Protein AF-A0A7S3Q933-F1 (afdb_monomer)

Sequence (374 aa):
KIYNMSKMNVSETGSDLKCLTSWVEMDESSDFSIDNIPFGVCSFPGTTNARPRCCTRLGDTVIDLSTLSEAGLFDVIDHLDSPTYTFSRDTLNNFMTHPKQVWADVRMRIIELLVSPTSCNALTPDARLRTNLPLQKTAFHDVSSENENIQVQMNLPASIQDYTDFYSSREHATNVGTMFRDPANALNPNWTRLPVGYHGRSSSIFVSGHEVTRPCGQLQINPTDASEGSNYGPSRLLDFELEVAFFVGGKPNPHGERLTMERSSERIFGFVLMNDWSARDIQKFEYVPLGPFGSKNFATTISPWIITTMALEKYKCATSYEIQEPIPLEYLQDKDYSSYDIELEIAIMGENMKEPVKVSKSNLRNLYWNAKQQ

Mean predicted aligned error: 5.87 Å

Secondary structure (DSSP, 8-state):
---------------S-----BSS---TT-S--TTT--EEEEE-TTSS--S-EEEEEETTEEEEHHHHHHTTTTTTSTT---HHHHHTSSSTHHHHTS-HHHHHHHHHHHHHHHB-TT-SSS----HHHHT-HHHHHHHEEES--SSGGGS-EEE-SS--S--EEE---HHHHHHHHHHHS-GGG-S-TTTTTS--EEE--GGGEEETTPPPPPPEEEEEEETTEEEEEEEEEE-S-EE--EEEEEEE-SSPPPTTPPPPHHHHTTSEEEEEEEEE-EEHHHHHHH-TTT---TTTTT-EEE-S-BEEHHHHGGGEEE-TTSS-SSPPPGGG--TT-EEE--EEEEEE--TT-SS-EEEEEEEGGG-SS-TTT-

Organism: NCBI:txid122233

Solvent-accessible surface area (backbone atoms only — not comparable to full-atom values): 21356 Å² total; per-residue (Å²): 131,93,76,91,81,76,86,84,82,80,81,90,77,89,78,97,72,62,63,79,38,53,71,64,85,54,62,90,78,40,90,28,38,80,69,43,54,29,43,26,14,33,23,34,35,82,50,99,63,47,62,44,18,24,25,33,40,43,38,60,36,34,36,37,42,25,56,42,23,72,69,53,74,52,77,84,48,73,91,56,78,57,50,44,65,38,21,52,27,63,28,43,55,66,55,36,37,42,53,54,65,48,57,50,50,52,51,50,51,52,38,28,42,40,39,27,89,83,35,67,62,95,71,73,56,40,57,75,55,75,74,30,64,74,56,44,69,73,23,52,40,55,57,76,45,98,50,74,74,47,24,52,40,79,35,52,35,49,84,62,80,77,38,73,47,68,65,33,36,58,67,59,44,33,54,53,18,38,75,78,41,57,66,95,59,18,63,58,87,58,59,65,60,45,72,46,63,48,78,54,52,39,92,29,59,38,37,68,87,66,85,82,76,86,56,67,41,54,31,49,68,39,96,87,40,71,88,76,37,66,44,80,44,68,58,87,41,71,46,79,36,95,45,73,46,71,45,78,22,27,68,80,71,58,93,92,57,79,86,49,51,87,54,31,70,55,27,48,46,20,38,25,50,29,36,53,32,31,26,53,48,30,26,72,62,58,24,75,92,82,41,74,47,84,26,41,51,75,35,28,37,31,49,41,52,33,43,30,46,80,45,43,53,90,37,56,36,63,24,73,67,78,64,64,80,58,73,51,57,76,80,55,56,57,91,76,49,50,34,37,72,42,81,40,75,42,65,54,64,58,95,88,52,93,64,64,44,78,78,46,78,53,46,56,19,58,37,72,49,37,84,56,59,99

Nearest PDB structures (foldseek):
  1qqj-assembly1_B  TM=9.687E-01  e=7.290E-37  Mus musculus
  5ti1-assembly3_F  TM=9.503E-01  e=8.396E-35  Paraburkholderia xenovorans LB400
  5ti1-assembly4_G  TM=9.398E-01  e=1.575E-34  Paraburkholderia xenovorans LB400
  5ti1-assembly1_A  TM=9.563E-01  e=2.954E-34  Paraburkholderia xenovorans LB400
  4qku-assembly2_C  TM=9.535E-01  e=1.009E-31  Burkholderia cenocepacia J2315

pLDDT: mean 91.32, std 14.91, range [22.48, 98.88]

Radius of gyration: 22.44 Å; Cα contacts (8 Å, |Δi|>4): 687; chains: 1; bounding box: 57×50×71 Å

Foldseek 3Di:
DDDDDDDDDDDDDDDDPDDFDFPDDADPRDPADLLWFWKFWKAFFPDPGRAIWIWTDHHQKIFQQLLCLVVVLCVPQPPPPRSNVCGRDNANQSVQQTWLVSLVVVSLSVSLATTDPPGPDPRHRDCSNVVDPVSCVVGIDGCDDPDPRRHMDTFARHQDPWDKDWPFFPVSQLVCLVVVHPSVCSHDPCVLAAGDIDTAASVQEGEPPDDFDFDWDWFAPDPVDCPNDTDIDTQPDKDKDWDKDFQFGHRDDPPPDDDFLVCLLRGTFFMWTKIQIFRVRRQVNPQPPPHGDSRRRRHMYIYRTGGGVSSQVVQKDAAPVNARPPHYDPRQDDPRNIDGFAKTWDWDDDPPRPDTHIDDIDGRSSGNRYSSRD

InterPro domains:
  IPR005959 Fumarylacetoacetase [PTHR43069] (19-374)
  IPR005959 Fumarylacetoacetase [TIGR01266] (22-374)
  IPR011234 Fumarylacetoacetase-like, C-terminal [PF01557] (164-371)
  IPR015377 Fumarylacetoacetase, N-terminal [PF09298] (36-144)
  IPR036462 Fumarylacetoacetase, N-terminal domain superfamily [G3DSA:2.30.30.230] (3-146)
  IPR036462 Fumarylacetoacetase, N-terminal domain superfamily [SSF63433] (22-120)
  IPR036663 Fumarylacetoacetase-like, C-terminal domain superfamily [G3DSA:3.90.850.10] (155-374)
  IPR036663 Fumarylacetoacetase-like, C-terminal domain superfamily [SSF56529] (160-373)

Structure (mmCIF, N/CA/C/O backbone):
data_AF-A0A7S3Q933-F1
#
_entry.id   AF-A0A7S3Q933-F1
#
loop_
_atom_site.group_PDB
_atom_site.id
_atom_site.type_symbol
_atom_site.label_atom_id
_atom_site.label_alt_id
_atom_site.label_comp_id
_atom_site.label_asym_id
_atom_site.label_entity_id
_atom_site.label_seq_id
_atom_site.pdbx_PDB_ins_code
_atom_site.Cartn_x
_atom_site.Cartn_y
_atom_site.Cartn_z
_atom_site.occupancy
_atom_site.B_iso_or_equiv
_atom_site.auth_seq_id
_atom_site.auth_comp_id
_atom_site.auth_asym_id
_atom_site.auth_atom_id
_atom_site.pdbx_PDB_model_num
ATOM 1 N N . LYS A 1 1 ? -12.748 -15.131 -6.520 1.00 22.48 1 LYS A N 1
ATOM 2 C CA . LYS A 1 1 ? -13.087 -15.713 -5.196 1.00 22.48 1 LYS A CA 1
ATOM 3 C C . LYS A 1 1 ? -11.855 -15.601 -4.315 1.00 22.48 1 LYS A C 1
ATOM 5 O O . LYS A 1 1 ? -10.797 -16.026 -4.755 1.00 22.48 1 LYS A O 1
ATOM 10 N N . ILE A 1 2 ? -11.962 -14.954 -3.156 1.00 22.75 2 ILE A N 1
ATOM 11 C CA . ILE A 1 2 ? -10.840 -14.787 -2.225 1.00 22.75 2 ILE A CA 1
ATOM 12 C C . ILE A 1 2 ? -10.573 -16.162 -1.606 1.00 22.75 2 ILE A C 1
ATOM 14 O O . ILE A 1 2 ? -11.382 -16.650 -0.825 1.00 22.75 2 ILE A O 1
ATOM 18 N N . TYR A 1 3 ? -9.496 -16.819 -2.027 1.00 25.14 3 TYR A N 1
ATOM 19 C CA . TYR A 1 3 ? -9.018 -18.038 -1.387 1.00 25.14 3 TYR A CA 1
ATOM 20 C C . TYR A 1 3 ? -8.035 -17.624 -0.291 1.00 25.14 3 TYR A C 1
ATOM 22 O O . TYR A 1 3 ? -6.952 -17.125 -0.591 1.00 25.14 3 TYR A O 1
ATOM 30 N N . ASN A 1 4 ? -8.435 -17.796 0.972 1.00 27.09 4 ASN A N 1
ATOM 31 C CA . ASN A 1 4 ? -7.534 -17.698 2.117 1.00 27.09 4 ASN A CA 1
ATOM 32 C C . ASN A 1 4 ? -6.503 -18.829 2.016 1.00 27.09 4 ASN A C 1
ATOM 34 O O . ASN A 1 4 ? -6.834 -20.000 2.196 1.00 27.09 4 ASN A O 1
ATOM 38 N N . MET A 1 5 ? -5.255 -18.476 1.727 1.00 26.50 5 MET A N 1
ATOM 39 C CA . MET A 1 5 ? -4.102 -19.343 1.942 1.00 26.50 5 MET A CA 1
ATOM 40 C C . MET A 1 5 ? -3.079 -18.567 2.761 1.00 26.50 5 MET A C 1
ATOM 42 O O . MET A 1 5 ? -2.273 -17.831 2.199 1.00 26.50 5 MET A O 1
ATOM 46 N N . SER A 1 6 ? -3.090 -18.753 4.077 1.00 27.58 6 SER A N 1
ATOM 47 C CA . SER A 1 6 ? -1.984 -18.359 4.944 1.00 27.58 6 SER A CA 1
ATOM 48 C C . SER A 1 6 ? -1.419 -19.606 5.631 1.00 27.58 6 SER A C 1
ATOM 50 O O . SER A 1 6 ? -2.095 -20.355 6.334 1.00 27.58 6 SER A O 1
ATOM 52 N N . LYS A 1 7 ? -0.138 -19.868 5.372 1.00 26.97 7 LYS A N 1
ATOM 53 C CA . LYS A 1 7 ? 0.759 -20.572 6.292 1.00 26.97 7 LYS A CA 1
ATOM 54 C C . LYS A 1 7 ? 1.997 -19.697 6.412 1.00 26.97 7 LYS A C 1
ATOM 56 O O . LYS A 1 7 ? 2.939 -19.858 5.641 1.00 26.97 7 LYS A O 1
ATOM 61 N N . MET A 1 8 ? 1.966 -18.755 7.349 1.00 28.83 8 MET A N 1
ATOM 62 C CA . MET A 1 8 ? 3.163 -18.063 7.816 1.00 28.83 8 MET A CA 1
ATOM 63 C C . MET A 1 8 ? 3.845 -18.935 8.871 1.00 28.83 8 MET A C 1
ATOM 65 O O . MET A 1 8 ? 3.272 -19.206 9.921 1.00 28.83 8 MET A O 1
ATOM 69 N N . ASN A 1 9 ? 5.076 -19.365 8.600 1.00 26.75 9 ASN A N 1
ATOM 70 C CA . ASN A 1 9 ? 5.991 -19.837 9.637 1.00 26.75 9 ASN A CA 1
ATOM 71 C C . ASN A 1 9 ? 6.955 -18.689 9.936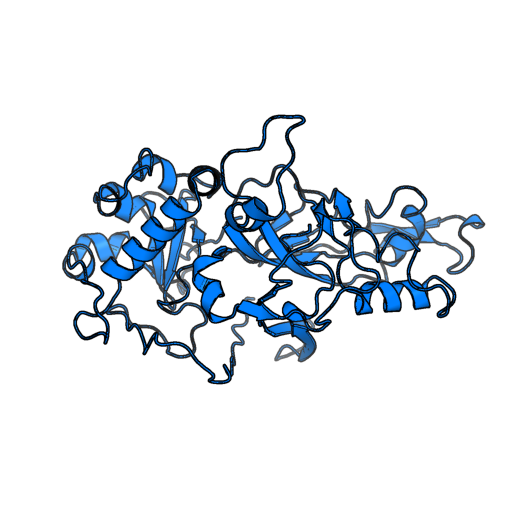 1.00 26.75 9 ASN A C 1
ATOM 73 O O . ASN A 1 9 ? 7.878 -18.441 9.165 1.00 26.75 9 ASN A O 1
ATOM 77 N N . VAL A 1 10 ? 6.726 -17.982 11.041 1.00 32.66 10 VAL A N 1
ATOM 78 C CA . VAL A 1 10 ? 7.630 -16.936 11.532 1.00 32.66 10 VAL A CA 1
ATOM 79 C C . VAL A 1 10 ? 8.796 -17.613 12.256 1.00 32.66 10 VAL A C 1
ATOM 81 O O . VAL A 1 10 ? 8.582 -18.370 13.201 1.00 32.66 10 VAL A O 1
ATOM 84 N N . SER A 1 11 ? 10.031 -17.370 11.811 1.00 28.98 11 SER A N 1
ATOM 85 C CA . SER A 1 11 ? 11.232 -17.810 12.524 1.00 28.98 11 SER A CA 1
ATOM 86 C C . SER A 1 11 ? 11.472 -16.928 13.752 1.00 28.98 11 SER A C 1
ATOM 88 O O . SER A 1 11 ? 11.636 -15.715 13.628 1.00 28.98 11 SER A O 1
ATOM 90 N N . GLU A 1 12 ? 11.500 -17.545 14.932 1.00 38.34 12 GLU A N 1
ATOM 91 C CA . GLU A 1 12 ? 11.762 -16.904 16.221 1.00 38.34 12 GLU A CA 1
ATOM 92 C C . GLU A 1 12 ? 13.215 -16.420 16.342 1.00 38.34 12 GLU A C 1
ATOM 94 O O . GLU A 1 12 ? 14.104 -17.231 16.584 1.00 38.34 12 GLU A O 1
ATOM 99 N N . THR A 1 13 ? 13.453 -15.104 16.293 1.00 36.03 13 THR A N 1
ATOM 100 C CA . THR A 1 13 ? 14.591 -14.472 16.992 1.00 36.03 13 THR A CA 1
ATOM 101 C C . THR A 1 13 ? 14.303 -13.006 17.362 1.00 36.03 13 THR A C 1
ATOM 103 O O . THR A 1 13 ? 14.507 -12.109 16.555 1.00 36.03 13 THR A O 1
ATOM 106 N N . GLY A 1 14 ? 13.891 -12.783 18.619 1.00 31.50 14 GLY A N 1
ATOM 107 C CA . GLY A 1 14 ? 14.343 -11.675 19.483 1.00 31.50 14 GLY A CA 1
ATOM 108 C C . GLY A 1 14 ? 13.787 -10.249 19.310 1.00 31.50 14 GLY A C 1
ATOM 109 O O . GLY A 1 14 ? 14.412 -9.419 18.666 1.00 31.50 14 GLY A O 1
ATOM 110 N N . SER A 1 15 ? 12.733 -9.900 20.058 1.00 36.84 15 SER A N 1
ATOM 111 C CA . SER A 1 15 ? 12.772 -8.910 21.164 1.00 36.84 15 SER A CA 1
ATOM 112 C C . SER A 1 15 ? 11.416 -8.885 21.899 1.00 36.84 15 SER A C 1
ATOM 114 O O . SER A 1 15 ? 10.388 -9.243 21.331 1.00 36.84 15 SER A O 1
ATOM 116 N N . ASP A 1 16 ? 11.438 -8.575 23.196 1.00 37.06 16 ASP A N 1
ATOM 117 C CA . ASP A 1 16 ? 10.426 -8.863 24.229 1.00 37.06 16 ASP A CA 1
ATOM 118 C C . ASP A 1 16 ? 9.011 -8.248 24.052 1.00 37.06 16 ASP A C 1
ATOM 120 O O . ASP A 1 16 ? 8.558 -7.440 24.861 1.00 37.06 16 ASP A O 1
ATOM 124 N N . LEU A 1 17 ? 8.243 -8.715 23.066 1.00 46.19 17 LEU A N 1
ATOM 125 C CA . LEU A 1 17 ? 6.773 -8.680 23.078 1.00 46.19 17 LEU A CA 1
ATOM 126 C C . LEU A 1 17 ? 6.249 -10.119 23.159 1.00 46.19 17 LEU A C 1
ATOM 128 O O . LEU A 1 17 ? 5.845 -10.727 22.170 1.00 46.19 17 LEU A O 1
ATOM 132 N N . LYS A 1 18 ? 6.273 -10.696 24.365 1.00 55.78 18 LYS A N 1
ATOM 133 C CA . LYS A 1 18 ? 5.520 -11.922 24.653 1.00 55.78 18 LYS A CA 1
ATOM 134 C C . LYS A 1 18 ? 4.018 -11.634 24.506 1.00 55.78 18 LYS A C 1
ATOM 136 O O . LYS A 1 18 ? 3.460 -10.864 25.279 1.00 55.78 18 LYS A O 1
ATOM 141 N N . CYS A 1 19 ? 3.438 -12.257 23.478 1.00 67.06 19 CYS A N 1
ATOM 142 C CA . CYS A 1 19 ? 2.031 -12.538 23.172 1.00 67.06 19 CYS A CA 1
ATOM 143 C C . CYS A 1 19 ? 0.987 -11.597 23.802 1.00 67.06 19 CYS A C 1
ATOM 145 O O . CYS A 1 19 ? 0.360 -11.924 24.816 1.00 67.06 19 CYS A O 1
ATOM 147 N N . LEU A 1 20 ? 0.751 -10.442 23.168 1.00 82.81 20 LEU A N 1
ATOM 148 C CA . LEU A 1 20 ? -0.513 -9.748 23.385 1.00 82.81 20 LEU A CA 1
ATOM 149 C C . LEU A 1 20 ? -1.649 -10.679 22.950 1.00 82.81 20 LEU A C 1
ATOM 151 O O . LEU A 1 20 ? -1.640 -11.221 21.848 1.00 82.81 20 LEU A O 1
ATOM 155 N N . THR A 1 21 ? -2.627 -10.868 23.826 1.00 90.19 21 THR A N 1
ATOM 156 C CA . THR A 1 21 ? -3.839 -11.641 23.530 1.00 90.19 21 THR A CA 1
ATOM 157 C C . THR A 1 21 ? -5.023 -10.695 23.499 1.00 90.19 21 THR A C 1
ATOM 159 O O . THR A 1 21 ? -5.053 -9.721 24.253 1.00 90.19 21 THR A O 1
ATOM 162 N N . SER A 1 22 ? -5.998 -10.953 22.630 1.00 93.44 22 SER A N 1
ATOM 163 C CA . SER A 1 22 ? -7.244 -10.187 22.604 1.00 93.44 22 SER A CA 1
ATOM 164 C C . SER A 1 22 ? -8.336 -10.883 23.412 1.00 93.44 22 SER A C 1
ATOM 166 O O . SER A 1 22 ? -8.313 -12.099 23.580 1.00 93.44 22 SER A O 1
ATOM 168 N N . TRP A 1 23 ? -9.295 -10.110 23.925 1.00 94.81 23 TRP A N 1
ATOM 169 C CA . TRP A 1 23 ? -10.559 -10.663 24.421 1.00 94.81 23 TRP A CA 1
ATOM 170 C C . TRP A 1 23 ? -11.569 -10.940 23.297 1.00 94.81 23 TRP A C 1
ATOM 172 O O . TRP A 1 23 ? -12.588 -11.575 23.558 1.00 94.81 23 TRP A O 1
ATOM 182 N N . VAL A 1 24 ? -11.313 -10.451 22.080 1.00 94.00 24 VAL A N 1
ATOM 183 C CA . VAL A 1 24 ? -12.049 -10.837 20.873 1.00 94.00 24 VAL A CA 1
ATOM 184 C C . VAL A 1 24 ? -11.436 -12.134 20.355 1.00 94.00 24 VAL A C 1
ATOM 186 O O . VAL A 1 24 ? -10.220 -12.222 20.180 1.00 94.00 24 VAL A O 1
ATOM 189 N N . GLU A 1 25 ? -12.272 -13.147 20.144 1.00 90.75 25 GLU A N 1
ATOM 190 C CA . GLU A 1 25 ? -11.827 -14.442 19.636 1.00 90.75 25 GLU A CA 1
ATOM 191 C C . GLU A 1 25 ? -11.312 -14.312 18.198 1.00 90.75 25 GLU A C 1
ATOM 193 O O . GLU A 1 25 ? -11.913 -13.644 17.356 1.00 90.75 25 GLU A O 1
ATOM 198 N N . MET A 1 26 ? -10.181 -14.954 17.915 1.00 91.00 26 MET A N 1
ATOM 199 C CA . MET A 1 26 ? -9.584 -15.009 16.585 1.00 91.00 26 MET A CA 1
ATOM 200 C C . MET A 1 26 ? -8.810 -16.315 16.419 1.00 91.00 26 MET A C 1
ATOM 202 O O . MET A 1 26 ? -8.313 -16.872 17.397 1.00 91.00 26 MET A O 1
ATOM 206 N N . ASP A 1 27 ? -8.686 -16.781 15.180 1.00 89.00 27 ASP A N 1
ATOM 207 C CA . ASP A 1 27 ? -7.791 -17.885 14.839 1.00 89.00 27 ASP A CA 1
ATOM 208 C C . ASP A 1 27 ? -6.328 -17.461 15.073 1.00 89.00 27 ASP A C 1
ATOM 210 O O . ASP A 1 27 ? -5.907 -16.394 14.617 1.00 89.00 27 ASP A O 1
ATOM 214 N N . GLU A 1 28 ? -5.547 -18.290 15.770 1.00 85.19 28 GLU A N 1
ATOM 215 C CA . GLU A 1 28 ? -4.120 -18.046 16.032 1.00 85.19 28 GLU A CA 1
ATOM 216 C C . GLU A 1 28 ? -3.287 -17.960 14.742 1.00 85.19 28 GLU A C 1
ATOM 218 O O . GLU A 1 28 ? -2.234 -17.324 14.728 1.00 85.19 28 GLU A O 1
ATOM 223 N N . SER A 1 29 ? -3.761 -18.571 13.653 1.00 87.38 29 SER A N 1
ATOM 224 C CA . SER A 1 29 ? -3.132 -18.538 12.329 1.00 87.38 29 SER A CA 1
ATOM 225 C C . SER A 1 29 ? -3.535 -17.330 11.474 1.00 87.38 29 SER A C 1
ATOM 227 O O . SER A 1 29 ? -3.070 -17.196 10.340 1.00 87.38 29 SER A O 1
ATOM 229 N N . SER A 1 30 ? -4.392 -16.447 11.996 1.00 91.00 30 SER A N 1
ATOM 230 C CA . SER A 1 30 ? -4.832 -15.249 11.286 1.00 91.00 30 SER A CA 1
ATOM 231 C C . SER A 1 30 ? -3.686 -14.263 11.055 1.00 91.00 30 SER A C 1
ATOM 233 O O . SER A 1 30 ? -2.962 -13.891 11.979 1.00 91.00 30 SER A O 1
ATOM 235 N N . ASP A 1 31 ? -3.614 -13.724 9.837 1.00 89.88 31 ASP A N 1
ATOM 236 C CA . ASP A 1 31 ? -2.713 -12.616 9.495 1.00 89.88 31 ASP A CA 1
ATOM 237 C C . ASP A 1 31 ? -3.066 -11.318 10.262 1.00 89.88 31 ASP A C 1
ATOM 239 O O . ASP A 1 31 ? -2.270 -10.377 10.345 1.00 89.88 31 ASP A O 1
ATOM 243 N N . PHE A 1 32 ? -4.270 -11.241 10.840 1.00 95.50 32 PHE A N 1
ATOM 244 C CA . PHE A 1 32 ? -4.808 -10.067 11.530 1.00 95.50 32 PHE A CA 1
ATOM 245 C C . PHE A 1 32 ? -4.779 -10.242 13.047 1.00 95.50 32 PHE A C 1
ATOM 247 O O . PHE A 1 32 ? -5.813 -10.178 13.707 1.00 95.50 32 PHE A O 1
ATOM 254 N N . SER A 1 33 ? -3.593 -10.463 13.607 1.00 94.19 33 SER A N 1
ATOM 255 C CA . SER A 1 33 ? -3.407 -10.523 15.058 1.00 94.19 33 SER A CA 1
ATOM 256 C C . SER A 1 33 ? -3.514 -9.140 15.718 1.00 94.19 33 SER A C 1
ATOM 258 O O . SER A 1 33 ? -3.505 -8.099 15.055 1.00 94.19 33 SER A O 1
ATOM 260 N N . ILE A 1 34 ? -3.548 -9.114 17.054 1.00 93.88 34 ILE A N 1
ATOM 261 C CA . ILE A 1 34 ? -3.539 -7.864 17.832 1.00 93.88 34 ILE A CA 1
ATOM 262 C C . ILE A 1 34 ? -2.232 -7.063 17.680 1.00 93.88 34 ILE A C 1
ATOM 264 O O . ILE A 1 34 ? -2.199 -5.869 17.969 1.00 93.88 34 ILE A O 1
ATOM 268 N N . ASP A 1 35 ? -1.169 -7.687 17.166 1.00 92.00 35 ASP A N 1
ATOM 269 C CA . ASP A 1 35 ? 0.068 -6.993 16.805 1.00 92.00 35 ASP A CA 1
ATOM 270 C C . ASP A 1 35 ? -0.017 -6.306 15.434 1.00 92.00 35 ASP A C 1
ATOM 272 O O . ASP A 1 35 ? 0.819 -5.456 15.126 1.00 92.00 35 ASP A O 1
ATOM 276 N N . ASN A 1 36 ? -0.996 -6.654 14.598 1.00 95.31 36 ASN A N 1
ATOM 277 C CA . ASN A 1 36 ? -1.160 -6.061 13.276 1.00 95.31 36 ASN A CA 1
ATOM 278 C C . ASN A 1 36 ? -1.927 -4.729 13.372 1.00 95.31 36 ASN A C 1
ATOM 280 O O . ASN A 1 36 ? -1.312 -3.660 13.347 1.00 95.31 36 ASN A O 1
ATOM 284 N N . ILE A 1 37 ? -3.252 -4.796 13.562 1.00 97.25 37 ILE A N 1
ATOM 285 C CA . ILE A 1 37 ? -4.173 -3.642 13.560 1.00 97.25 37 ILE A CA 1
ATOM 286 C C . ILE A 1 37 ? -3.980 -2.774 12.294 1.00 97.25 37 ILE A C 1
ATOM 288 O O . ILE A 1 37 ? -3.483 -1.644 12.368 1.00 97.25 37 ILE A O 1
ATOM 292 N N . PRO A 1 38 ? -4.332 -3.297 11.101 1.00 98.50 38 PRO A N 1
ATOM 293 C CA . PRO A 1 38 ? -4.251 -2.535 9.860 1.00 98.50 38 PRO A CA 1
ATOM 294 C C . PRO A 1 38 ? -5.340 -1.469 9.778 1.00 98.50 38 PRO A C 1
ATOM 296 O O . PRO A 1 38 ? -6.346 -1.534 10.483 1.00 98.50 38 PRO A O 1
ATOM 299 N N . PHE A 1 39 ? -5.204 -0.542 8.835 1.00 98.88 39 PHE A N 1
ATOM 300 C CA . PHE A 1 39 ? -6.250 0.434 8.528 1.00 98.88 39 PHE A CA 1
ATOM 301 C C . PHE A 1 39 ? -6.800 0.225 7.122 1.00 98.88 39 PHE A C 1
ATOM 303 O O . PHE A 1 39 ? -6.053 -0.046 6.183 1.00 98.88 39 PHE A O 1
ATOM 310 N N . GLY A 1 40 ? -8.113 0.359 6.975 1.00 98.62 40 GLY A N 1
ATOM 311 C CA . GLY A 1 40 ? -8.809 0.238 5.699 1.00 98.62 40 GLY A CA 1
ATOM 312 C C . GLY A 1 40 ? -10.050 1.121 5.651 1.00 98.62 40 GLY A C 1
ATOM 313 O O . GLY A 1 40 ? -10.343 1.868 6.589 1.00 98.62 40 GLY A O 1
ATOM 314 N N . VAL A 1 41 ? -10.787 1.015 4.549 1.00 98.56 41 VAL A N 1
ATOM 315 C CA . VAL A 1 41 ? -12.099 1.646 4.380 1.00 98.56 41 VAL A CA 1
ATOM 316 C C . VAL A 1 41 ? -13.110 0.580 3.998 1.00 98.56 41 VAL A C 1
ATOM 318 O O . VAL A 1 41 ? -12.917 -0.171 3.040 1.00 98.56 41 VAL A O 1
ATOM 321 N N . CYS A 1 42 ? -14.210 0.547 4.735 1.00 96.75 42 CYS A N 1
ATOM 322 C CA . CYS A 1 42 ? -15.233 -0.474 4.622 1.00 96.75 42 CYS A CA 1
ATOM 323 C C . CYS A 1 42 ? -16.598 0.182 4.425 1.00 96.75 42 CYS A C 1
ATOM 325 O O . CYS A 1 42 ? -16.932 1.155 5.102 1.00 96.75 42 CYS A O 1
ATOM 327 N N . SER A 1 43 ? -17.402 -0.374 3.527 1.00 95.06 43 SER A N 1
ATOM 328 C CA . SER A 1 43 ? -18.844 -0.151 3.507 1.00 95.06 43 SER A CA 1
ATOM 329 C C . SER A 1 43 ? -19.518 -1.277 4.277 1.00 95.06 43 SER A C 1
ATOM 331 O O . SER A 1 43 ? -19.099 -2.433 4.195 1.00 95.06 43 SER A O 1
ATOM 333 N N . PHE A 1 44 ? -20.588 -0.941 4.996 1.00 91.62 44 PHE A N 1
ATOM 334 C CA . PHE A 1 44 ? -21.305 -1.874 5.868 1.00 91.62 44 PHE A CA 1
ATOM 335 C C . PHE A 1 44 ? -22.774 -2.003 5.434 1.00 91.62 44 PHE A C 1
ATOM 337 O O . PHE A 1 44 ? -23.663 -1.419 6.072 1.00 91.62 44 PHE A O 1
ATOM 344 N N . PRO A 1 45 ? -23.052 -2.704 4.317 1.00 85.19 45 PRO A N 1
ATOM 345 C CA . PRO A 1 45 ? -24.412 -3.019 3.894 1.00 85.19 45 PRO A CA 1
ATOM 346 C C . PRO A 1 45 ? -25.227 -3.673 5.022 1.00 85.19 45 PRO A C 1
ATOM 348 O O . PRO A 1 45 ? -24.687 -4.355 5.887 1.00 85.19 45 PRO A O 1
ATOM 351 N N . GLY A 1 46 ? -26.537 -3.431 5.055 1.00 77.44 46 GLY A N 1
ATOM 352 C CA . GLY A 1 46 ? -27.417 -3.956 6.110 1.00 77.44 46 GLY A CA 1
ATOM 353 C C . GLY A 1 46 ? -27.408 -3.178 7.430 1.00 77.44 46 GLY A C 1
ATOM 354 O O . GLY A 1 46 ? -28.264 -3.426 8.278 1.00 77.44 46 GLY A O 1
ATOM 355 N N . THR A 1 47 ? -26.509 -2.206 7.604 1.00 81.00 47 THR A N 1
ATOM 356 C CA . THR A 1 47 ? -26.556 -1.259 8.730 1.00 81.00 47 THR A CA 1
ATOM 357 C C . THR A 1 47 ? -27.393 -0.021 8.384 1.00 81.00 47 THR A C 1
ATOM 359 O O . THR A 1 47 ? -27.700 0.242 7.220 1.00 81.00 47 THR A O 1
ATOM 362 N N . THR A 1 48 ? -27.747 0.785 9.390 1.00 76.75 48 THR A N 1
ATOM 363 C CA . THR A 1 48 ? -28.447 2.069 9.186 1.00 76.75 48 THR A CA 1
ATOM 364 C C . THR A 1 48 ? -27.623 3.078 8.378 1.00 76.75 48 THR A C 1
ATOM 366 O O . THR A 1 48 ? -28.191 4.000 7.793 1.00 76.75 48 THR A O 1
ATOM 369 N N . ASN A 1 49 ? -26.300 2.895 8.306 1.00 79.12 49 ASN A N 1
ATOM 370 C CA . ASN A 1 49 ? -25.382 3.713 7.528 1.00 79.12 49 ASN A CA 1
ATOM 371 C C . ASN A 1 49 ? -24.465 2.827 6.669 1.00 79.12 49 ASN A C 1
ATOM 373 O O . ASN A 1 49 ? -23.391 2.420 7.099 1.00 79.12 49 ASN A O 1
ATOM 377 N N . ALA A 1 50 ? -24.851 2.571 5.420 1.00 86.12 50 ALA A N 1
ATOM 378 C CA . ALA A 1 50 ? -24.056 1.754 4.499 1.00 86.12 50 ALA A CA 1
ATOM 379 C C . ALA A 1 50 ? -22.846 2.486 3.875 1.00 86.12 50 ALA A C 1
ATOM 381 O O . ALA A 1 50 ? -22.148 1.909 3.040 1.00 86.12 50 ALA A O 1
ATOM 382 N N . ARG A 1 51 ? -22.596 3.757 4.228 1.00 91.44 51 ARG A N 1
ATOM 383 C CA . ARG A 1 51 ? -21.529 4.554 3.602 1.00 91.44 51 ARG A CA 1
ATOM 384 C C . ARG A 1 51 ? -20.132 4.030 3.965 1.00 91.44 51 ARG A C 1
ATOM 386 O O . ARG A 1 51 ? -19.948 3.568 5.098 1.00 91.44 51 ARG A O 1
ATOM 393 N N . PRO A 1 52 ? -19.165 4.140 3.033 1.00 96.75 52 PRO A N 1
ATOM 394 C CA . PRO A 1 52 ? -17.773 3.803 3.296 1.00 96.75 52 PRO A CA 1
ATOM 395 C C . PRO A 1 52 ? -17.212 4.670 4.421 1.00 96.75 52 PRO A C 1
ATOM 397 O O . PRO A 1 52 ? -17.450 5.880 4.448 1.00 96.75 52 PRO A O 1
ATOM 400 N N . ARG A 1 53 ? -16.475 4.045 5.337 1.00 97.81 53 ARG A N 1
ATOM 401 C CA . ARG A 1 53 ? -15.796 4.722 6.446 1.00 97.81 53 ARG A CA 1
ATOM 402 C C . ARG A 1 53 ? -14.574 3.957 6.941 1.00 97.81 53 ARG A C 1
ATOM 404 O O . ARG A 1 53 ? -14.392 2.787 6.597 1.00 97.81 53 ARG A O 1
ATOM 411 N N . CYS A 1 54 ? -13.737 4.623 7.729 1.00 98.56 54 CYS A N 1
ATOM 412 C CA . CYS A 1 54 ? -12.492 4.061 8.237 1.00 98.56 54 CYS A CA 1
ATOM 413 C C . CYS A 1 54 ? -12.756 2.868 9.169 1.00 98.56 54 CYS A C 1
ATOM 415 O O . CYS A 1 54 ? -13.581 2.931 10.083 1.00 98.56 54 CYS A O 1
ATOM 417 N N . CYS A 1 55 ? -12.017 1.787 8.955 1.00 98.56 55 CYS A N 1
ATOM 418 C CA . CYS A 1 55 ? -12.125 0.543 9.706 1.00 98.56 55 CYS A CA 1
ATOM 419 C C . CYS A 1 55 ? -10.732 -0.009 10.051 1.00 98.56 55 CYS A C 1
ATOM 421 O O . CYS A 1 55 ? -9.727 0.352 9.430 1.00 98.56 55 CYS A O 1
ATOM 423 N N . THR A 1 56 ? -10.678 -0.901 11.036 1.00 98.62 56 THR A N 1
ATOM 424 C CA . THR A 1 56 ? -9.523 -1.771 11.316 1.00 98.62 56 THR A CA 1
ATOM 425 C C . THR A 1 56 ? -9.965 -3.236 11.348 1.00 98.62 56 THR A C 1
ATOM 427 O O . THR A 1 56 ? -11.153 -3.526 11.181 1.00 98.62 56 THR A O 1
ATOM 430 N N . ARG A 1 57 ? -9.026 -4.169 11.526 1.00 97.12 57 ARG A N 1
ATOM 431 C CA . ARG A 1 57 ? -9.296 -5.610 11.520 1.00 97.12 57 ARG A CA 1
ATOM 432 C C . ARG A 1 57 ? -8.547 -6.342 12.629 1.00 97.12 57 ARG A C 1
ATOM 434 O O . ARG A 1 57 ? -7.368 -6.079 12.860 1.00 97.12 57 ARG A O 1
ATOM 441 N N . LEU A 1 58 ? -9.236 -7.293 13.251 1.00 96.44 58 LEU A N 1
ATOM 442 C CA . LEU A 1 58 ? -8.690 -8.267 14.189 1.00 96.44 58 LEU A CA 1
ATOM 443 C C . LEU A 1 58 ? -9.353 -9.622 13.915 1.00 96.44 58 LEU A C 1
ATOM 445 O O . LEU A 1 58 ? -10.573 -9.738 13.998 1.00 96.44 58 LEU A O 1
ATOM 449 N N . GLY A 1 59 ? -8.571 -10.638 13.557 1.00 95.06 59 GLY A N 1
ATOM 450 C CA . GLY A 1 59 ? -9.114 -11.912 13.096 1.00 95.06 59 GLY A CA 1
ATOM 451 C C . GLY A 1 59 ? -10.059 -11.722 11.904 1.00 95.06 59 GLY A C 1
ATOM 452 O O . GLY A 1 59 ? -9.749 -11.018 10.935 1.00 95.06 59 GLY A O 1
ATOM 453 N N . ASP A 1 60 ? -11.248 -12.302 12.025 1.00 93.31 60 ASP A N 1
ATOM 454 C CA . ASP A 1 60 ? -12.352 -12.126 11.079 1.00 93.31 60 ASP A CA 1
ATOM 455 C C . ASP A 1 60 ? -13.353 -11.046 11.501 1.00 93.31 60 ASP A C 1
ATOM 457 O O . ASP A 1 60 ? -14.412 -10.910 10.893 1.00 93.31 60 ASP A O 1
ATOM 461 N N . THR A 1 61 ? -12.994 -10.223 12.489 1.00 95.31 61 THR A N 1
ATOM 462 C CA . THR A 1 61 ? -13.774 -9.054 12.897 1.00 95.31 61 THR A CA 1
ATOM 463 C C . THR A 1 61 ? -13.218 -7.784 12.254 1.00 95.31 61 THR A C 1
ATOM 465 O O . THR A 1 61 ? -12.079 -7.375 12.497 1.00 95.31 61 THR A O 1
ATOM 468 N N . VAL A 1 62 ? -14.048 -7.114 11.460 1.00 96.94 62 VAL A N 1
ATOM 469 C CA . VAL A 1 62 ? -13.866 -5.717 11.058 1.00 96.94 62 VAL A CA 1
ATOM 470 C C . VAL A 1 62 ? -14.431 -4.813 12.144 1.00 96.94 62 VAL A C 1
ATOM 472 O O . VAL A 1 62 ? -15.546 -5.015 12.622 1.00 96.94 62 VAL A O 1
ATOM 475 N N . ILE A 1 63 ? -13.669 -3.789 12.510 1.00 97.88 63 ILE A N 1
ATOM 476 C CA . ILE A 1 63 ? -14.015 -2.847 13.571 1.00 97.88 63 ILE A CA 1
ATOM 477 C C . ILE A 1 63 ? -14.209 -1.458 12.960 1.00 97.88 63 ILE A C 1
ATOM 479 O O . ILE A 1 63 ? -13.291 -0.898 12.356 1.00 97.88 63 ILE A O 1
ATOM 483 N N . ASP A 1 64 ? -15.405 -0.902 13.123 1.00 97.75 64 ASP A N 1
ATOM 484 C CA . ASP A 1 64 ? -15.810 0.416 12.636 1.00 97.75 64 ASP A CA 1
ATOM 485 C C . ASP A 1 64 ? -15.257 1.540 13.528 1.00 97.75 64 ASP A C 1
ATOM 487 O O . ASP A 1 64 ? -15.758 1.805 14.626 1.00 97.75 64 ASP A O 1
ATOM 491 N N . LEU A 1 65 ? -14.228 2.237 13.036 1.00 98.50 65 LEU A N 1
ATOM 492 C CA . LEU A 1 65 ? -13.563 3.305 13.782 1.00 98.50 65 LEU A CA 1
ATOM 493 C C . LEU A 1 65 ? -14.450 4.546 13.921 1.00 98.50 65 LEU A C 1
ATOM 495 O O . LEU A 1 65 ? -14.295 5.282 14.894 1.00 98.50 65 LEU A O 1
ATOM 499 N N . SER A 1 66 ? -15.400 4.775 13.008 1.00 97.62 66 SER A N 1
ATOM 500 C CA . SER A 1 66 ? -16.362 5.876 13.135 1.00 97.62 66 SER A CA 1
ATOM 501 C C . SER A 1 66 ? -17.260 5.646 14.343 1.00 97.62 66 SER A C 1
ATOM 503 O O . SER A 1 66 ? -17.390 6.526 15.190 1.00 97.62 66 SER A O 1
ATOM 505 N N . THR A 1 67 ? -17.801 4.433 14.478 1.00 97.25 67 THR A N 1
ATOM 506 C CA . THR A 1 67 ? -18.669 4.062 15.604 1.00 97.25 67 THR A CA 1
ATOM 507 C C . THR A 1 67 ? -17.925 4.147 16.945 1.00 97.25 67 THR A C 1
ATOM 509 O O . THR A 1 67 ? -18.462 4.667 17.924 1.00 97.25 67 THR A O 1
ATOM 512 N N . LEU A 1 68 ? -16.658 3.714 17.008 1.00 98.31 68 LEU A N 1
ATOM 513 C CA . LEU A 1 68 ? -15.841 3.872 18.222 1.00 98.31 68 LEU A CA 1
ATOM 514 C C . LEU A 1 68 ? -15.541 5.351 18.542 1.00 98.31 68 LEU A C 1
ATOM 516 O O . LEU A 1 68 ? -15.474 5.729 19.714 1.00 98.31 68 LEU A O 1
ATOM 520 N N . SER A 1 69 ? -15.394 6.188 17.512 1.00 97.88 69 SER A N 1
ATOM 521 C CA . SER A 1 69 ? -15.179 7.635 17.659 1.00 97.88 69 SER A CA 1
ATOM 522 C C . SER A 1 69 ? -16.409 8.356 18.189 1.00 97.88 69 SER A C 1
ATOM 524 O O . SER A 1 69 ? -16.293 9.170 19.096 1.00 97.88 69 SER A O 1
ATOM 526 N N . GLU A 1 70 ? -17.596 8.031 17.677 1.00 97.19 70 GLU A N 1
ATOM 527 C CA . GLU A 1 70 ? -18.876 8.565 18.166 1.00 97.19 70 GLU A CA 1
ATOM 528 C C . GLU A 1 70 ? -19.135 8.205 19.637 1.00 97.19 70 GLU A C 1
ATOM 530 O O . GLU A 1 70 ? -19.768 8.969 20.363 1.00 97.19 70 GLU A O 1
ATOM 535 N N . ALA A 1 71 ? -18.592 7.075 20.099 1.00 97.88 71 ALA A N 1
ATOM 536 C CA . ALA A 1 71 ? -18.621 6.661 21.499 1.00 97.88 71 ALA A CA 1
ATOM 537 C C . ALA A 1 71 ? -17.552 7.342 22.387 1.00 97.88 71 ALA A C 1
ATOM 539 O O . ALA A 1 71 ? -17.433 6.993 23.565 1.00 97.88 71 ALA A O 1
ATOM 540 N N . GLY A 1 72 ? -16.758 8.276 21.850 1.00 97.81 72 GLY A N 1
ATOM 541 C CA . GLY A 1 72 ? -15.727 9.019 22.588 1.00 97.81 72 GLY A CA 1
ATOM 542 C C . GLY A 1 72 ? -14.510 8.178 22.987 1.00 97.81 72 GLY A C 1
ATOM 543 O O . GLY A 1 72 ? -13.781 8.512 23.927 1.00 97.81 72 GLY A O 1
ATOM 544 N N . LEU A 1 73 ? -14.274 7.038 22.322 1.00 98.12 73 LEU A N 1
ATOM 545 C CA . LEU A 1 73 ? -13.167 6.147 22.690 1.00 98.12 73 LEU A CA 1
ATOM 546 C C . LEU A 1 73 ? -11.797 6.667 22.249 1.00 98.12 73 LEU A C 1
ATOM 548 O O . LEU A 1 73 ? -10.794 6.185 22.777 1.00 98.12 73 LEU A O 1
ATOM 552 N N . PHE A 1 74 ? -11.755 7.649 21.348 1.00 98.12 74 PHE A N 1
ATOM 553 C CA . PHE A 1 74 ? -10.530 8.279 20.849 1.00 98.12 74 PHE A CA 1
ATOM 554 C C . PHE A 1 74 ? -10.305 9.706 21.375 1.00 98.12 74 PHE A C 1
ATOM 556 O O . PHE A 1 74 ? -9.281 10.297 21.058 1.00 98.12 74 PHE A O 1
ATOM 563 N N . ASP A 1 75 ? -11.191 10.235 22.227 1.00 95.25 75 ASP A N 1
ATOM 564 C CA . ASP A 1 75 ? -11.094 11.605 22.776 1.00 95.25 75 ASP A CA 1
ATOM 565 C C . ASP A 1 75 ? -9.865 11.821 23.674 1.00 95.25 75 ASP A C 1
ATOM 567 O O . ASP A 1 75 ? -9.526 12.945 24.027 1.00 95.25 75 ASP A O 1
ATOM 571 N N . VAL A 1 76 ? -9.207 10.728 24.065 1.00 94.25 76 VAL A N 1
ATOM 572 C CA . VAL A 1 76 ? -7.982 10.725 24.874 1.00 94.25 76 VAL A CA 1
ATOM 573 C C . VAL A 1 76 ? -6.712 10.936 24.046 1.00 94.25 76 VAL A C 1
ATOM 575 O O . VAL A 1 76 ? -5.639 11.042 24.628 1.00 94.25 76 VAL A O 1
ATOM 578 N N . ILE A 1 77 ? -6.808 10.928 22.712 1.00 96.12 77 ILE A N 1
ATOM 579 C CA . ILE A 1 77 ? -5.648 11.039 21.824 1.00 96.12 77 ILE A CA 1
ATOM 580 C C . ILE A 1 77 ? -5.365 12.510 21.546 1.00 96.12 77 ILE A C 1
ATOM 582 O O . ILE A 1 77 ? -6.138 13.194 20.871 1.00 96.12 77 ILE A O 1
ATOM 586 N N . ASP A 1 78 ? -4.215 12.974 22.023 1.00 93.25 78 ASP A N 1
ATOM 587 C CA . ASP A 1 78 ? -3.736 14.319 21.741 1.00 93.25 78 ASP A CA 1
ATOM 588 C C . ASP A 1 78 ? -3.482 14.511 20.238 1.00 93.25 78 ASP A C 1
ATOM 590 O O . ASP A 1 78 ? -2.995 13.624 19.537 1.00 93.25 78 ASP A O 1
ATOM 594 N N . HIS A 1 79 ? -3.792 15.707 19.736 1.00 92.44 79 HIS A N 1
ATOM 595 C CA . HIS A 1 79 ? -3.542 16.117 18.346 1.00 92.44 79 HIS A CA 1
ATOM 596 C C . HIS A 1 79 ? -4.272 15.316 17.255 1.00 92.44 79 HIS A C 1
ATOM 598 O O . HIS A 1 79 ? -3.981 15.518 16.075 1.00 92.44 79 HIS A O 1
ATOM 604 N N . LEU A 1 80 ? -5.225 14.450 17.609 1.00 94.12 80 LEU A N 1
ATOM 605 C CA . LEU A 1 80 ? -6.178 13.885 16.659 1.00 94.12 80 LEU A CA 1
ATOM 606 C C . LEU A 1 80 ? -7.364 14.844 16.507 1.00 94.12 80 LEU A C 1
ATOM 608 O O . LEU A 1 80 ? -8.307 14.832 17.301 1.00 94.12 80 LEU A O 1
ATOM 612 N N . ASP A 1 81 ? -7.314 15.698 15.486 1.00 83.31 81 ASP A N 1
ATOM 613 C CA . ASP A 1 81 ? -8.343 16.712 15.264 1.00 83.31 81 ASP A CA 1
ATOM 614 C C . ASP A 1 81 ? -9.677 16.048 14.875 1.00 83.31 81 ASP A C 1
ATOM 616 O O . ASP A 1 81 ? -9.814 15.464 13.801 1.00 83.31 81 ASP A O 1
ATOM 620 N N . SER A 1 82 ? -10.688 16.160 15.746 1.00 91.62 82 SER A N 1
ATOM 621 C CA . SER A 1 82 ? -12.036 15.595 15.564 1.00 91.62 82 SER A CA 1
ATOM 622 C C . SER A 1 82 ? -12.024 14.117 15.113 1.00 91.62 82 SER A C 1
ATOM 624 O O . SER A 1 82 ? -12.236 13.826 13.929 1.00 91.62 82 SER A O 1
ATOM 626 N N . PRO A 1 83 ? -11.839 13.154 16.040 1.00 95.62 83 PRO A N 1
ATOM 627 C CA . PRO A 1 83 ? -11.827 11.724 15.714 1.00 95.62 83 PRO A CA 1
ATOM 628 C C . PRO A 1 83 ? -13.068 11.286 14.923 1.00 95.62 83 PRO A C 1
ATOM 630 O O . PRO A 1 83 ? -12.959 10.587 13.918 1.00 95.62 83 PRO A O 1
ATOM 633 N N . THR A 1 84 ? -14.247 11.787 15.304 1.00 96.25 84 THR A N 1
ATOM 634 C CA . THR A 1 84 ? -15.514 11.525 14.606 1.00 96.25 84 THR A CA 1
ATOM 635 C C . THR A 1 84 ? -15.485 11.985 13.150 1.00 96.25 84 THR A C 1
ATOM 637 O O . THR A 1 84 ? -15.930 11.255 12.266 1.00 96.25 84 THR A O 1
ATOM 640 N N . TYR A 1 85 ? -14.943 13.173 12.859 1.00 96.31 85 TYR A N 1
ATOM 641 C CA . TYR A 1 85 ? -14.782 13.619 11.475 1.00 96.31 85 TYR A CA 1
ATOM 642 C C . TYR A 1 85 ? -13.754 12.760 10.737 1.00 96.31 85 TYR A C 1
ATOM 644 O O . TYR A 1 85 ? -14.026 12.329 9.620 1.00 96.31 85 TYR A O 1
ATOM 652 N N . THR A 1 86 ? -12.611 12.481 11.367 1.00 97.00 86 THR A N 1
ATOM 653 C CA . THR A 1 86 ? -11.504 11.717 10.775 1.00 97.00 86 THR A CA 1
ATOM 654 C C . THR A 1 86 ? -11.936 10.314 10.347 1.00 97.00 86 THR A C 1
ATOM 656 O O . THR A 1 86 ? -11.666 9.898 9.219 1.00 97.00 86 THR A O 1
ATOM 659 N N . PHE A 1 87 ? -12.629 9.579 11.218 1.00 98.12 87 PHE A N 1
ATOM 660 C CA . PHE A 1 87 ? -12.954 8.173 10.976 1.00 98.12 87 PHE A CA 1
ATOM 661 C C . PHE A 1 87 ? -14.301 7.942 10.277 1.00 98.12 87 PHE A C 1
ATOM 663 O O . PHE A 1 87 ? -14.528 6.849 9.764 1.00 98.12 87 PHE A O 1
ATOM 670 N N . SER A 1 88 ? -15.151 8.968 10.159 1.00 97.06 88 SER A N 1
ATOM 671 C CA . SER A 1 88 ? -16.362 8.917 9.318 1.00 97.06 88 SER A CA 1
ATOM 672 C C . SER A 1 88 ? -16.088 9.160 7.827 1.00 97.06 88 SER A C 1
ATOM 674 O O . SER A 1 88 ? -17.008 9.069 7.010 1.00 97.06 88 SER A O 1
ATOM 676 N N . ARG A 1 89 ? -14.840 9.480 7.448 1.00 97.62 89 ARG A N 1
ATOM 677 C CA . ARG A 1 89 ? -14.441 9.689 6.050 1.00 97.62 89 ARG A CA 1
ATOM 678 C C . ARG A 1 89 ? -14.440 8.388 5.259 1.00 97.62 89 ARG A C 1
ATOM 680 O O . ARG A 1 89 ? -14.008 7.353 5.741 1.00 97.62 89 ARG A O 1
ATOM 687 N N . ASP A 1 90 ? -14.783 8.507 3.984 1.00 97.81 90 ASP A N 1
ATOM 688 C CA . ASP A 1 90 ? -14.699 7.464 2.957 1.00 97.81 90 ASP A CA 1
ATOM 689 C C . ASP A 1 90 ? -13.264 7.134 2.504 1.00 97.81 90 ASP A C 1
ATOM 691 O O . ASP A 1 90 ? -13.071 6.355 1.576 1.00 97.81 90 ASP A O 1
ATOM 695 N N . THR A 1 91 ? -12.255 7.743 3.128 1.00 98.31 91 THR A N 1
ATOM 696 C CA . THR A 1 91 ? -10.834 7.585 2.808 1.00 98.31 91 THR A CA 1
ATOM 697 C C . THR A 1 91 ? -9.974 7.838 4.045 1.00 98.31 91 THR A C 1
ATOM 699 O O . THR A 1 91 ? -10.286 8.704 4.866 1.00 98.31 91 THR A O 1
ATOM 702 N N . LEU A 1 92 ? -8.830 7.158 4.148 1.00 98.62 92 LEU A N 1
ATOM 703 C CA . LEU A 1 92 ? -7.865 7.366 5.233 1.00 98.62 92 LEU A CA 1
ATOM 704 C C . LEU A 1 92 ? -7.022 8.640 5.062 1.00 98.62 92 LEU A C 1
ATOM 706 O O . LEU A 1 92 ? -6.231 8.950 5.948 1.00 98.62 92 LEU A O 1
ATOM 710 N N . ASN A 1 93 ? -7.164 9.402 3.966 1.00 98.25 93 ASN A N 1
ATOM 711 C CA . ASN A 1 93 ? -6.345 10.593 3.688 1.00 98.25 93 ASN A CA 1
ATOM 712 C C . ASN A 1 93 ? -6.307 11.568 4.871 1.00 98.25 93 ASN A C 1
ATOM 714 O O . ASN A 1 93 ? -5.235 12.045 5.228 1.00 98.25 93 ASN A O 1
ATOM 718 N N . ASN A 1 94 ? -7.450 11.842 5.509 1.00 96.81 94 ASN A N 1
ATOM 719 C CA . ASN A 1 94 ? -7.486 12.764 6.644 1.00 96.81 94 ASN A CA 1
ATOM 720 C C . ASN A 1 94 ? -6.693 12.221 7.846 1.00 96.81 94 ASN A C 1
ATOM 722 O O . ASN A 1 94 ? -5.859 12.936 8.398 1.00 96.81 94 ASN A O 1
ATOM 726 N N . PHE A 1 95 ? -6.845 10.936 8.172 1.00 98.25 95 PHE A N 1
ATOM 727 C CA . PHE A 1 95 ? -6.047 10.294 9.214 1.00 98.25 95 PHE A CA 1
ATOM 728 C C . PHE A 1 95 ? -4.547 10.313 8.875 1.00 98.25 95 PHE A C 1
ATOM 730 O O . PHE A 1 95 ? -3.736 10.778 9.677 1.00 98.25 95 PHE A O 1
ATOM 737 N N . MET A 1 96 ? -4.184 9.930 7.649 1.00 98.19 96 MET A N 1
ATOM 738 C CA . MET A 1 96 ? -2.797 9.880 7.182 1.00 98.19 96 MET A CA 1
ATOM 739 C C . MET A 1 96 ? -2.097 11.244 7.189 1.00 98.19 96 MET A C 1
ATOM 741 O O . MET A 1 96 ? -0.877 11.274 7.258 1.00 98.19 96 MET A O 1
ATOM 745 N N . THR A 1 97 ? -2.810 12.377 7.160 1.00 96.56 97 THR A N 1
ATOM 746 C CA . THR A 1 97 ? -2.167 13.710 7.229 1.00 96.56 97 THR A CA 1
ATOM 747 C C . THR A 1 97 ? -1.593 14.068 8.603 1.00 96.56 97 THR A C 1
ATOM 749 O O . THR A 1 97 ? -0.767 14.983 8.695 1.00 96.56 97 THR A O 1
ATOM 752 N N . HIS A 1 98 ? -1.992 13.355 9.660 1.00 97.06 98 HIS A N 1
ATOM 753 C CA . HIS A 1 98 ? -1.458 13.552 11.006 1.00 97.06 98 HIS A CA 1
ATOM 754 C C . HIS A 1 98 ? 0.008 13.084 11.106 1.00 97.06 98 HIS A C 1
ATOM 756 O O . HIS A 1 98 ? 0.478 12.358 10.233 1.00 97.06 98 HIS A O 1
ATOM 762 N N . PRO A 1 99 ? 0.776 13.502 12.128 1.00 95.75 99 PRO A N 1
ATOM 763 C CA . PRO A 1 99 ? 2.130 12.995 12.356 1.00 95.75 99 PRO A CA 1
ATOM 764 C C . PRO A 1 99 ? 2.154 11.507 12.733 1.00 95.75 99 PRO A C 1
ATOM 766 O O . PRO A 1 99 ? 1.194 10.995 13.306 1.00 95.75 99 PRO A O 1
ATOM 769 N N . LYS A 1 100 ? 3.304 10.848 12.526 1.00 96.44 100 LYS A N 1
ATOM 770 C CA . LYS A 1 100 ? 3.517 9.430 12.871 1.00 96.44 100 LYS A CA 1
ATOM 771 C C . LYS A 1 100 ? 3.148 9.071 14.312 1.00 96.44 100 LYS A C 1
ATOM 773 O O . LYS A 1 100 ? 2.609 7.993 14.543 1.00 96.44 100 LYS A O 1
ATOM 778 N N . GLN A 1 101 ? 3.376 9.989 15.254 1.00 97.06 101 GLN A N 1
ATOM 779 C CA . GLN A 1 101 ? 2.997 9.795 16.653 1.00 97.06 101 GLN A CA 1
ATOM 780 C C . GLN A 1 101 ? 1.484 9.590 16.820 1.00 97.06 101 GLN A C 1
ATOM 782 O O . GLN A 1 101 ? 1.082 8.636 17.469 1.00 97.06 101 GLN A O 1
ATOM 787 N N . VAL A 1 102 ? 0.643 10.381 16.144 1.00 98.00 102 VAL A N 1
ATOM 788 C CA . VAL A 1 102 ? -0.823 10.232 16.218 1.00 98.00 102 VAL A CA 1
ATOM 789 C C . VAL A 1 102 ? -1.268 8.885 15.645 1.00 98.00 102 VAL A C 1
ATOM 791 O O . VAL A 1 102 ? -2.181 8.255 16.174 1.00 98.00 102 VAL A O 1
ATOM 794 N N . TRP A 1 103 ? -0.614 8.390 14.587 1.00 98.06 103 TRP A N 1
ATOM 795 C CA . TRP A 1 103 ? -0.913 7.052 14.066 1.00 98.06 103 TRP A CA 1
ATOM 796 C C . TRP A 1 103 ? -0.573 5.962 15.083 1.00 98.06 103 TRP A C 1
ATOM 798 O O . TRP A 1 103 ? -1.337 5.009 15.242 1.00 98.06 103 TRP A O 1
ATOM 808 N N . ALA A 1 104 ? 0.570 6.103 15.761 1.00 97.56 104 ALA A N 1
ATOM 809 C CA . ALA A 1 104 ? 0.993 5.189 16.813 1.00 97.56 104 ALA A CA 1
ATOM 810 C C . ALA A 1 104 ? 0.015 5.225 17.995 1.00 97.56 104 ALA A C 1
ATOM 812 O O . ALA A 1 104 ? -0.412 4.164 18.446 1.00 97.56 104 ALA A O 1
ATOM 813 N N . ASP A 1 105 ? -0.409 6.414 18.423 1.00 97.88 105 ASP A N 1
ATOM 814 C CA . ASP A 1 105 ? -1.344 6.604 19.533 1.00 97.88 105 ASP A CA 1
ATOM 815 C C . ASP A 1 105 ? -2.720 6.005 19.217 1.00 97.88 105 ASP A C 1
ATOM 817 O O . ASP A 1 105 ? -3.275 5.277 20.038 1.00 97.88 105 ASP A O 1
ATOM 821 N N . VAL A 1 106 ? -3.245 6.202 18.000 1.00 98.56 106 VAL A N 1
ATOM 822 C CA . VAL A 1 106 ? -4.486 5.544 17.547 1.00 98.56 106 VAL A CA 1
ATOM 823 C C . VAL A 1 106 ? -4.343 4.027 17.559 1.00 98.56 106 VAL A C 1
ATOM 825 O O . VAL A 1 106 ? -5.223 3.330 18.069 1.00 98.56 106 VAL A O 1
ATOM 828 N N . ARG A 1 107 ? -3.240 3.490 17.027 1.00 98.06 107 ARG A N 1
ATOM 829 C CA . ARG A 1 107 ? -3.007 2.041 17.011 1.00 98.06 107 ARG A CA 1
ATOM 830 C C . ARG A 1 107 ? -2.926 1.480 18.433 1.00 98.06 107 ARG A C 1
ATOM 832 O O . ARG A 1 107 ? -3.563 0.471 18.727 1.00 98.06 107 ARG A O 1
ATOM 839 N N . MET A 1 108 ? -2.178 2.136 19.318 1.00 96.75 108 MET A N 1
ATOM 840 C CA . MET A 1 108 ? -2.067 1.739 20.723 1.00 96.75 108 MET A CA 1
ATOM 841 C C . MET A 1 108 ? -3.410 1.813 21.430 1.00 96.75 108 MET A C 1
ATOM 843 O O . MET A 1 108 ? -3.772 0.883 22.146 1.00 96.75 108 MET A O 1
ATOM 847 N N . ARG A 1 109 ? -4.198 2.849 21.151 1.00 97.62 109 ARG A N 1
ATOM 848 C CA . ARG A 1 109 ? -5.530 3.002 21.715 1.00 97.62 109 ARG A CA 1
ATOM 849 C C . ARG A 1 109 ? -6.474 1.871 21.312 1.00 97.62 109 ARG A C 1
ATOM 851 O O . ARG A 1 109 ? -7.226 1.369 22.143 1.00 97.62 109 ARG A O 1
ATOM 858 N N . ILE A 1 110 ? -6.424 1.442 20.052 1.00 98.31 110 ILE A N 1
ATOM 859 C CA . ILE A 1 110 ? -7.178 0.272 19.579 1.00 98.31 110 ILE A CA 1
ATOM 860 C C . ILE A 1 110 ? -6.723 -0.991 20.324 1.00 98.31 110 ILE A C 1
ATOM 862 O O . ILE A 1 110 ? -7.563 -1.766 20.775 1.00 98.31 110 ILE A O 1
ATOM 866 N N . ILE A 1 111 ? -5.415 -1.179 20.523 1.00 96.50 111 ILE A N 1
ATOM 867 C CA . ILE A 1 111 ? -4.889 -2.317 21.293 1.00 96.50 111 ILE A CA 1
ATOM 868 C C . ILE A 1 111 ? -5.371 -2.283 22.740 1.00 96.50 111 ILE A C 1
ATOM 870 O O . ILE A 1 111 ? -5.845 -3.302 23.223 1.00 96.50 111 ILE A O 1
ATOM 874 N N . GLU A 1 112 ? -5.319 -1.145 23.430 1.00 95.94 112 GLU A N 1
ATOM 875 C CA . GLU A 1 112 ? -5.831 -1.014 24.804 1.00 95.94 112 GLU A CA 1
ATOM 876 C C . GLU A 1 112 ? -7.307 -1.415 24.918 1.00 95.94 112 GLU A C 1
ATOM 878 O O . GLU A 1 112 ? -7.712 -2.023 25.909 1.00 95.94 112 GLU A O 1
ATOM 883 N N . LEU A 1 113 ? -8.111 -1.096 23.900 1.00 97.75 113 LEU A N 1
ATOM 884 C CA . LEU A 1 113 ? -9.527 -1.456 23.840 1.00 97.75 113 LEU A CA 1
ATOM 885 C C . LEU A 1 113 ? -9.756 -2.947 23.559 1.00 97.75 113 LEU A C 1
ATOM 887 O O . LEU A 1 113 ? -10.801 -3.473 23.945 1.00 97.75 113 LEU A O 1
ATOM 891 N N . LEU A 1 114 ? -8.819 -3.626 22.889 1.00 96.69 114 LEU A N 1
ATOM 892 C CA . LEU A 1 114 ? -8.953 -5.010 22.413 1.00 96.69 114 LEU A CA 1
ATOM 893 C C . LEU A 1 114 ? -8.120 -6.027 23.205 1.00 96.69 114 LEU A C 1
ATOM 895 O O . LEU A 1 114 ? -8.376 -7.226 23.105 1.00 96.69 114 LEU A O 1
ATOM 899 N N . VAL A 1 115 ? -7.141 -5.592 23.994 1.00 94.69 115 VAL A N 1
ATOM 900 C CA . VAL A 1 115 ? -6.235 -6.475 24.734 1.00 94.69 115 VAL A CA 1
ATOM 901 C C . VAL A 1 115 ? -6.951 -7.155 25.901 1.00 94.69 115 VAL A C 1
ATOM 903 O O . VAL A 1 115 ? -7.732 -6.547 26.637 1.00 94.69 115 VAL A O 1
ATOM 906 N N . SER A 1 116 ? -6.698 -8.450 26.073 1.00 91.75 116 SER A N 1
ATOM 907 C CA . SER A 1 116 ? -7.249 -9.243 27.164 1.00 91.75 116 SER A CA 1
ATOM 908 C C . SER A 1 116 ? -6.735 -8.738 28.520 1.00 91.75 116 SER A C 1
ATOM 910 O O . SER A 1 116 ? -5.536 -8.487 28.662 1.00 91.75 116 SER A O 1
ATOM 912 N N . PRO A 1 117 ? -7.585 -8.670 29.564 1.00 86.94 117 PRO A N 1
ATOM 913 C CA . PRO A 1 117 ? -7.148 -8.336 30.920 1.00 86.94 117 PRO A CA 1
ATOM 914 C C . PRO A 1 117 ? -6.098 -9.276 31.513 1.00 86.94 117 PRO A C 1
ATOM 916 O O . PRO A 1 117 ? -5.417 -8.907 32.464 1.00 86.94 117 PRO A O 1
ATOM 919 N N . THR A 1 118 ? -5.988 -10.495 30.984 1.00 84.44 118 THR A N 1
ATOM 920 C CA . THR A 1 118 ? -5.008 -11.498 31.419 1.00 84.44 118 THR A CA 1
ATOM 921 C C . THR A 1 118 ? -3.758 -11.517 30.542 1.00 84.44 118 THR A C 1
ATOM 923 O O . THR A 1 118 ? -2.908 -12.387 30.725 1.00 84.44 118 THR A O 1
ATOM 926 N N . SER A 1 119 ? -3.652 -10.609 29.567 1.00 79.88 119 SER A N 1
ATOM 927 C CA . SER A 1 119 ? -2.512 -10.548 28.658 1.00 79.88 119 SER A CA 1
ATOM 928 C C . SER A 1 119 ? -1.229 -10.226 29.422 1.00 79.88 119 SER A C 1
ATOM 930 O O . SER A 1 119 ? -1.204 -9.371 30.307 1.00 79.88 119 SER A O 1
ATOM 932 N N . CYS A 1 120 ? -0.138 -10.898 29.067 1.00 61.97 120 CYS A N 1
ATOM 933 C CA . CYS A 1 120 ? 1.158 -10.684 29.690 1.00 61.97 120 CYS A CA 1
ATOM 934 C C . CYS A 1 120 ? 1.795 -9.397 29.155 1.00 61.97 120 CYS A C 1
ATOM 936 O O . CYS A 1 120 ? 2.509 -9.478 28.174 1.00 61.97 120 CYS A O 1
ATOM 938 N N . ASN A 1 121 ? 1.511 -8.220 29.730 1.00 63.94 121 ASN A N 1
ATOM 939 C CA . ASN A 1 121 ? 2.329 -6.997 29.594 1.00 63.94 121 ASN A CA 1
ATOM 940 C C . ASN A 1 121 ? 1.806 -5.850 30.479 1.00 63.94 121 ASN A C 1
ATOM 942 O O . ASN A 1 121 ? 0.680 -5.887 30.960 1.00 63.94 121 ASN A O 1
ATOM 946 N N . ALA A 1 122 ? 2.622 -4.803 30.655 1.00 62.56 122 ALA A N 1
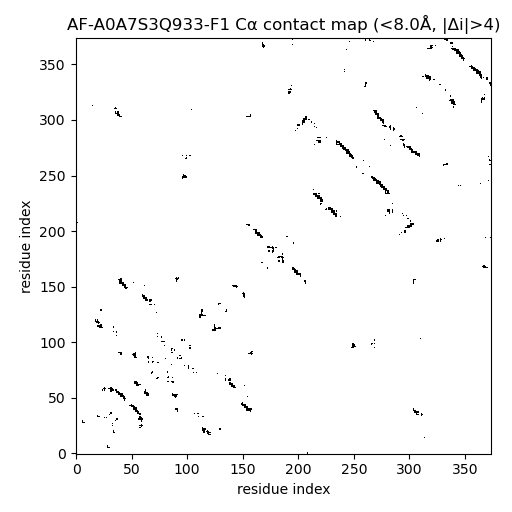ATOM 947 C CA . ALA A 1 122 ? 2.296 -3.568 31.387 1.00 62.56 122 ALA A CA 1
ATOM 948 C C . ALA A 1 122 ? 1.273 -2.644 30.678 1.00 62.56 122 ALA A C 1
ATOM 950 O O . ALA A 1 122 ? 1.123 -1.480 31.049 1.00 62.56 122 ALA A O 1
ATOM 951 N N . LEU A 1 123 ? 0.584 -3.140 29.645 1.00 79.44 123 LEU A N 1
ATOM 952 C CA . LEU A 1 123 ? -0.491 -2.419 28.967 1.00 79.44 123 LEU A CA 1
ATOM 953 C C . LEU A 1 123 ? -1.732 -2.426 29.855 1.00 79.44 123 LEU A C 1
ATOM 955 O O . LEU A 1 123 ? -2.154 -3.485 30.310 1.00 79.44 123 LEU A O 1
ATOM 959 N N . THR A 1 124 ? -2.313 -1.252 30.100 1.00 86.25 124 THR A N 1
ATOM 960 C CA . THR A 1 124 ? -3.548 -1.131 30.882 1.00 86.25 124 THR A CA 1
ATOM 961 C C . THR A 1 124 ? -4.741 -1.299 29.938 1.00 86.25 124 THR A C 1
ATOM 963 O O . THR A 1 124 ? -4.969 -0.413 29.116 1.00 86.25 124 THR A O 1
ATOM 966 N N . PRO A 1 125 ? -5.510 -2.400 30.020 1.00 92.25 125 PRO A N 1
ATOM 967 C CA . PRO A 1 125 ? -6.682 -2.587 29.175 1.00 92.25 125 PRO A CA 1
ATOM 968 C C . PRO A 1 125 ? -7.760 -1.555 29.512 1.00 92.25 125 PRO A C 1
ATOM 970 O O . PRO A 1 125 ? -8.038 -1.300 30.688 1.00 92.25 125 PRO A O 1
ATOM 973 N N . ASP A 1 126 ? -8.439 -1.029 28.496 1.00 94.88 126 ASP A N 1
ATOM 974 C CA . ASP A 1 126 ? -9.608 -0.172 28.676 1.00 94.88 126 ASP A CA 1
ATOM 975 C C . ASP A 1 126 ? -10.891 -0.991 28.489 1.00 94.88 126 ASP A C 1
ATOM 977 O O . ASP A 1 126 ? -11.217 -1.492 27.412 1.00 94.88 126 ASP A O 1
ATOM 981 N N . ALA A 1 127 ? -11.652 -1.123 29.574 1.00 95.94 127 ALA A N 1
ATOM 982 C CA . ALA A 1 127 ? -12.858 -1.935 29.597 1.00 95.94 127 ALA A CA 1
ATOM 983 C C . ALA A 1 127 ? -14.036 -1.326 28.813 1.00 95.94 127 ALA A C 1
ATOM 985 O O . ALA A 1 127 ? -14.999 -2.054 28.569 1.00 95.94 127 ALA A O 1
ATOM 986 N N . ARG A 1 128 ? -13.990 -0.042 28.415 1.00 97.19 128 ARG A N 1
ATOM 987 C CA . ARG A 1 128 ? -15.135 0.683 27.825 1.00 97.19 128 ARG A CA 1
ATOM 988 C C . ARG A 1 128 ? -15.739 0.001 26.599 1.00 97.19 128 ARG A C 1
ATOM 990 O O . ARG A 1 128 ? -16.955 0.052 26.441 1.00 97.19 128 ARG A O 1
ATOM 997 N N . LEU A 1 129 ? -14.928 -0.637 25.753 1.00 97.81 129 LEU A N 1
ATOM 998 C CA . LEU A 1 129 ? -15.438 -1.407 24.613 1.00 97.81 129 LEU A CA 1
ATOM 999 C C . LEU A 1 129 ? -15.900 -2.805 25.046 1.00 97.81 129 LEU A C 1
ATOM 1001 O O . LEU A 1 129 ? -17.033 -3.195 24.768 1.00 97.81 129 LEU A O 1
ATOM 1005 N N . ARG A 1 130 ? -15.065 -3.536 25.793 1.00 96.94 130 ARG A N 1
ATOM 1006 C CA . ARG A 1 130 ? -15.326 -4.923 26.224 1.00 96.94 130 ARG A CA 1
ATOM 1007 C C . ARG A 1 130 ? -16.582 -5.091 27.085 1.00 96.94 130 ARG A C 1
ATOM 1009 O O . ARG A 1 130 ? -17.214 -6.143 27.041 1.00 96.94 130 ARG A O 1
ATOM 1016 N N . THR A 1 131 ? -16.956 -4.089 27.877 1.00 96.75 131 THR A N 1
ATOM 1017 C CA . THR A 1 131 ? -18.146 -4.149 28.748 1.00 96.75 131 THR A CA 1
ATOM 1018 C C . THR A 1 131 ? -19.398 -3.535 28.117 1.00 96.75 131 THR A C 1
ATOM 1020 O O . THR A 1 131 ? -20.474 -3.610 28.710 1.00 96.75 131 THR A O 1
ATOM 1023 N N . ASN A 1 132 ? -19.298 -2.968 26.911 1.00 97.94 132 ASN A N 1
ATOM 1024 C CA . ASN A 1 132 ? -20.398 -2.300 26.221 1.00 97.94 132 ASN A CA 1
ATOM 1025 C C . ASN A 1 132 ? -20.938 -3.156 25.063 1.00 97.94 132 ASN A C 1
ATOM 1027 O O . ASN A 1 132 ? -20.622 -2.933 23.895 1.00 97.94 132 ASN A O 1
ATOM 1031 N N . LEU A 1 133 ? -21.780 -4.144 25.393 1.00 97.38 133 LEU A N 1
ATOM 1032 C CA . LEU A 1 133 ? -22.396 -5.042 24.404 1.00 97.38 133 LEU A CA 1
ATOM 1033 C C . LEU A 1 133 ? -23.195 -4.312 23.305 1.00 97.38 133 LEU A C 1
ATOM 1035 O O . LEU A 1 133 ? -23.094 -4.727 22.151 1.00 97.38 133 LEU A O 1
ATOM 1039 N N . PRO A 1 134 ? -23.985 -3.253 23.595 1.00 97.50 134 PRO A N 1
ATOM 1040 C CA . PRO A 1 134 ? -24.634 -2.474 22.540 1.00 97.50 134 PRO A CA 1
ATOM 1041 C C . PRO A 1 134 ? -23.645 -1.888 21.529 1.00 97.50 134 PRO A C 1
ATOM 1043 O O . PRO A 1 134 ? -23.883 -2.012 20.332 1.00 97.50 134 PRO A O 1
ATOM 1046 N N . LEU A 1 135 ? -22.529 -1.318 21.998 1.00 97.56 135 LEU A N 1
ATOM 1047 C CA . LEU A 1 135 ? -21.500 -0.753 21.123 1.00 97.56 135 LEU A CA 1
ATOM 1048 C C . LEU A 1 135 ? -20.794 -1.832 20.297 1.00 97.56 135 LEU A C 1
ATOM 1050 O O . LEU A 1 135 ? -20.565 -1.631 19.110 1.00 97.56 135 LEU A O 1
ATOM 1054 N N . GLN A 1 136 ? -20.489 -2.988 20.892 1.00 97.12 136 GLN A N 1
ATOM 1055 C CA . GLN A 1 136 ? -19.896 -4.115 20.160 1.00 97.12 136 GLN A CA 1
ATOM 1056 C C . GLN A 1 136 ? -20.782 -4.548 18.990 1.00 97.12 136 GLN A C 1
ATOM 1058 O O . GLN A 1 136 ? -20.292 -4.684 17.877 1.00 97.12 136 GLN A O 1
ATOM 1063 N N . LYS A 1 137 ? -22.098 -4.679 19.209 1.00 94.12 137 LYS A N 1
ATOM 1064 C CA . LYS A 1 137 ? -23.056 -5.069 18.157 1.00 94.12 137 LYS A CA 1
ATOM 1065 C C . LYS A 1 137 ? -23.109 -4.102 16.974 1.00 94.12 137 LYS A C 1
ATOM 1067 O O . LYS A 1 137 ? -23.540 -4.505 15.900 1.00 94.12 137 LYS A O 1
ATOM 1072 N N . THR A 1 138 ? -22.753 -2.836 17.179 1.00 94.12 138 THR A N 1
ATOM 1073 C CA . THR A 1 138 ? -22.760 -1.817 16.122 1.00 94.12 138 THR A CA 1
ATOM 1074 C C . THR A 1 138 ? -21.382 -1.551 15.533 1.00 94.12 138 THR A C 1
ATOM 1076 O O . THR A 1 138 ? -21.314 -1.059 14.416 1.00 94.12 138 THR A O 1
ATOM 1079 N N . ALA A 1 139 ? -20.305 -1.826 16.275 1.00 96.00 139 ALA A N 1
ATOM 1080 C CA . ALA A 1 139 ? -18.936 -1.545 15.854 1.00 96.00 139 ALA A CA 1
ATOM 1081 C C . ALA A 1 139 ? -18.225 -2.759 15.241 1.00 96.00 139 ALA A C 1
ATOM 1083 O O . ALA A 1 139 ? -17.269 -2.572 14.491 1.00 96.00 139 ALA A O 1
ATOM 1084 N N . PHE A 1 140 ? -18.626 -3.983 15.595 1.00 95.62 140 PHE A N 1
ATOM 1085 C CA . PHE A 1 140 ? -17.998 -5.215 15.121 1.00 95.62 140 PHE A CA 1
ATOM 1086 C C . PHE A 1 140 ? -18.824 -5.844 14.007 1.00 95.62 140 PHE A C 1
ATOM 1088 O O . PHE A 1 140 ? -20.037 -6.021 14.131 1.00 95.62 140 PHE A O 1
ATOM 1095 N N . HIS A 1 141 ? -18.142 -6.196 12.924 1.00 93.50 141 HIS A N 1
ATOM 1096 C CA . HIS A 1 141 ? -18.735 -6.789 11.738 1.00 93.50 141 HIS A CA 1
ATOM 1097 C C . HIS A 1 141 ? -17.895 -7.975 11.281 1.00 93.50 141 HIS A C 1
ATOM 1099 O O . HIS A 1 141 ? -16.686 -7.841 11.108 1.00 93.50 141 HIS A O 1
ATOM 1105 N N . ASP A 1 142 ? -18.531 -9.113 11.031 1.00 90.44 142 ASP A N 1
ATOM 1106 C CA . ASP A 1 142 ? -17.835 -10.266 10.469 1.00 90.44 142 ASP A CA 1
ATOM 1107 C C . ASP A 1 142 ? -17.408 -9.986 9.022 1.00 90.44 142 ASP A C 1
ATOM 1109 O O . ASP A 1 142 ? -18.182 -9.473 8.206 1.00 90.44 142 ASP A O 1
ATOM 1113 N N . VAL A 1 143 ? -16.166 -10.343 8.685 1.00 84.69 143 VAL A N 1
ATOM 1114 C CA . VAL A 1 143 ? -15.608 -10.198 7.326 1.00 84.69 143 VAL A CA 1
ATOM 1115 C C . VAL A 1 143 ? -16.414 -11.015 6.305 1.00 84.69 143 VAL A C 1
ATOM 1117 O O . VAL A 1 143 ? -16.580 -10.608 5.151 1.00 84.69 143 VAL A O 1
ATOM 1120 N N . SER A 1 144 ? -16.921 -12.175 6.722 1.00 75.81 144 SER A N 1
ATOM 1121 C CA . SER A 1 144 ? -17.721 -13.079 5.901 1.00 75.81 144 SER A CA 1
ATOM 1122 C C . SER A 1 144 ? -19.146 -13.160 6.431 1.00 75.81 144 SER A C 1
ATOM 1124 O O . SER A 1 144 ? -19.371 -13.646 7.535 1.00 75.81 144 SER A O 1
ATOM 1126 N N . SER A 1 145 ? -20.115 -12.745 5.617 1.00 69.69 145 SER A N 1
ATOM 1127 C CA . SER A 1 145 ? -21.524 -13.053 5.847 1.00 69.69 145 SER A CA 1
ATOM 1128 C C . SER A 1 145 ? -22.014 -13.981 4.744 1.00 69.69 145 SER A C 1
ATOM 1130 O O . SER A 1 145 ? -21.692 -13.763 3.578 1.00 69.69 145 SER A O 1
ATOM 1132 N N . GLU A 1 146 ? -22.812 -14.993 5.092 1.00 68.00 146 GLU A N 1
ATOM 1133 C CA . GLU A 1 146 ? -23.470 -15.867 4.106 1.00 68.00 146 GLU A CA 1
ATOM 1134 C C . GLU A 1 146 ? -24.442 -15.095 3.201 1.00 68.00 146 GLU A C 1
ATOM 1136 O O . GLU A 1 146 ? -24.774 -15.541 2.104 1.00 68.00 146 GLU A O 1
ATOM 1141 N N . ASN A 1 147 ? -24.900 -13.923 3.649 1.00 70.62 147 ASN A N 1
ATOM 1142 C CA . ASN A 1 147 ? -25.732 -13.033 2.861 1.00 70.62 147 ASN A CA 1
ATOM 1143 C C . ASN A 1 147 ? -24.878 -11.901 2.274 1.00 70.62 147 ASN A C 1
ATOM 1145 O O . ASN A 1 147 ? -24.524 -10.946 2.966 1.00 70.62 147 ASN A O 1
ATOM 1149 N N . GLU A 1 148 ? -24.618 -11.976 0.968 1.00 66.69 148 GLU A N 1
ATOM 1150 C CA . GLU A 1 148 ? -23.837 -10.983 0.214 1.00 66.69 148 GLU A CA 1
ATOM 1151 C C . GLU A 1 148 ? -24.373 -9.544 0.372 1.00 66.69 148 GLU A C 1
ATOM 1153 O O . GLU A 1 148 ? -23.607 -8.585 0.304 1.00 66.69 148 GLU A O 1
ATOM 1158 N N . ASN A 1 149 ? -25.671 -9.366 0.659 1.00 66.69 149 ASN A N 1
ATOM 1159 C CA . ASN A 1 149 ? -26.286 -8.041 0.829 1.00 66.69 149 ASN A CA 1
ATOM 1160 C C . ASN A 1 149 ? -25.936 -7.344 2.152 1.00 66.69 149 ASN A C 1
ATOM 1162 O O . ASN A 1 149 ? -26.290 -6.177 2.324 1.00 66.69 149 ASN A O 1
ATOM 1166 N N . ILE A 1 150 ? -25.312 -8.047 3.100 1.00 76.50 150 ILE A N 1
ATOM 1167 C CA . ILE A 1 150 ? -24.876 -7.498 4.396 1.00 76.50 150 ILE A CA 1
ATOM 1168 C C . ILE A 1 150 ? -23.380 -7.727 4.651 1.00 76.50 150 ILE A C 1
ATOM 1170 O O . ILE A 1 150 ? -22.875 -7.403 5.723 1.00 76.50 150 ILE A O 1
ATOM 1174 N N . GLN A 1 151 ? -22.668 -8.296 3.676 1.00 83.56 151 GLN A N 1
ATOM 1175 C CA . GLN A 1 151 ? -21.238 -8.539 3.776 1.00 83.56 151 GLN A CA 1
ATOM 1176 C C . GLN A 1 151 ? -20.466 -7.215 3.745 1.00 83.56 151 GLN A C 1
ATOM 1178 O O . GLN A 1 151 ? -20.767 -6.329 2.943 1.00 83.56 151 GLN A O 1
ATOM 1183 N N . VAL A 1 152 ? -19.440 -7.099 4.592 1.00 91.06 152 VAL A N 1
ATOM 1184 C CA . VAL A 1 152 ? -18.519 -5.959 4.569 1.00 91.06 152 VAL A CA 1
ATOM 1185 C C . VAL A 1 152 ? -17.857 -5.857 3.195 1.00 91.06 152 VAL A C 1
ATOM 1187 O O . VAL A 1 152 ? -17.255 -6.813 2.706 1.00 91.06 152 VAL A O 1
ATOM 1190 N N . GLN A 1 153 ? -17.945 -4.680 2.579 1.00 92.75 153 GLN A N 1
ATOM 1191 C CA . GLN A 1 153 ? -17.322 -4.408 1.285 1.00 92.75 153 GLN A CA 1
ATOM 1192 C C . GLN A 1 153 ? -16.077 -3.550 1.487 1.00 92.75 153 GLN A C 1
ATOM 1194 O O . GLN A 1 153 ? -16.159 -2.433 2.005 1.00 92.75 153 GLN A O 1
ATOM 1199 N N . MET A 1 154 ? -14.922 -4.067 1.070 1.00 95.12 154 MET A N 1
ATOM 1200 C CA . MET A 1 154 ? -13.670 -3.315 1.106 1.00 95.12 154 MET A CA 1
ATOM 1201 C C . MET A 1 154 ? -13.637 -2.281 -0.020 1.00 95.12 154 MET A C 1
ATOM 1203 O O . MET A 1 154 ? -13.936 -2.594 -1.171 1.00 95.12 154 MET A O 1
ATOM 1207 N N . ASN A 1 155 ? -13.228 -1.062 0.311 1.00 97.19 155 ASN A N 1
ATOM 1208 C CA . ASN A 1 155 ? -12.996 0.017 -0.643 1.00 97.19 155 ASN A CA 1
ATOM 1209 C C . ASN A 1 155 ? -11.490 0.278 -0.782 1.00 97.19 155 ASN A C 1
ATOM 1211 O O . ASN A 1 155 ? -10.681 -0.240 -0.007 1.00 97.19 155 ASN A O 1
ATOM 1215 N N . LEU A 1 156 ? -11.104 1.112 -1.751 1.00 98.31 156 LEU A N 1
ATOM 1216 C CA . LEU A 1 156 ? -9.752 1.669 -1.761 1.00 98.31 156 LEU A CA 1
ATOM 1217 C C . LEU A 1 156 ? -9.503 2.420 -0.443 1.00 98.31 156 LEU A C 1
ATOM 1219 O O . LEU A 1 156 ? -10.357 3.201 -0.018 1.00 98.31 156 LEU A O 1
ATOM 1223 N N . PRO A 1 157 ? -8.341 2.228 0.202 1.00 98.25 157 PRO A N 1
ATOM 1224 C CA . PRO A 1 157 ? -8.086 2.815 1.511 1.00 98.25 157 PRO A CA 1
ATOM 1225 C C . PRO A 1 157 ? -7.873 4.337 1.456 1.00 98.25 157 PRO A C 1
ATOM 1227 O O . PRO A 1 157 ? -7.964 5.010 2.481 1.00 98.25 157 PRO A O 1
ATOM 1230 N N . ALA A 1 158 ? -7.600 4.903 0.278 1.00 98.44 158 ALA A N 1
ATOM 1231 C CA . ALA A 1 158 ? -7.343 6.324 0.091 1.00 98.44 158 ALA A CA 1
ATOM 1232 C C . ALA A 1 158 ? -7.801 6.817 -1.287 1.00 98.44 158 ALA A C 1
ATOM 1234 O O . ALA A 1 158 ? -7.822 6.064 -2.260 1.00 98.44 158 ALA A O 1
ATOM 1235 N N . SER A 1 159 ? -8.063 8.119 -1.384 1.00 98.12 159 SER A N 1
ATOM 1236 C CA . SER A 1 159 ? -8.083 8.838 -2.655 1.00 98.12 159 SER A CA 1
ATOM 1237 C C . SER A 1 159 ? -6.640 9.080 -3.092 1.00 98.12 159 SER A C 1
ATOM 1239 O O . SER A 1 159 ? -5.970 9.980 -2.575 1.00 98.12 159 SER A O 1
ATOM 1241 N N . ILE A 1 160 ? -6.163 8.269 -4.034 1.00 98.50 160 ILE A N 1
ATOM 1242 C CA . ILE A 1 160 ? -4.799 8.333 -4.567 1.00 98.50 160 ILE A CA 1
ATOM 1243 C C . ILE A 1 160 ? -4.747 9.420 -5.641 1.00 98.50 160 ILE A C 1
ATOM 1245 O O . ILE A 1 160 ? -5.372 9.292 -6.691 1.00 98.50 160 ILE A O 1
ATOM 1249 N N . GLN A 1 161 ? -4.038 10.512 -5.356 1.00 96.62 161 GLN A N 1
ATOM 1250 C CA . GLN A 1 161 ? -3.871 11.612 -6.311 1.00 96.62 161 GLN A CA 1
ATOM 1251 C C . GLN A 1 161 ? -2.775 11.271 -7.321 1.00 96.62 161 GLN A C 1
ATOM 1253 O O . GLN A 1 161 ? -3.037 11.221 -8.521 1.00 96.62 161 GLN A O 1
ATOM 1258 N N . ASP A 1 162 ? -1.600 10.903 -6.817 1.00 98.19 162 ASP A N 1
ATOM 1259 C CA . ASP A 1 162 ? -0.456 10.470 -7.609 1.00 98.19 162 ASP A CA 1
ATOM 1260 C C . ASP A 1 162 ? -0.007 9.076 -7.177 1.00 98.19 162 ASP A C 1
ATOM 1262 O O . ASP A 1 162 ? -0.019 8.738 -5.990 1.00 98.19 162 ASP A O 1
ATOM 1266 N N . TYR A 1 163 ? 0.403 8.284 -8.161 1.00 98.62 163 TYR A N 1
ATOM 1267 C CA . TYR A 1 163 ? 1.033 6.985 -7.989 1.00 98.62 163 TYR A CA 1
ATOM 1268 C C . TYR A 1 163 ? 2.349 6.988 -8.766 1.00 98.62 163 TYR A C 1
ATOM 1270 O O . TYR A 1 163 ? 2.389 7.345 -9.945 1.00 98.62 163 TYR A O 1
ATOM 1278 N N . THR A 1 164 ? 3.424 6.610 -8.082 1.00 98.81 164 THR A N 1
ATOM 1279 C CA . THR A 1 164 ? 4.762 6.473 -8.650 1.00 98.81 164 THR A CA 1
ATOM 1280 C C . THR A 1 164 ? 5.183 5.025 -8.514 1.00 98.81 164 THR A C 1
ATOM 1282 O O . THR A 1 164 ? 5.114 4.468 -7.419 1.00 98.81 164 THR A O 1
ATOM 1285 N N . ASP A 1 165 ? 5.634 4.456 -9.621 1.00 98.81 165 ASP A N 1
ATOM 1286 C CA . ASP A 1 165 ? 6.201 3.121 -9.666 1.00 98.81 165 ASP A CA 1
ATOM 1287 C C . ASP A 1 165 ? 7.729 3.204 -9.682 1.00 98.81 165 ASP A C 1
ATOM 1289 O O . ASP A 1 165 ? 8.311 3.982 -10.450 1.00 98.81 165 ASP A O 1
ATOM 1293 N N . PHE A 1 166 ? 8.385 2.412 -8.840 1.00 98.75 166 PHE A N 1
ATOM 1294 C CA . PHE A 1 166 ? 9.836 2.384 -8.716 1.00 98.75 166 PHE A CA 1
ATOM 1295 C C . PHE A 1 166 ? 10.411 1.065 -9.214 1.00 98.75 166 PHE A C 1
ATOM 1297 O O . PHE A 1 166 ? 9.921 -0.021 -8.951 1.00 98.75 166 PHE A O 1
ATOM 1304 N N . TYR A 1 167 ? 11.588 1.143 -9.820 1.00 98.25 167 TYR A N 1
ATOM 1305 C CA . TYR A 1 167 ? 12.252 0.013 -10.455 1.00 98.25 167 TYR A CA 1
ATOM 1306 C C . TYR A 1 167 ? 13.406 -0.531 -9.600 1.00 98.25 167 TYR A C 1
ATOM 1308 O O . TYR A 1 167 ? 14.560 -0.568 -10.027 1.00 98.25 167 TYR A O 1
ATOM 1316 N N . SER A 1 168 ? 13.113 -0.886 -8.346 1.00 98.25 168 SER A N 1
ATOM 1317 C CA . SER A 1 168 ? 14.122 -0.968 -7.269 1.00 98.25 168 SER A CA 1
ATOM 1318 C C . SER A 1 168 ? 14.681 -2.360 -6.943 1.00 98.25 168 SER A C 1
ATOM 1320 O O . SER A 1 168 ? 15.573 -2.469 -6.101 1.00 98.25 168 SER A O 1
ATOM 1322 N N . SER A 1 169 ? 14.212 -3.429 -7.592 1.00 98.25 169 SER A N 1
ATOM 1323 C CA . SER A 1 169 ? 14.830 -4.763 -7.478 1.00 98.25 169 SER A CA 1
ATOM 1324 C C . SER A 1 169 ? 15.958 -4.915 -8.501 1.00 98.25 169 SER A C 1
ATOM 1326 O O . SER A 1 169 ? 15.735 -4.753 -9.705 1.00 98.25 169 SER A O 1
ATOM 1328 N N . ARG A 1 170 ? 17.173 -5.253 -8.042 1.00 96.94 170 ARG A N 1
ATOM 1329 C CA . ARG A 1 170 ? 18.330 -5.435 -8.936 1.00 96.94 170 ARG A CA 1
ATOM 1330 C C . ARG A 1 170 ? 18.168 -6.661 -9.811 1.00 96.94 170 ARG A C 1
ATOM 1332 O O . ARG A 1 170 ? 18.521 -6.606 -10.987 1.00 96.94 170 ARG A O 1
ATOM 1339 N N . GLU A 1 171 ? 17.656 -7.757 -9.258 1.00 96.69 171 GLU A N 1
ATOM 1340 C CA . GLU A 1 171 ? 17.420 -9.003 -9.989 1.00 96.69 171 GLU A CA 1
ATOM 1341 C C . GLU A 1 171 ? 16.382 -8.775 -11.077 1.00 96.69 171 GLU A C 1
ATOM 1343 O O . GLU A 1 171 ? 16.625 -9.138 -12.224 1.00 96.69 171 GLU A O 1
ATOM 1348 N N . HIS A 1 172 ? 15.267 -8.111 -10.755 1.00 96.94 172 HIS A N 1
ATOM 1349 C CA . HIS A 1 172 ? 14.261 -7.757 -11.751 1.00 96.94 172 HIS A CA 1
ATOM 1350 C C . HIS A 1 172 ? 14.867 -6.880 -12.857 1.00 96.94 172 HIS A C 1
ATOM 1352 O O . HIS A 1 172 ? 14.784 -7.225 -14.038 1.00 96.94 172 HIS A O 1
ATOM 1358 N N . ALA A 1 173 ? 15.566 -5.807 -12.475 1.00 95.62 173 ALA A N 1
ATOM 1359 C CA . ALA A 1 173 ? 16.196 -4.895 -13.420 1.00 95.62 173 ALA A CA 1
ATOM 1360 C C . ALA A 1 173 ? 17.224 -5.578 -14.331 1.00 95.62 173 ALA A C 1
ATOM 1362 O O . ALA A 1 173 ? 17.290 -5.282 -15.529 1.00 95.62 173 ALA A O 1
ATOM 1363 N N . THR A 1 174 ? 17.989 -6.514 -13.772 1.00 95.00 174 THR A N 1
ATOM 1364 C CA . THR A 1 174 ? 18.982 -7.318 -14.488 1.00 95.00 174 THR A CA 1
ATOM 1365 C C . THR A 1 174 ? 18.293 -8.295 -15.434 1.00 95.00 174 THR A C 1
ATOM 1367 O O . THR A 1 174 ? 18.620 -8.302 -16.612 1.00 95.00 174 THR A O 1
ATOM 1370 N N . ASN A 1 175 ? 17.293 -9.052 -14.975 1.00 94.12 175 ASN A N 1
ATOM 1371 C CA . ASN A 1 175 ? 16.570 -10.031 -15.792 1.00 94.12 175 ASN A CA 1
ATOM 1372 C C . ASN A 1 175 ? 15.896 -9.375 -17.003 1.00 94.12 175 ASN A C 1
ATOM 1374 O O . ASN A 1 175 ? 16.063 -9.833 -18.133 1.00 94.12 175 ASN A O 1
ATOM 1378 N N . VAL A 1 176 ? 15.180 -8.267 -16.789 1.00 89.19 176 VAL A N 1
ATOM 1379 C CA . VAL A 1 176 ? 14.586 -7.479 -17.879 1.00 89.19 176 VAL A CA 1
ATOM 1380 C C . VAL A 1 176 ? 15.686 -6.934 -18.789 1.00 89.19 176 VAL A C 1
ATOM 1382 O O . VAL A 1 176 ? 15.621 -7.096 -20.006 1.00 89.19 176 VAL A O 1
ATOM 1385 N N . GLY A 1 177 ? 16.740 -6.350 -18.218 1.00 85.62 177 GLY A N 1
ATOM 1386 C CA . GLY A 1 177 ? 17.895 -5.868 -18.969 1.00 85.62 177 GLY A CA 1
ATOM 1387 C C . GLY A 1 177 ? 18.507 -6.926 -19.885 1.00 85.62 177 GLY A C 1
ATOM 1388 O O . GLY A 1 177 ? 18.747 -6.641 -21.049 1.00 85.62 177 GLY A O 1
ATOM 1389 N N . THR A 1 178 ? 18.689 -8.149 -19.395 1.00 85.94 178 THR A N 1
ATOM 1390 C CA . THR A 1 178 ? 19.223 -9.295 -20.142 1.00 85.94 178 THR A CA 1
ATOM 1391 C C . THR A 1 178 ? 18.292 -9.775 -21.258 1.00 85.94 178 THR A C 1
ATOM 1393 O O . THR A 1 178 ? 18.768 -10.273 -22.273 1.00 85.94 178 THR A O 1
ATOM 1396 N N . MET A 1 179 ? 16.972 -9.639 -21.102 1.00 78.56 179 MET A N 1
ATOM 1397 C CA . MET A 1 179 ? 16.015 -10.001 -22.156 1.00 78.56 179 MET A CA 1
ATOM 1398 C C . MET A 1 179 ? 15.954 -8.963 -23.285 1.00 78.56 179 MET A C 1
ATOM 1400 O O . MET A 1 179 ? 15.717 -9.324 -24.437 1.00 78.56 179 MET A O 1
ATOM 1404 N N . PHE A 1 180 ? 16.147 -7.679 -22.968 1.00 72.25 180 PHE A N 1
ATOM 1405 C CA . PHE A 1 180 ? 16.029 -6.575 -23.931 1.00 72.25 180 PHE A CA 1
ATOM 1406 C C . PHE A 1 180 ? 17.372 -6.066 -24.478 1.00 72.25 180 PHE A C 1
ATOM 1408 O O . PHE A 1 180 ? 17.394 -5.377 -25.498 1.00 72.25 180 PHE A O 1
ATOM 1415 N N . ARG A 1 181 ? 18.484 -6.357 -23.800 1.00 75.31 181 ARG A N 1
ATOM 1416 C CA . ARG A 1 181 ? 19.849 -5.915 -24.119 1.00 75.31 181 ARG A CA 1
ATOM 1417 C C . ARG A 1 181 ? 20.832 -7.074 -23.928 1.00 75.31 181 ARG A C 1
ATOM 1419 O O . ARG A 1 181 ? 20.467 -8.171 -23.530 1.00 75.31 181 ARG A O 1
ATOM 1426 N N . ASP A 1 182 ? 22.104 -6.814 -24.200 1.00 76.00 182 ASP A N 1
ATOM 1427 C CA . ASP A 1 182 ? 23.202 -7.722 -23.866 1.00 76.00 182 ASP A CA 1
ATOM 1428 C C . ASP A 1 182 ? 23.284 -7.954 -22.337 1.00 76.00 182 ASP A C 1
ATOM 1430 O O . ASP A 1 182 ? 23.276 -6.967 -21.591 1.00 76.00 182 ASP A O 1
ATOM 1434 N N . PRO A 1 183 ? 23.398 -9.213 -21.851 1.00 79.62 183 PRO A N 1
ATOM 1435 C CA . PRO A 1 183 ? 23.628 -9.522 -20.440 1.00 79.62 183 PRO A CA 1
ATOM 1436 C C . PRO A 1 183 ? 24.729 -8.683 -19.774 1.00 79.62 183 PRO A C 1
ATOM 1438 O O . PRO A 1 183 ? 24.565 -8.284 -18.621 1.00 79.62 183 PRO A O 1
ATOM 1441 N N . ALA A 1 184 ? 25.819 -8.365 -20.484 1.00 80.25 184 ALA A N 1
ATOM 1442 C CA . ALA A 1 184 ? 26.913 -7.552 -19.936 1.00 80.25 184 ALA A CA 1
ATOM 1443 C C . ALA A 1 184 ? 26.512 -6.086 -19.668 1.00 80.25 184 ALA A C 1
ATOM 1445 O O . ALA A 1 184 ? 27.170 -5.393 -18.895 1.00 80.25 184 ALA A O 1
ATOM 1446 N N . ASN A 1 185 ? 25.418 -5.626 -20.277 1.00 82.69 185 ASN A N 1
ATOM 1447 C CA . ASN A 1 185 ? 24.896 -4.260 -20.217 1.00 82.69 185 ASN A CA 1
ATOM 1448 C C . ASN A 1 185 ? 23.433 -4.236 -19.727 1.00 82.69 185 ASN A C 1
ATOM 1450 O O . ASN A 1 185 ? 22.638 -3.372 -20.113 1.00 82.69 185 ASN A O 1
ATOM 1454 N N . ALA A 1 186 ? 23.056 -5.212 -18.893 1.00 87.62 186 ALA A N 1
ATOM 1455 C CA . ALA A 1 186 ? 21.682 -5.381 -18.432 1.00 87.62 186 ALA A CA 1
ATOM 1456 C C . ALA A 1 186 ? 21.170 -4.155 -17.652 1.00 87.62 186 ALA A C 1
ATOM 1458 O O . ALA A 1 186 ? 20.075 -3.659 -17.926 1.00 87.62 186 ALA A O 1
ATOM 1459 N N . LEU A 1 187 ? 21.970 -3.616 -16.727 1.00 90.94 187 LEU A N 1
ATOM 1460 C CA . LEU A 1 187 ? 21.617 -2.427 -15.948 1.00 90.94 187 LEU A CA 1
ATOM 1461 C C . LEU A 1 187 ? 22.091 -1.150 -16.644 1.00 90.94 187 LEU A C 1
ATOM 1463 O O . LE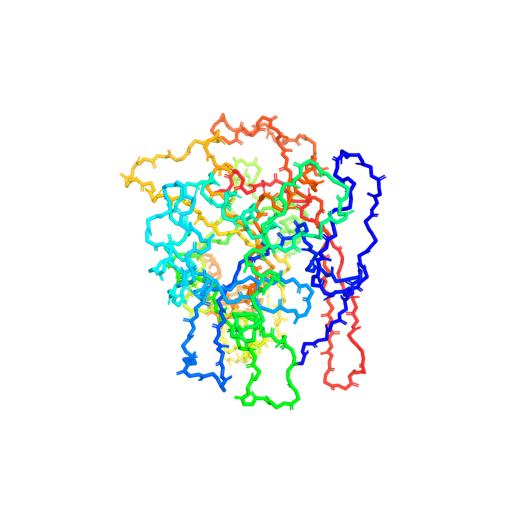U A 1 187 ? 23.258 -1.023 -17.010 1.00 90.94 187 LEU A O 1
ATOM 1467 N N . ASN A 1 188 ? 21.196 -0.169 -16.766 1.00 90.38 188 ASN A N 1
ATOM 1468 C CA . ASN A 1 188 ? 21.595 1.165 -17.205 1.00 90.38 188 ASN A CA 1
ATOM 1469 C C . ASN A 1 188 ? 22.480 1.840 -16.137 1.00 90.38 188 ASN A C 1
ATOM 1471 O O . ASN A 1 188 ? 22.250 1.632 -14.943 1.00 90.38 188 ASN A O 1
ATOM 1475 N N . PRO A 1 189 ? 23.440 2.705 -16.524 1.00 93.19 189 PRO A N 1
ATOM 1476 C CA . PRO A 1 189 ? 24.397 3.298 -15.582 1.00 93.19 189 PRO A CA 1
ATOM 1477 C C . PRO A 1 189 ? 23.779 4.102 -14.429 1.00 93.19 189 PRO A C 1
ATOM 1479 O O . PRO A 1 189 ? 24.400 4.252 -13.379 1.00 93.19 189 PRO A O 1
ATOM 1482 N N . ASN A 1 190 ? 22.575 4.646 -14.616 1.00 96.69 190 ASN A N 1
ATOM 1483 C CA . ASN A 1 190 ? 21.861 5.419 -13.600 1.00 96.69 190 ASN A CA 1
ATOM 1484 C C . ASN A 1 190 ? 21.193 4.547 -12.526 1.00 96.69 190 ASN A C 1
ATOM 1486 O O . ASN A 1 190 ? 20.939 5.043 -11.432 1.00 96.69 190 ASN A O 1
ATOM 1490 N N . TRP A 1 191 ? 20.933 3.268 -12.806 1.00 97.56 191 TRP A N 1
ATOM 1491 C CA . TRP A 1 191 ? 20.134 2.400 -11.940 1.00 97.56 191 TRP A CA 1
ATOM 1492 C C . TRP A 1 191 ? 20.761 2.196 -10.552 1.00 97.56 191 TRP A C 1
ATOM 1494 O O . TRP A 1 191 ? 20.069 2.215 -9.540 1.00 97.56 191 TRP A O 1
ATOM 1504 N N . THR A 1 192 ? 22.090 2.072 -10.483 1.00 96.19 192 THR A N 1
ATOM 1505 C CA . THR A 1 192 ? 22.827 1.950 -9.211 1.00 96.19 192 THR A CA 1
ATOM 1506 C C . THR A 1 192 ? 23.142 3.301 -8.559 1.00 96.19 192 THR A C 1
ATOM 1508 O O . THR A 1 192 ? 23.839 3.350 -7.549 1.00 96.19 192 THR A O 1
ATOM 1511 N N . ARG A 1 193 ? 22.668 4.416 -9.131 1.00 97.69 193 ARG A N 1
ATOM 1512 C CA . ARG A 1 193 ? 22.964 5.782 -8.666 1.00 97.69 193 ARG A CA 1
ATOM 1513 C C . ARG A 1 193 ? 21.752 6.500 -8.080 1.00 97.69 193 ARG A C 1
ATOM 1515 O O . ARG A 1 193 ? 21.942 7.385 -7.252 1.00 97.69 193 ARG A O 1
ATOM 1522 N N . LEU A 1 194 ? 20.547 6.146 -8.523 1.00 98.06 194 LEU A N 1
ATOM 1523 C CA . LEU A 1 194 ? 19.280 6.663 -8.012 1.00 98.06 194 LEU A CA 1
ATOM 1524 C C . LEU A 1 194 ? 18.173 5.604 -8.147 1.00 98.06 194 LEU A C 1
ATOM 1526 O O . LEU A 1 194 ? 18.250 4.778 -9.064 1.00 98.06 194 LEU A O 1
ATOM 1530 N N . PRO A 1 195 ? 17.135 5.638 -7.292 1.00 98.00 195 PRO A N 1
ATOM 1531 C CA . PRO A 1 195 ? 15.955 4.797 -7.450 1.00 98.00 195 PRO A CA 1
ATOM 1532 C C . PRO A 1 195 ? 15.153 5.274 -8.665 1.00 98.00 195 PRO A C 1
ATOM 1534 O O . PRO A 1 195 ? 14.411 6.252 -8.604 1.00 98.00 195 PRO A O 1
ATOM 1537 N N . VAL A 1 196 ? 15.353 4.619 -9.810 1.00 98.19 196 VAL A N 1
ATOM 1538 C CA . VAL A 1 196 ? 14.628 4.945 -11.046 1.00 98.19 196 VAL A CA 1
ATOM 1539 C C . VAL A 1 196 ? 13.142 4.672 -10.826 1.00 98.19 196 VAL A C 1
ATOM 1541 O O . VAL A 1 196 ? 12.789 3.622 -10.297 1.00 98.19 196 VAL A O 1
ATOM 1544 N N . GLY A 1 197 ? 12.281 5.583 -11.266 1.00 98.00 197 GLY A N 1
ATOM 1545 C CA . GLY A 1 197 ? 10.833 5.416 -11.218 1.00 98.00 197 GLY A CA 1
ATOM 1546 C C . GLY A 1 197 ? 10.129 6.256 -12.277 1.00 98.00 197 GLY A C 1
ATOM 1547 O O . GLY A 1 197 ? 10.761 7.074 -12.955 1.00 98.00 197 GLY A O 1
ATOM 1548 N N . TYR A 1 198 ? 8.830 6.035 -12.436 1.00 98.19 198 TYR A N 1
ATOM 1549 C CA . TYR A 1 198 ? 7.968 6.762 -13.365 1.00 98.19 198 TYR A CA 1
ATOM 1550 C C . TYR A 1 198 ? 6.588 7.001 -12.747 1.00 98.19 198 TYR A C 1
ATOM 1552 O O . TYR A 1 198 ? 6.189 6.346 -11.786 1.00 98.19 198 TYR A O 1
ATOM 1560 N N . HIS A 1 199 ? 5.854 7.970 -13.289 1.00 98.56 199 HIS A N 1
ATOM 1561 C CA . HIS A 1 199 ? 4.478 8.215 -12.871 1.00 98.56 199 HIS A CA 1
ATOM 1562 C C . HIS A 1 199 ? 3.566 7.131 -13.447 1.00 98.56 199 HIS A C 1
ATOM 1564 O O . HIS A 1 199 ? 3.445 7.010 -14.668 1.00 98.56 199 HIS A O 1
ATOM 1570 N N . GLY A 1 200 ? 2.919 6.372 -12.569 1.00 98.25 200 GLY A N 1
ATOM 1571 C CA . GLY A 1 200 ? 1.859 5.448 -12.937 1.00 98.25 200 GLY A CA 1
ATOM 1572 C C . GLY A 1 200 ? 0.513 6.160 -13.087 1.00 98.25 200 GLY A C 1
ATOM 1573 O O . GLY A 1 200 ? 0.413 7.393 -13.083 1.00 98.25 200 GLY A O 1
ATOM 1574 N N . ARG A 1 201 ? -0.567 5.383 -13.218 1.00 98.62 201 ARG A N 1
ATOM 1575 C CA . ARG A 1 201 ? -1.918 5.921 -13.421 1.00 98.62 201 ARG A CA 1
ATOM 1576 C C . ARG A 1 201 ? -2.821 5.699 -12.214 1.00 98.62 201 ARG A C 1
ATOM 1578 O O . ARG A 1 201 ? -3.428 4.645 -12.063 1.00 98.62 201 ARG A O 1
ATOM 1585 N N . SER A 1 202 ? -3.024 6.751 -11.422 1.00 98.44 202 SER A N 1
ATOM 1586 C CA . SER A 1 202 ? -3.874 6.700 -10.222 1.00 98.44 202 SER A CA 1
ATOM 1587 C C . SER A 1 202 ? -5.322 6.276 -10.505 1.00 98.44 202 SER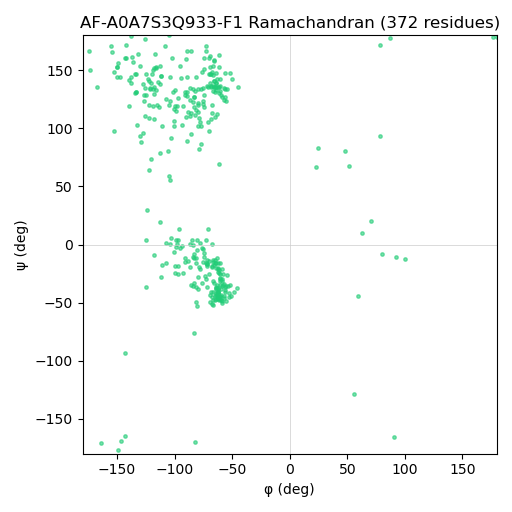 A C 1
ATOM 1589 O O . SER A 1 202 ? -5.934 5.579 -9.703 1.00 98.44 202 SER A O 1
ATOM 1591 N N . SER A 1 203 ? -5.889 6.666 -11.657 1.00 98.44 203 SER A N 1
ATOM 1592 C CA . SER A 1 203 ? -7.302 6.399 -11.981 1.00 98.44 203 SER A CA 1
ATOM 1593 C C . SER A 1 203 ? -7.629 4.929 -12.259 1.00 98.44 203 SER A C 1
ATOM 1595 O O . SER A 1 203 ? -8.803 4.592 -12.365 1.00 98.44 203 SER A O 1
ATOM 1597 N N . SER A 1 204 ? -6.616 4.088 -12.464 1.00 98.50 204 SER A N 1
ATOM 1598 C CA . SER A 1 204 ? -6.748 2.655 -12.757 1.00 98.50 204 SER A CA 1
ATOM 1599 C C . SER A 1 204 ? -6.216 1.786 -11.618 1.00 98.50 204 SER A C 1
ATOM 1601 O O . SER A 1 204 ? -5.922 0.612 -11.830 1.00 98.50 204 SER A O 1
ATOM 1603 N N . ILE A 1 205 ? -6.084 2.356 -10.416 1.00 98.81 205 ILE A N 1
ATOM 1604 C CA . ILE A 1 205 ? -5.801 1.590 -9.206 1.00 98.81 205 ILE A CA 1
ATOM 1605 C C . ILE A 1 205 ? -7.121 1.057 -8.664 1.00 98.81 205 ILE A C 1
ATOM 1607 O O . ILE A 1 205 ? -8.040 1.816 -8.360 1.00 98.81 205 ILE A O 1
ATOM 1611 N N . PHE A 1 206 ? -7.200 -0.256 -8.524 1.00 98.50 206 PHE A N 1
ATOM 1612 C CA . PHE A 1 206 ? -8.363 -0.973 -8.035 1.00 98.50 206 PHE A CA 1
ATOM 1613 C C . PHE A 1 206 ? -8.039 -1.713 -6.740 1.00 98.50 206 PHE A C 1
ATOM 1615 O O . PHE A 1 206 ? -6.906 -2.122 -6.485 1.00 98.50 206 PHE A O 1
ATOM 1622 N N . VAL A 1 207 ? -9.061 -1.905 -5.913 1.00 97.69 207 VAL A N 1
ATOM 1623 C CA . VAL A 1 207 ? -8.955 -2.750 -4.724 1.00 97.69 207 VAL A CA 1
ATOM 1624 C C . VAL A 1 207 ? -8.992 -4.229 -5.125 1.00 97.69 207 VAL A C 1
ATOM 1626 O O . VAL A 1 207 ? -9.632 -4.602 -6.113 1.00 97.69 207 VAL A O 1
ATOM 1629 N N . SER A 1 208 ? -8.302 -5.077 -4.361 1.00 97.44 208 SER A N 1
ATOM 1630 C CA . SER A 1 208 ? -8.340 -6.536 -4.514 1.00 97.44 208 SER A CA 1
ATOM 1631 C C . SER A 1 208 ? -9.769 -7.071 -4.688 1.00 97.44 208 SER A C 1
ATOM 1633 O O . SER A 1 208 ? -10.684 -6.673 -3.969 1.00 97.44 208 SER A O 1
ATOM 1635 N N . GLY A 1 209 ? -9.948 -7.983 -5.647 1.00 94.00 209 GLY A N 1
ATOM 1636 C CA . GLY A 1 209 ? -11.249 -8.532 -6.045 1.00 94.00 209 GLY A CA 1
ATOM 1637 C C . GLY A 1 209 ? -11.842 -7.908 -7.312 1.00 94.00 209 GLY A C 1
ATOM 1638 O O . GLY A 1 209 ? -12.769 -8.485 -7.874 1.00 94.00 209 GLY A O 1
ATOM 1639 N N . HIS A 1 210 ? -11.297 -6.788 -7.796 1.00 94.50 210 HIS A N 1
ATOM 1640 C CA . HIS A 1 210 ? -11.679 -6.210 -9.085 1.00 94.50 210 HIS A CA 1
ATOM 1641 C C . HIS A 1 210 ? -11.303 -7.126 -10.263 1.00 94.50 210 HIS A C 1
ATOM 1643 O O . HIS A 1 210 ? -10.190 -7.650 -10.324 1.00 94.50 210 HIS A O 1
ATOM 1649 N N . GLU A 1 211 ? -12.218 -7.297 -11.220 1.00 96.56 211 GLU A N 1
ATOM 1650 C CA . GLU A 1 211 ? -11.971 -8.079 -12.434 1.00 96.56 211 GLU A CA 1
ATOM 1651 C C . GLU A 1 211 ? -11.173 -7.267 -13.458 1.00 96.56 211 GLU A C 1
ATOM 1653 O O . GLU A 1 211 ? -11.619 -6.229 -13.941 1.00 96.56 211 GLU A O 1
ATOM 1658 N N . VAL A 1 212 ? -9.992 -7.762 -13.831 1.00 97.62 212 VAL A N 1
ATOM 1659 C CA . VAL A 1 212 ? -9.123 -7.097 -14.807 1.00 97.62 212 VAL A CA 1
ATOM 1660 C C . VAL A 1 212 ? -9.393 -7.632 -16.208 1.00 97.62 212 VAL A C 1
ATOM 1662 O O . VAL A 1 212 ? -9.193 -8.810 -16.501 1.00 97.62 212 VAL A O 1
ATOM 1665 N N . THR A 1 213 ? -9.823 -6.743 -17.103 1.00 98.06 213 THR A N 1
ATOM 1666 C CA . THR A 1 213 ? -10.047 -7.082 -18.513 1.00 98.06 213 THR A CA 1
ATOM 1667 C C . THR A 1 213 ? -8.731 -7.038 -19.286 1.00 98.06 213 THR A C 1
ATOM 1669 O O . THR A 1 213 ? -7.990 -6.060 -19.212 1.00 98.06 213 THR A O 1
ATOM 1672 N N . ARG A 1 214 ? -8.456 -8.081 -20.082 1.00 98.62 214 ARG A N 1
ATOM 1673 C CA . ARG A 1 214 ? -7.294 -8.121 -20.984 1.00 98.62 214 ARG A CA 1
ATOM 1674 C C . ARG A 1 214 ? -7.306 -6.901 -21.921 1.00 98.62 214 ARG A C 1
ATOM 1676 O O . ARG A 1 214 ? -8.276 -6.738 -22.666 1.00 98.62 214 ARG A O 1
ATOM 1683 N N . PRO A 1 215 ? -6.238 -6.084 -21.954 1.00 98.50 215 PRO A N 1
ATOM 1684 C CA . PRO A 1 215 ? -6.215 -4.895 -22.791 1.00 98.50 215 PRO A CA 1
ATOM 1685 C C . PRO A 1 215 ? -6.033 -5.257 -24.269 1.00 98.50 215 PRO A C 1
ATOM 1687 O O . PRO A 1 215 ? -5.386 -6.249 -24.621 1.00 98.50 215 PRO A O 1
ATOM 1690 N N . CYS A 1 216 ? -6.573 -4.407 -25.141 1.00 98.50 216 CYS A N 1
ATOM 1691 C CA . CYS A 1 216 ? -6.220 -4.369 -26.557 1.00 98.50 216 CYS A CA 1
ATOM 1692 C C . CYS A 1 216 ? -5.311 -3.167 -26.824 1.00 98.50 216 CYS A C 1
ATOM 1694 O O . CYS A 1 216 ? -5.507 -2.102 -26.242 1.00 98.50 216 CYS A O 1
ATOM 1696 N N . GLY A 1 217 ? -4.351 -3.317 -27.731 1.00 97.75 217 GLY A N 1
ATOM 1697 C CA . GLY A 1 217 ? -3.402 -2.261 -28.068 1.00 97.75 217 GLY A CA 1
ATOM 1698 C C . GLY A 1 217 ? -2.662 -2.529 -29.371 1.00 97.75 217 GLY A C 1
ATOM 1699 O O . GLY A 1 217 ? -3.025 -3.428 -30.130 1.00 97.75 217 GLY A O 1
ATOM 1700 N N . GLN A 1 218 ? -1.643 -1.713 -29.641 1.00 97.25 218 GLN A N 1
ATOM 1701 C CA . GLN A 1 218 ? -0.763 -1.892 -30.793 1.00 97.25 218 GLN A CA 1
ATOM 1702 C C . GLN A 1 218 ? 0.326 -2.916 -30.472 1.00 97.25 218 GLN A C 1
ATOM 1704 O O . GLN A 1 218 ? 1.033 -2.786 -29.476 1.00 97.25 218 GLN A O 1
ATOM 1709 N N . LEU A 1 219 ? 0.454 -3.920 -31.332 1.00 95.50 219 LEU A N 1
ATOM 1710 C CA . LEU A 1 219 ? 1.392 -5.030 -31.211 1.00 95.50 219 LEU A CA 1
ATOM 1711 C C . LEU A 1 219 ? 2.341 -5.001 -32.408 1.00 95.50 219 LEU A C 1
ATOM 1713 O O . LEU A 1 219 ? 1.876 -4.872 -33.541 1.00 95.50 219 LEU A O 1
ATOM 1717 N N . GLN A 1 220 ? 3.646 -5.156 -32.180 1.00 94.62 220 GLN A N 1
ATOM 1718 C CA . GLN A 1 220 ? 4.634 -5.235 -33.264 1.00 94.62 220 GLN A CA 1
ATOM 1719 C C . GLN A 1 220 ? 4.273 -6.330 -34.277 1.00 94.62 220 GLN A C 1
ATOM 1721 O O . GLN A 1 220 ? 3.955 -7.457 -33.887 1.00 94.62 220 GLN A O 1
ATOM 1726 N N . ILE A 1 221 ? 4.350 -6.007 -35.573 1.00 94.56 221 ILE A N 1
ATOM 1727 C CA . ILE A 1 221 ? 4.200 -6.997 -36.651 1.00 94.56 221 ILE A CA 1
ATOM 1728 C C . ILE A 1 221 ? 5.379 -7.972 -36.615 1.00 94.56 221 ILE A C 1
ATOM 1730 O O . ILE A 1 221 ? 5.175 -9.185 -36.536 1.00 94.56 221 ILE A O 1
ATOM 1734 N N . ASN A 1 222 ? 6.601 -7.433 -36.608 1.00 91.56 222 ASN A N 1
ATOM 1735 C CA . ASN A 1 222 ? 7.833 -8.193 -36.449 1.00 91.56 222 ASN A CA 1
ATOM 1736 C C . ASN A 1 222 ? 8.325 -8.091 -34.990 1.00 91.56 222 ASN A C 1
ATOM 1738 O O . ASN A 1 222 ? 8.644 -6.993 -34.531 1.00 91.56 222 ASN A O 1
ATOM 1742 N N . PRO A 1 223 ? 8.446 -9.210 -34.245 1.00 83.75 223 PRO A N 1
ATOM 1743 C CA . PRO A 1 223 ? 8.876 -9.199 -32.842 1.00 83.75 223 PRO A CA 1
ATOM 1744 C C . PRO A 1 223 ? 10.276 -8.626 -32.590 1.00 83.75 223 PRO A C 1
ATOM 1746 O O . PRO A 1 223 ? 10.629 -8.369 -31.437 1.00 83.75 223 PRO A O 1
ATOM 1749 N N . THR A 1 224 ? 11.101 -8.489 -33.626 1.00 85.50 224 THR A N 1
ATOM 1750 C CA . THR A 1 224 ? 12.482 -7.999 -33.530 1.00 85.50 224 THR A CA 1
ATOM 1751 C C . THR A 1 224 ? 12.732 -6.704 -34.297 1.00 85.50 224 THR A C 1
ATOM 1753 O O . THR A 1 224 ? 13.784 -6.104 -34.100 1.00 85.50 224 THR A O 1
ATOM 1756 N N . ASP A 1 225 ? 11.779 -6.245 -35.113 1.00 88.56 225 ASP A N 1
ATOM 1757 C CA . ASP A 1 225 ? 11.900 -5.008 -35.888 1.00 88.56 225 ASP A CA 1
ATOM 1758 C C . ASP A 1 225 ? 10.634 -4.148 -35.760 1.00 88.56 225 ASP A C 1
ATOM 1760 O O . ASP A 1 225 ? 9.603 -4.396 -36.384 1.00 88.56 225 ASP A O 1
ATOM 1764 N N . ALA A 1 226 ? 10.723 -3.101 -34.938 1.00 87.81 226 ALA A N 1
ATOM 1765 C CA . ALA A 1 226 ? 9.628 -2.157 -34.735 1.00 87.81 226 ALA A CA 1
ATOM 1766 C C . ALA A 1 226 ? 9.321 -1.308 -35.984 1.00 87.81 226 ALA A C 1
ATOM 1768 O O . ALA A 1 226 ? 8.232 -0.737 -36.071 1.00 87.81 226 ALA A O 1
ATOM 1769 N N . SER A 1 227 ? 10.260 -1.198 -36.933 1.00 91.88 227 SER A N 1
ATOM 1770 C CA . SER A 1 227 ? 10.111 -0.354 -38.125 1.00 91.88 227 SER A CA 1
ATOM 1771 C C . SER A 1 227 ? 9.114 -0.918 -39.139 1.00 91.88 227 SER A C 1
ATOM 1773 O O . SER A 1 227 ? 8.567 -0.166 -39.944 1.00 91.88 227 SER A O 1
ATOM 1775 N N . GLU A 1 228 ? 8.797 -2.212 -39.042 1.00 94.56 228 GLU A N 1
ATOM 1776 C CA . GLU A 1 228 ? 7.778 -2.869 -39.865 1.00 94.56 228 GLU A CA 1
ATOM 1777 C C . GLU A 1 228 ? 6.335 -2.525 -39.445 1.00 94.56 228 GLU A C 1
ATOM 1779 O O . GLU A 1 228 ? 5.383 -2.924 -40.115 1.00 94.56 228 GLU A O 1
ATOM 1784 N N . GLY A 1 229 ? 6.154 -1.756 -38.366 1.00 93.81 229 GLY A N 1
ATOM 1785 C CA . GLY A 1 229 ? 4.855 -1.267 -37.907 1.00 93.81 229 GLY A CA 1
ATOM 1786 C C . GLY A 1 229 ? 4.145 -2.190 -36.912 1.00 93.81 229 GLY A C 1
ATOM 1787 O O . GLY A 1 229 ? 4.735 -3.093 -36.309 1.00 93.81 229 GLY A O 1
ATOM 1788 N N . SER A 1 230 ? 2.853 -1.927 -36.702 1.00 96.56 230 SER A N 1
ATOM 1789 C CA . SER A 1 230 ? 2.031 -2.578 -35.680 1.00 96.56 230 SER A CA 1
ATOM 1790 C C . SER A 1 230 ? 0.645 -2.978 -36.194 1.00 96.56 230 SER A C 1
ATOM 1792 O O . SER A 1 230 ? 0.117 -2.403 -37.144 1.00 96.56 230 SER A O 1
ATOM 1794 N N . ASN A 1 231 ? 0.040 -3.963 -35.529 1.00 96.44 231 ASN A N 1
ATOM 1795 C CA . ASN A 1 231 ? -1.363 -4.341 -35.685 1.00 96.44 231 ASN A CA 1
ATOM 1796 C C . ASN A 1 231 ? -2.125 -4.095 -34.378 1.00 96.44 231 ASN A C 1
ATOM 1798 O O . ASN A 1 231 ? -1.557 -4.205 -33.294 1.00 96.44 231 ASN A O 1
ATOM 1802 N N . TYR A 1 232 ? -3.426 -3.822 -34.468 1.00 98.00 232 TYR A N 1
ATOM 1803 C CA . TYR A 1 232 ? -4.299 -3.720 -33.297 1.00 98.00 232 TYR A CA 1
ATOM 1804 C C . TYR A 1 232 ? -4.860 -5.091 -32.900 1.00 98.00 232 TYR A C 1
ATOM 1806 O O . TYR A 1 232 ? -5.346 -5.838 -33.752 1.00 98.00 232 TYR A O 1
ATOM 1814 N N . GLY A 1 233 ? -4.835 -5.414 -31.608 1.00 98.00 233 GLY A N 1
ATOM 1815 C CA . GLY A 1 233 ? -5.444 -6.637 -31.092 1.00 98.00 233 GLY A CA 1
ATOM 1816 C C . GLY A 1 233 ? -5.298 -6.809 -29.580 1.00 98.00 233 GLY A C 1
ATOM 1817 O O . GLY A 1 233 ? -4.686 -5.966 -28.921 1.00 98.00 233 GLY A O 1
ATOM 1818 N N . PRO A 1 234 ? -5.858 -7.893 -29.016 1.00 98.31 234 PRO A N 1
ATOM 1819 C CA . PRO A 1 234 ? -5.696 -8.215 -27.603 1.00 98.31 234 PRO A CA 1
ATOM 1820 C C . PRO A 1 234 ? -4.238 -8.557 -27.291 1.00 98.31 234 PRO A C 1
ATOM 1822 O O . PRO A 1 234 ? -3.590 -9.269 -28.066 1.00 98.31 234 PRO A O 1
ATOM 1825 N N . SER A 1 235 ? -3.747 -8.103 -26.136 1.00 98.25 235 SER A N 1
ATOM 1826 C CA . SER A 1 235 ? -2.421 -8.482 -25.644 1.00 98.25 235 SER A CA 1
ATOM 1827 C C . SER A 1 235 ? -2.300 -10.005 -25.543 1.00 98.25 235 SER A C 1
ATOM 1829 O O . SER A 1 235 ? -3.186 -10.693 -25.027 1.00 98.25 235 SER A O 1
ATOM 1831 N N . ARG A 1 236 ? -1.184 -10.530 -26.032 1.00 97.00 236 ARG A N 1
ATOM 1832 C CA . ARG A 1 236 ? -0.776 -11.938 -26.023 1.00 97.00 236 ARG A CA 1
ATOM 1833 C C . ARG A 1 236 ? 0.166 -12.246 -24.861 1.00 97.00 236 ARG A C 1
ATOM 1835 O O . ARG A 1 236 ? 0.301 -13.410 -24.502 1.00 97.00 236 ARG A O 1
ATOM 1842 N N . LEU A 1 237 ? 0.781 -11.222 -24.270 1.00 96.75 237 LEU A N 1
ATOM 1843 C CA . LEU A 1 237 ? 1.746 -11.324 -23.173 1.00 96.75 237 LEU A CA 1
ATOM 1844 C C . LEU A 1 237 ? 1.257 -10.517 -21.961 1.00 96.75 237 LEU A C 1
ATOM 1846 O O . LEU A 1 237 ? 1.862 -9.516 -21.583 1.00 96.75 237 LEU A O 1
ATOM 1850 N N . LEU A 1 238 ? 0.125 -10.945 -21.396 1.00 98.44 238 LEU A N 1
ATOM 1851 C CA . L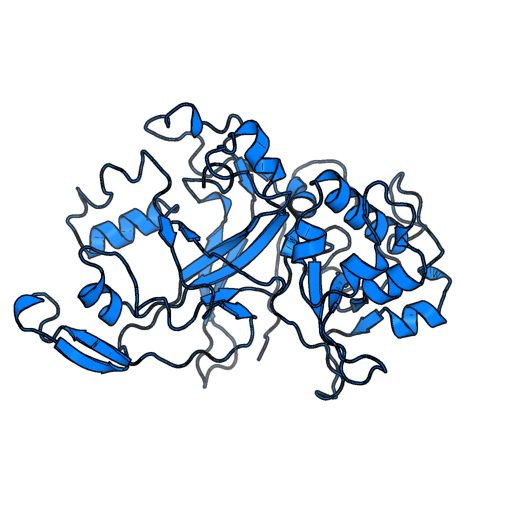EU A 1 238 ? -0.403 -10.386 -20.150 1.00 98.44 238 LEU A CA 1
ATOM 1852 C C . LEU A 1 238 ? 0.343 -10.999 -18.968 1.00 98.44 238 LEU A C 1
ATOM 1854 O O . LEU A 1 238 ? 0.507 -12.218 -18.918 1.00 98.44 238 LEU A O 1
ATOM 1858 N N . ASP A 1 239 ? 0.746 -10.156 -18.032 1.00 98.38 239 ASP A N 1
ATOM 1859 C CA . ASP A 1 239 ? 1.640 -10.511 -16.943 1.00 98.38 239 ASP A CA 1
ATOM 1860 C C . ASP A 1 239 ? 1.254 -9.792 -15.644 1.00 98.38 239 ASP A C 1
ATOM 1862 O O . ASP A 1 239 ? 0.542 -8.780 -15.664 1.00 98.38 239 ASP A O 1
ATOM 1866 N N . PHE A 1 240 ? 1.729 -10.328 -14.526 1.00 97.81 240 PHE A N 1
ATOM 1867 C CA . PHE A 1 240 ? 1.653 -9.698 -13.209 1.00 97.81 240 PHE A CA 1
ATOM 1868 C C . PHE A 1 240 ? 3.011 -9.089 -12.840 1.00 97.81 240 PHE A C 1
ATOM 1870 O O . PHE A 1 240 ? 4.051 -9.512 -13.350 1.00 97.81 240 PHE A O 1
ATOM 1877 N N . GLU A 1 241 ? 3.019 -8.157 -11.892 1.00 98.56 241 GLU A N 1
ATOM 1878 C CA . GLU A 1 241 ? 4.239 -7.724 -11.201 1.00 98.56 241 GLU A CA 1
ATOM 1879 C C . GLU A 1 241 ? 4.031 -7.836 -9.695 1.00 98.56 241 GLU A C 1
ATOM 1881 O O . GLU A 1 241 ? 3.061 -7.314 -9.159 1.00 98.56 241 GLU A O 1
ATOM 1886 N N . LEU A 1 242 ? 4.902 -8.587 -9.012 1.00 98.50 242 LEU A N 1
ATOM 1887 C CA . LEU A 1 242 ? 4.844 -8.717 -7.557 1.00 98.50 242 LEU A CA 1
ATOM 1888 C C . LEU A 1 242 ? 5.449 -7.478 -6.914 1.00 98.50 242 LEU A C 1
ATOM 1890 O O . LEU A 1 242 ? 6.674 -7.337 -6.905 1.00 98.50 242 LEU A O 1
ATOM 1894 N N . GLU A 1 243 ? 4.610 -6.650 -6.310 1.00 98.69 243 GLU A N 1
ATOM 1895 C CA . GLU A 1 243 ? 5.050 -5.415 -5.685 1.00 98.69 243 GLU A CA 1
ATOM 1896 C C . GLU A 1 243 ? 4.488 -5.224 -4.280 1.00 98.69 243 GLU A C 1
ATOM 1898 O O . GLU A 1 243 ? 3.513 -5.849 -3.848 1.00 98.69 243 GLU A O 1
ATOM 1903 N N . VAL A 1 244 ? 5.124 -4.303 -3.563 1.00 98.50 244 VAL A N 1
ATOM 1904 C CA . VAL A 1 244 ? 4.535 -3.651 -2.402 1.00 98.50 244 VAL A CA 1
ATOM 1905 C C . VAL A 1 244 ? 4.538 -2.154 -2.658 1.00 98.50 244 VAL A C 1
ATOM 1907 O O . VAL A 1 244 ? 5.509 -1.609 -3.177 1.00 98.50 244 VAL A O 1
ATOM 1910 N N . ALA A 1 245 ? 3.468 -1.488 -2.252 1.00 98.81 245 ALA A N 1
ATOM 1911 C CA . ALA A 1 245 ? 3.376 -0.038 -2.293 1.00 98.81 245 ALA A CA 1
ATOM 1912 C C . ALA A 1 245 ? 3.252 0.499 -0.874 1.00 98.81 245 ALA A C 1
ATOM 1914 O O . ALA A 1 245 ? 2.736 -0.183 0.014 1.00 98.81 245 ALA A O 1
ATOM 1915 N N . PHE A 1 246 ? 3.696 1.732 -0.655 1.00 98.69 246 PHE A N 1
ATOM 1916 C CA . PHE A 1 246 ? 3.493 2.420 0.610 1.00 98.69 246 PHE A CA 1
ATOM 1917 C C . PHE A 1 246 ? 2.689 3.698 0.427 1.00 98.69 246 PHE A C 1
ATOM 1919 O O . PHE A 1 246 ? 2.800 4.399 -0.578 1.00 98.69 246 PHE A O 1
ATOM 1926 N N . PHE A 1 247 ? 1.884 4.017 1.435 1.00 98.75 247 PHE A N 1
ATOM 1927 C CA . PHE A 1 247 ? 1.165 5.279 1.492 1.00 98.75 247 PHE A CA 1
ATOM 1928 C C . PHE A 1 247 ? 2.006 6.340 2.193 1.00 98.75 247 PHE A C 1
ATOM 1930 O O . PHE A 1 247 ? 2.528 6.124 3.292 1.00 98.75 247 PHE A O 1
ATOM 1937 N N . VAL A 1 248 ? 2.096 7.511 1.566 1.00 98.06 248 VAL A N 1
ATOM 1938 C CA . VAL A 1 248 ? 2.721 8.686 2.171 1.00 98.06 248 VAL A CA 1
ATOM 1939 C C . VAL A 1 248 ? 1.770 9.279 3.208 1.00 98.06 248 VAL A C 1
ATOM 1941 O O . VAL A 1 248 ? 0.635 9.638 2.897 1.00 98.06 248 VAL A O 1
ATOM 1944 N N . GLY A 1 249 ? 2.246 9.405 4.440 1.00 96.69 249 GLY A N 1
ATOM 1945 C CA . GLY A 1 249 ? 1.576 10.116 5.520 1.00 96.69 249 GLY A CA 1
ATOM 1946 C C . GLY A 1 249 ? 2.223 11.469 5.819 1.00 96.69 249 GLY A C 1
ATOM 1947 O O . GLY A 1 249 ? 3.209 11.868 5.197 1.00 96.69 249 GLY A O 1
ATOM 1948 N N . GLY A 1 250 ? 1.671 12.184 6.790 1.00 95.50 250 GLY A N 1
ATOM 1949 C CA . GLY A 1 250 ? 2.091 13.494 7.261 1.00 95.50 250 GLY A CA 1
ATOM 1950 C C . GLY A 1 250 ? 1.622 14.620 6.343 1.00 95.50 250 GLY A C 1
ATOM 1951 O O . GLY A 1 250 ? 1.129 14.405 5.235 1.00 95.50 250 GLY A O 1
ATOM 1952 N N . LYS A 1 251 ? 1.811 15.864 6.788 1.00 93.19 251 LYS A N 1
ATOM 1953 C CA . LYS A 1 251 ? 1.456 17.051 5.994 1.00 93.19 251 LYS A CA 1
ATOM 1954 C C . LYS A 1 251 ? 2.273 17.118 4.701 1.00 93.19 251 LYS A C 1
ATOM 1956 O O . LYS A 1 251 ? 3.485 16.918 4.772 1.00 93.19 251 LYS A O 1
ATOM 1961 N N . PRO A 1 252 ? 1.682 17.417 3.533 1.00 92.38 252 PRO A N 1
ATOM 1962 C CA . PRO A 1 252 ? 2.434 17.566 2.288 1.00 92.38 252 PRO A CA 1
ATOM 1963 C C . PRO A 1 252 ? 3.629 18.513 2.446 1.00 92.38 252 PRO A C 1
ATOM 1965 O O . PRO A 1 252 ? 3.538 19.512 3.162 1.00 92.38 252 PRO A O 1
ATOM 1968 N N . ASN A 1 253 ? 4.746 18.198 1.791 1.00 92.19 253 ASN A N 1
ATOM 1969 C CA . ASN A 1 253 ? 5.872 19.126 1.741 1.00 92.19 253 ASN A CA 1
ATOM 1970 C C . ASN A 1 253 ? 5.472 20.338 0.882 1.00 92.19 253 ASN A C 1
ATOM 1972 O O . ASN A 1 253 ? 4.867 20.141 -0.178 1.00 92.19 253 ASN A O 1
ATOM 1976 N N . PRO A 1 254 ? 5.792 21.576 1.296 1.00 94.62 254 PRO A N 1
ATOM 1977 C CA . PRO A 1 254 ? 5.612 22.737 0.437 1.00 94.62 254 PRO A CA 1
ATOM 1978 C C . PRO A 1 254 ? 6.360 22.567 -0.888 1.00 94.62 254 PRO A C 1
ATOM 1980 O O . PRO A 1 254 ? 7.424 21.950 -0.953 1.00 94.62 254 PRO A O 1
ATOM 1983 N N . HIS A 1 255 ? 5.812 23.132 -1.963 1.00 95.31 255 HIS A N 1
ATOM 1984 C CA . HIS A 1 255 ? 6.449 23.063 -3.274 1.00 95.31 255 HIS A CA 1
ATOM 1985 C C . HIS A 1 255 ? 7.869 23.656 -3.226 1.00 95.31 255 HIS A C 1
ATOM 1987 O O . HIS A 1 255 ? 8.055 24.815 -2.858 1.00 95.31 255 HIS A O 1
ATOM 1993 N N . GLY A 1 256 ? 8.860 22.867 -3.647 1.00 95.25 256 GLY A N 1
ATOM 1994 C CA . GLY A 1 256 ? 10.278 23.241 -3.626 1.00 95.25 256 GLY A CA 1
ATOM 1995 C C . GLY A 1 256 ? 11.033 22.820 -2.360 1.00 95.25 256 GLY A C 1
ATOM 1996 O O . GLY A 1 256 ? 12.264 22.859 -2.361 1.00 95.25 256 GLY A O 1
ATOM 1997 N N . GLU A 1 257 ? 10.340 22.358 -1.316 1.00 95.56 257 GLU A N 1
ATOM 1998 C CA . GLU A 1 257 ? 10.971 21.814 -0.114 1.00 95.56 257 GLU A CA 1
ATOM 1999 C C . GLU A 1 257 ? 11.185 20.303 -0.236 1.00 95.56 257 GLU A C 1
ATOM 2001 O O . GLU A 1 257 ? 10.274 19.538 -0.559 1.00 95.56 257 GLU A O 1
ATOM 2006 N N . ARG A 1 258 ? 12.419 19.862 0.026 1.00 93.50 258 ARG A N 1
ATOM 2007 C CA . ARG A 1 258 ? 12.808 18.451 -0.066 1.00 93.50 258 ARG A CA 1
ATOM 2008 C C . ARG A 1 258 ? 12.579 17.739 1.261 1.00 93.50 258 ARG A C 1
ATOM 2010 O O . ARG A 1 258 ? 12.842 18.291 2.328 1.00 93.50 258 ARG A O 1
ATOM 2017 N N . LEU A 1 259 ? 12.167 16.479 1.176 1.00 94.88 259 LEU A N 1
ATOM 2018 C CA . LEU A 1 259 ? 12.223 15.554 2.300 1.00 94.88 259 LEU A CA 1
ATOM 2019 C C . LEU A 1 259 ? 13.668 15.073 2.476 1.00 94.88 259 LEU A C 1
ATOM 2021 O O . LEU A 1 259 ? 14.321 14.732 1.493 1.00 94.88 259 LEU A O 1
ATOM 2025 N N . THR A 1 260 ? 14.174 15.074 3.708 1.00 94.94 260 THR A N 1
ATOM 2026 C 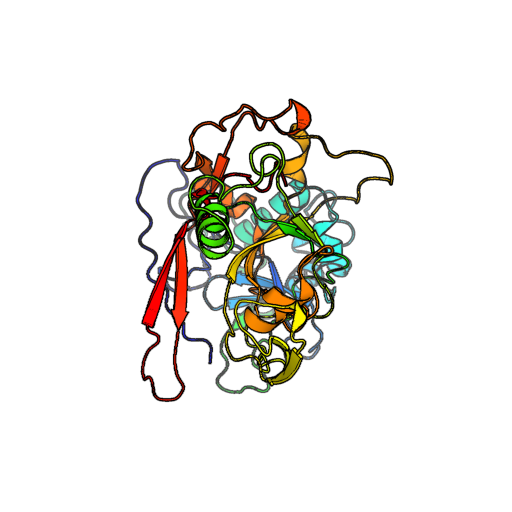CA . THR A 1 260 ? 15.504 14.523 4.008 1.00 94.94 260 THR A CA 1
ATOM 2027 C C . THR A 1 260 ? 15.402 13.043 4.359 1.00 94.94 260 THR A C 1
ATOM 2029 O O . THR A 1 260 ? 14.341 12.569 4.777 1.00 94.94 260 THR A O 1
ATOM 2032 N N . MET A 1 261 ? 16.516 12.322 4.238 1.00 95.75 261 MET A N 1
ATOM 2033 C CA . MET A 1 261 ? 16.601 10.903 4.585 1.00 95.75 261 MET A CA 1
ATOM 2034 C C . MET A 1 261 ? 16.238 10.624 6.053 1.00 95.75 261 MET A C 1
ATOM 2036 O O . MET A 1 261 ? 15.608 9.618 6.369 1.00 95.75 261 MET A O 1
ATOM 2040 N N . GLU A 1 262 ? 16.584 11.525 6.972 1.00 92.62 262 GLU A N 1
ATOM 2041 C CA . GLU A 1 262 ? 16.253 11.385 8.396 1.00 92.62 262 GLU A CA 1
ATOM 2042 C C . GLU A 1 262 ? 14.739 11.418 8.624 1.00 92.62 262 GLU A C 1
ATOM 2044 O O . GLU A 1 262 ? 14.212 10.681 9.455 1.00 92.62 262 GLU A O 1
ATOM 2049 N N . ARG A 1 263 ? 14.033 12.251 7.852 1.00 93.56 263 ARG A N 1
ATOM 2050 C CA . ARG A 1 263 ? 12.589 12.463 7.986 1.00 93.56 263 ARG A CA 1
ATOM 2051 C C . ARG A 1 263 ? 11.762 11.483 7.160 1.00 93.56 263 ARG A C 1
ATOM 2053 O O . ARG A 1 263 ? 10.560 11.391 7.388 1.00 93.56 263 ARG A O 1
ATOM 2060 N N . SER A 1 264 ? 12.352 10.750 6.213 1.00 94.81 264 SER A N 1
ATOM 2061 C CA . SER A 1 264 ? 11.590 9.890 5.294 1.00 94.81 264 SER A CA 1
ATOM 2062 C C . SER A 1 264 ? 10.827 8.778 6.014 1.00 94.81 264 SER A C 1
ATOM 2064 O O . SER A 1 264 ? 9.660 8.538 5.714 1.00 94.81 264 SER A O 1
ATOM 2066 N N . SER A 1 265 ? 11.413 8.191 7.060 1.00 92.06 265 SER A N 1
ATOM 2067 C CA . SER A 1 265 ? 10.760 7.148 7.870 1.00 92.06 265 SER A CA 1
ATOM 2068 C C . SER A 1 265 ? 9.506 7.619 8.630 1.00 92.06 265 SER A C 1
ATOM 2070 O O . SER A 1 265 ? 8.665 6.801 9.017 1.00 92.06 265 SER A O 1
ATOM 2072 N N . GLU A 1 266 ? 9.358 8.931 8.838 1.00 94.62 266 GLU A N 1
ATOM 2073 C CA . GLU A 1 266 ? 8.176 9.551 9.449 1.00 94.62 266 GLU A CA 1
ATOM 2074 C C . GLU A 1 266 ? 7.050 9.777 8.431 1.00 94.62 266 GLU A C 1
ATOM 2076 O O . GLU A 1 266 ? 5.925 10.104 8.808 1.00 94.62 266 GLU A O 1
ATOM 2081 N N . ARG A 1 267 ? 7.349 9.626 7.136 1.00 96.88 267 ARG A N 1
ATOM 2082 C CA . ARG A 1 267 ? 6.419 9.858 6.025 1.00 96.88 267 ARG A CA 1
ATOM 2083 C C . ARG A 1 267 ? 5.822 8.581 5.459 1.00 96.88 267 ARG A C 1
ATOM 2085 O O . ARG A 1 267 ? 4.922 8.676 4.638 1.00 96.88 267 ARG A O 1
ATOM 2092 N N . ILE A 1 268 ? 6.275 7.412 5.896 1.00 97.75 268 ILE A N 1
ATOM 2093 C CA . ILE A 1 268 ? 5.744 6.122 5.454 1.00 97.75 268 ILE A CA 1
ATOM 2094 C C . ILE A 1 268 ? 4.663 5.692 6.450 1.00 97.75 268 ILE A C 1
ATOM 2096 O O . ILE A 1 268 ? 4.969 5.251 7.562 1.00 97.75 268 ILE A O 1
ATOM 2100 N N . PHE A 1 269 ? 3.394 5.844 6.064 1.00 98.62 269 PHE A N 1
ATOM 2101 C CA . PHE A 1 269 ? 2.260 5.455 6.906 1.00 98.62 269 PHE A CA 1
ATOM 2102 C C . PHE A 1 269 ? 2.205 3.930 7.064 1.00 98.62 269 PHE A C 1
ATOM 2104 O O . PHE A 1 269 ? 2.188 3.397 8.176 1.00 98.62 269 PHE A O 1
ATOM 2111 N N . GLY A 1 270 ? 2.257 3.220 5.941 1.00 98.56 270 GLY A N 1
ATOM 2112 C CA . GLY A 1 270 ? 2.222 1.768 5.907 1.00 98.56 270 GLY A CA 1
ATOM 2113 C C . GLY A 1 270 ? 2.218 1.221 4.490 1.00 98.56 270 GLY A C 1
ATOM 2114 O O . GLY A 1 270 ? 2.201 1.988 3.526 1.00 98.56 270 GLY A O 1
ATOM 2115 N N . PHE A 1 271 ? 2.225 -0.104 4.391 1.00 98.81 271 PHE A N 1
ATOM 2116 C CA . PHE A 1 271 ? 2.381 -0.848 3.149 1.00 98.81 271 PHE A CA 1
ATOM 2117 C C . PHE A 1 271 ? 1.115 -1.615 2.767 1.00 98.81 271 PHE A C 1
ATOM 2119 O O . PHE A 1 271 ? 0.328 -2.021 3.625 1.00 98.81 271 PHE A O 1
ATOM 2126 N N . VAL A 1 272 ? 0.960 -1.841 1.468 1.00 98.88 272 VAL A N 1
ATOM 2127 C CA . VAL A 1 272 ? -0.024 -2.735 0.852 1.00 98.88 272 VAL A CA 1
ATOM 2128 C C . VAL A 1 272 ? 0.683 -3.648 -0.144 1.00 98.88 272 VAL A C 1
ATOM 2130 O O . VAL A 1 272 ? 1.712 -3.278 -0.713 1.00 98.88 272 VAL A O 1
ATOM 2133 N N . LEU A 1 273 ? 0.118 -4.830 -0.382 1.00 98.81 273 LEU A N 1
ATOM 2134 C CA . LEU A 1 273 ? 0.486 -5.633 -1.543 1.00 98.81 273 LEU A CA 1
ATOM 2135 C C . LEU A 1 273 ? -0.025 -4.951 -2.805 1.00 98.81 273 LEU A C 1
ATOM 2137 O O . LEU A 1 273 ? -1.102 -4.345 -2.791 1.00 98.81 273 LEU A O 1
ATOM 2141 N N . MET A 1 274 ? 0.720 -5.100 -3.890 1.00 98.88 274 MET A N 1
ATOM 2142 C CA . MET A 1 274 ? 0.385 -4.513 -5.170 1.00 98.88 274 MET A CA 1
ATOM 2143 C C . MET A 1 274 ? 0.682 -5.479 -6.322 1.00 98.88 274 MET A C 1
ATOM 2145 O O . MET A 1 274 ? 1.663 -6.219 -6.297 1.00 98.88 274 MET A O 1
ATOM 2149 N N . ASN A 1 275 ? -0.202 -5.479 -7.318 1.00 98.81 275 ASN A N 1
ATOM 2150 C CA . ASN A 1 275 ? 0.009 -6.115 -8.609 1.00 98.81 275 ASN A CA 1
ATOM 2151 C C . ASN A 1 275 ? -0.123 -5.069 -9.716 1.00 98.81 275 ASN A C 1
ATOM 2153 O O . ASN A 1 275 ? -1.237 -4.597 -9.977 1.00 98.81 275 ASN A O 1
ATOM 2157 N N . ASP A 1 276 ? 0.997 -4.716 -10.346 1.00 98.62 276 ASP A N 1
ATOM 2158 C CA . ASP A 1 276 ? 1.006 -3.822 -11.500 1.00 98.62 276 ASP A CA 1
ATOM 2159 C C . ASP A 1 276 ? 0.844 -4.610 -12.807 1.00 98.62 276 ASP A C 1
ATOM 2161 O O . ASP A 1 276 ? 1.801 -5.093 -13.429 1.00 98.62 276 ASP A O 1
ATOM 2165 N N . TRP A 1 277 ? -0.415 -4.806 -13.209 1.00 98.75 277 TRP A N 1
ATOM 2166 C CA . TRP A 1 277 ? -0.730 -5.628 -14.369 1.00 98.75 277 TRP A CA 1
ATOM 2167 C C . TRP A 1 277 ? -0.101 -5.049 -15.626 1.00 98.75 277 TRP A C 1
ATOM 2169 O O . TRP A 1 277 ? -0.166 -3.854 -15.905 1.00 98.75 277 TRP A O 1
ATOM 2179 N N . SER A 1 278 ? 0.492 -5.933 -16.421 1.00 98.44 278 SER A N 1
ATOM 2180 C CA . SER A 1 278 ? 1.369 -5.514 -17.504 1.00 98.44 278 SER A CA 1
ATOM 2181 C C . SER A 1 278 ? 1.063 -6.243 -18.802 1.00 98.44 278 SER A C 1
ATOM 2183 O O . SER A 1 278 ? 0.988 -7.469 -18.841 1.00 98.44 278 SER A O 1
ATOM 2185 N N . ALA A 1 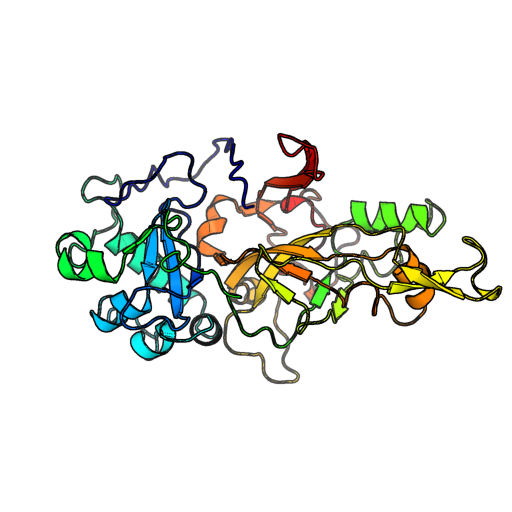279 ? 0.932 -5.499 -19.897 1.00 98.25 279 ALA A N 1
ATOM 2186 C CA . ALA A 1 279 ? 0.821 -6.052 -21.245 1.00 98.25 279 ALA A CA 1
ATOM 2187 C C . ALA A 1 279 ? 2.157 -5.894 -21.985 1.00 98.25 279 ALA A C 1
ATOM 2189 O O . ALA A 1 279 ? 2.417 -4.867 -22.613 1.00 98.25 279 ALA A O 1
ATOM 2190 N N . ARG A 1 280 ? 3.028 -6.905 -21.896 1.00 95.94 280 ARG A N 1
ATOM 2191 C CA . ARG A 1 280 ? 4.450 -6.820 -22.294 1.00 95.94 280 ARG A CA 1
ATOM 2192 C C . ARG A 1 280 ? 4.668 -6.547 -23.776 1.00 95.94 280 ARG A C 1
ATOM 2194 O O . ARG A 1 280 ? 5.624 -5.879 -24.160 1.00 95.94 280 ARG A O 1
ATOM 2201 N N . ASP A 1 281 ? 3.794 -7.081 -24.615 1.00 94.81 281 ASP A N 1
ATOM 2202 C CA . ASP A 1 281 ? 3.826 -6.891 -26.063 1.00 94.81 281 ASP A CA 1
ATOM 2203 C C . ASP A 1 281 ? 3.412 -5.476 -26.480 1.00 94.81 281 ASP A C 1
ATOM 2205 O O . ASP A 1 281 ? 4.031 -4.911 -27.381 1.00 94.81 281 ASP A O 1
ATOM 2209 N N . ILE A 1 282 ? 2.439 -4.884 -25.784 1.00 96.94 282 ILE A N 1
ATOM 2210 C CA . ILE A 1 282 ? 2.101 -3.461 -25.923 1.00 96.94 282 ILE A CA 1
ATOM 2211 C C . ILE A 1 282 ? 3.271 -2.611 -25.408 1.00 96.94 282 ILE A C 1
ATOM 2213 O O . ILE A 1 282 ? 3.741 -1.715 -26.109 1.00 96.94 282 ILE A O 1
ATOM 2217 N N . GLN A 1 283 ? 3.797 -2.942 -24.221 1.00 95.62 283 GLN A N 1
ATOM 2218 C CA . GLN A 1 283 ? 4.878 -2.206 -23.556 1.00 95.62 283 GLN A CA 1
ATOM 2219 C C . GLN A 1 283 ? 6.102 -2.091 -24.456 1.00 95.62 283 GLN A C 1
ATOM 2221 O O . GLN A 1 283 ? 6.625 -1.000 -24.666 1.00 95.62 283 GLN A O 1
ATOM 2226 N N . LYS A 1 284 ? 6.531 -3.215 -25.037 1.00 91.69 284 LYS A N 1
ATOM 2227 C CA . LYS A 1 284 ? 7.702 -3.284 -25.914 1.00 91.69 284 LYS A CA 1
ATOM 2228 C C . LYS A 1 284 ? 7.604 -2.343 -27.116 1.00 91.69 284 LYS A C 1
ATOM 2230 O O . LYS A 1 284 ? 8.633 -1.829 -27.547 1.00 91.69 284 LYS A O 1
ATOM 2235 N N . PHE A 1 285 ? 6.405 -2.128 -27.658 1.00 93.56 285 PHE A N 1
ATOM 2236 C CA . PHE A 1 285 ? 6.212 -1.234 -28.798 1.00 93.56 285 PHE A CA 1
ATOM 2237 C C . PHE A 1 285 ? 6.184 0.246 -28.396 1.00 93.56 285 PHE A C 1
ATOM 2239 O O . PHE A 1 285 ? 6.716 1.075 -29.126 1.00 93.56 285 PHE A O 1
ATOM 2246 N N . GLU A 1 286 ? 5.584 0.584 -27.250 1.00 95.00 286 GLU A N 1
ATOM 2247 C CA . GLU A 1 286 ? 5.328 1.983 -26.873 1.00 95.00 286 GLU A CA 1
ATOM 2248 C C . GLU A 1 286 ? 6.427 2.636 -26.016 1.00 95.00 286 GLU A C 1
ATOM 2250 O O . GLU A 1 286 ? 6.533 3.861 -26.010 1.00 95.00 286 GLU A O 1
ATOM 2255 N N . TYR A 1 287 ? 7.228 1.859 -25.270 1.00 92.25 287 TYR A N 1
ATOM 2256 C CA . TYR A 1 287 ? 7.979 2.418 -24.133 1.00 92.25 287 TYR A CA 1
ATOM 2257 C C . TYR A 1 287 ? 9.167 3.315 -24.506 1.00 92.25 287 TYR A C 1
ATOM 2259 O O . TYR A 1 287 ? 9.695 4.028 -23.652 1.00 92.25 287 TYR A O 1
ATOM 2267 N N . VAL A 1 288 ? 9.638 3.283 -25.753 1.00 91.38 288 VAL A N 1
ATOM 2268 C CA . VAL A 1 288 ? 10.759 4.124 -26.187 1.00 91.38 288 VAL A CA 1
ATOM 2269 C C . VAL A 1 288 ? 10.222 5.375 -26.884 1.00 91.38 288 VAL A C 1
ATOM 2271 O O . VAL A 1 288 ? 9.502 5.240 -27.870 1.00 91.38 288 VAL A O 1
ATOM 2274 N N . PRO A 1 289 ? 10.614 6.597 -26.464 1.00 94.31 289 PRO A N 1
ATOM 2275 C CA . PRO A 1 289 ? 11.545 6.935 -25.377 1.00 94.31 289 PRO A CA 1
ATOM 2276 C C . PRO A 1 289 ? 10.866 7.300 -24.042 1.00 94.31 289 PRO A C 1
ATOM 2278 O O . PRO A 1 289 ? 11.562 7.680 -23.105 1.00 94.31 289 PRO A O 1
ATOM 2281 N N . LEU A 1 290 ? 9.531 7.275 -23.970 1.00 96.88 290 LEU A N 1
ATOM 2282 C CA . LEU A 1 290 ? 8.767 7.953 -22.909 1.00 96.88 290 LEU A CA 1
ATOM 2283 C C . LEU A 1 290 ? 8.421 7.076 -21.697 1.00 96.88 290 LEU A C 1
ATOM 2285 O O . LEU A 1 290 ? 7.843 7.575 -20.736 1.00 96.88 290 LEU A O 1
ATOM 2289 N N . GLY A 1 291 ? 8.801 5.803 -21.718 1.00 94.88 291 GLY A N 1
ATOM 2290 C CA . GLY A 1 291 ? 8.478 4.831 -20.681 1.00 94.88 291 GLY A CA 1
ATOM 2291 C C . GLY A 1 291 ? 7.127 4.131 -20.891 1.00 94.88 291 GLY A C 1
ATOM 2292 O O . GLY A 1 291 ? 6.429 4.397 -21.871 1.00 94.88 291 GLY A O 1
ATOM 2293 N N . PRO A 1 292 ? 6.776 3.188 -19.998 1.00 96.56 292 PRO A N 1
ATOM 2294 C CA . PRO A 1 292 ? 5.522 2.437 -20.062 1.00 96.56 292 PRO A CA 1
ATOM 2295 C C . PRO A 1 292 ? 4.297 3.357 -19.966 1.00 96.56 292 PRO A C 1
ATOM 2297 O O . PRO A 1 292 ? 4.310 4.331 -19.215 1.00 96.56 292 PRO A O 1
ATOM 2300 N N . PHE A 1 293 ? 3.230 3.049 -20.709 1.00 98.00 293 PHE A N 1
ATOM 2301 C CA . PHE A 1 293 ? 2.007 3.852 -20.710 1.00 98.00 293 PHE A CA 1
ATOM 2302 C C . PHE A 1 293 ? 0.740 2.990 -20.822 1.00 98.00 293 PHE A C 1
ATOM 2304 O O . PHE A 1 293 ? 0.224 2.513 -19.809 1.00 98.00 293 PHE A O 1
ATOM 2311 N N . GLY A 1 294 ? 0.213 2.759 -22.030 1.00 97.12 294 GLY A N 1
ATOM 2312 C CA . GLY A 1 294 ? -1.015 1.985 -22.242 1.00 97.12 294 GLY A CA 1
ATOM 2313 C C . GLY A 1 294 ? -0.898 0.531 -21.780 1.00 97.12 294 GLY A C 1
ATOM 2314 O O . GLY A 1 294 ? -1.896 -0.095 -21.429 1.00 97.12 294 GLY A O 1
ATOM 2315 N N . SER A 1 295 ? 0.327 0.017 -21.720 1.00 97.75 295 SER A N 1
ATOM 2316 C CA . SER A 1 295 ? 0.672 -1.310 -21.213 1.00 97.75 295 SER A CA 1
ATOM 2317 C C . SER A 1 295 ? 0.623 -1.478 -19.696 1.00 97.75 295 SER A C 1
ATOM 2319 O O . SER A 1 295 ? 0.769 -2.614 -19.253 1.00 97.75 295 SER A O 1
ATOM 2321 N N . LYS A 1 296 ? 0.427 -0.398 -18.929 1.00 98.50 296 LYS A N 1
ATOM 2322 C CA . LYS A 1 296 ? 0.327 -0.394 -17.456 1.00 98.50 296 LYS A CA 1
ATOM 2323 C C . LYS A 1 296 ? -0.968 0.260 -16.965 1.00 98.50 296 LYS A C 1
ATOM 2325 O O . LYS A 1 296 ? -1.637 -0.227 -16.065 1.00 98.50 296 LYS A O 1
ATOM 2330 N N . ASN A 1 297 ? -1.418 1.313 -17.649 1.00 97.50 297 ASN A N 1
ATOM 2331 C CA . ASN A 1 297 ? -2.572 2.131 -17.249 1.00 97.50 297 ASN A CA 1
ATOM 2332 C C . ASN A 1 297 ? -3.943 1.424 -17.304 1.00 97.50 297 ASN A C 1
ATOM 2334 O O . ASN A 1 297 ? -4.966 2.070 -17.074 1.00 97.50 297 ASN A O 1
ATOM 2338 N N . PHE A 1 298 ? -4.003 0.145 -17.682 1.00 98.56 298 PHE A N 1
ATOM 2339 C CA . PHE A 1 298 ? -5.268 -0.580 -17.789 1.00 98.56 298 PHE A CA 1
ATOM 2340 C C . PHE A 1 298 ? -5.737 -1.139 -16.442 1.00 98.56 298 PHE A C 1
ATOM 2342 O O . PHE A 1 298 ? -6.945 -1.182 -16.215 1.00 98.56 298 PHE A O 1
ATOM 2349 N N . ALA A 1 299 ? -4.820 -1.534 -15.552 1.00 98.69 299 ALA A N 1
ATOM 2350 C CA . ALA A 1 299 ? -5.150 -1.949 -14.195 1.00 98.69 299 ALA A CA 1
ATOM 2351 C C . ALA A 1 299 ? -3.906 -2.051 -13.307 1.00 98.69 299 ALA A C 1
ATOM 2353 O O . ALA A 1 299 ? -2.942 -2.724 -13.644 1.00 98.69 299 ALA A O 1
ATOM 2354 N N . THR A 1 300 ? -4.019 -1.524 -12.098 1.00 98.88 300 THR A N 1
ATOM 2355 C CA . THR A 1 300 ? -3.122 -1.806 -10.978 1.00 98.88 300 THR A CA 1
ATOM 2356 C C . THR A 1 300 ? -4.002 -2.257 -9.817 1.00 98.88 300 THR A C 1
ATOM 2358 O O . THR A 1 300 ? -5.050 -1.662 -9.577 1.00 98.88 300 THR A O 1
ATOM 2361 N N . THR A 1 301 ? -3.652 -3.320 -9.097 1.00 98.88 301 THR A N 1
ATOM 2362 C CA . THR A 1 301 ? -4.465 -3.819 -7.972 1.00 98.88 301 THR A CA 1
ATOM 2363 C C . THR A 1 301 ? -3.706 -3.707 -6.661 1.00 98.88 301 THR A C 1
ATOM 2365 O O . THR A 1 301 ? -2.572 -4.163 -6.594 1.00 98.88 301 THR A O 1
ATOM 2368 N N . ILE A 1 302 ? -4.334 -3.177 -5.608 1.00 98.88 302 ILE A N 1
ATOM 2369 C CA . ILE A 1 302 ? -3.754 -3.130 -4.257 1.00 98.88 302 ILE A CA 1
ATOM 2370 C C . ILE A 1 302 ? -4.591 -3.899 -3.229 1.00 98.88 302 ILE A C 1
ATOM 2372 O O . ILE A 1 302 ? -5.821 -3.986 -3.331 1.00 98.88 302 ILE A O 1
ATOM 2376 N N . SER A 1 303 ? -3.937 -4.449 -2.203 1.00 98.75 303 SER A N 1
ATOM 2377 C CA . SER A 1 303 ? -4.638 -5.002 -1.039 1.00 98.75 303 SER A CA 1
ATOM 2378 C C . SER A 1 303 ? -5.343 -3.893 -0.243 1.00 98.75 303 SER A C 1
ATOM 2380 O O . SER A 1 303 ? -4.812 -2.788 -0.140 1.00 98.75 303 SER A O 1
ATOM 2382 N N . PRO A 1 304 ? -6.508 -4.165 0.371 1.00 97.81 304 PRO A N 1
ATOM 2383 C CA . PRO A 1 304 ? -7.330 -3.120 0.991 1.00 97.81 304 PRO A CA 1
ATOM 2384 C C . PRO A 1 304 ? -6.851 -2.661 2.376 1.00 97.81 304 PRO A C 1
ATOM 2386 O O . PRO A 1 304 ? -7.261 -1.604 2.848 1.00 97.81 304 PRO A O 1
ATOM 2389 N N . TRP A 1 305 ? -6.025 -3.468 3.044 1.00 98.62 305 TRP A N 1
ATOM 2390 C CA . TRP A 1 305 ? -5.550 -3.222 4.402 1.00 98.62 305 TRP A CA 1
ATOM 2391 C C . TRP A 1 305 ? -4.141 -2.643 4.366 1.00 98.62 305 TRP A C 1
ATOM 2393 O O . TRP A 1 305 ? -3.215 -3.319 3.922 1.00 98.62 305 TRP A O 1
ATOM 2403 N N . ILE A 1 306 ? -3.979 -1.412 4.850 1.00 98.88 306 ILE A N 1
ATOM 2404 C CA . ILE A 1 306 ? -2.667 -0.794 5.025 1.00 98.88 306 ILE A CA 1
ATOM 2405 C C . ILE A 1 306 ? -2.058 -1.292 6.338 1.00 98.88 306 ILE A C 1
ATOM 2407 O O . ILE A 1 306 ? -2.574 -1.000 7.422 1.00 98.88 306 ILE A O 1
ATOM 2411 N N . ILE A 1 307 ? -0.940 -2.010 6.237 1.00 98.69 307 ILE A N 1
ATOM 2412 C CA . ILE A 1 307 ? -0.154 -2.480 7.381 1.00 98.69 307 ILE A CA 1
ATOM 2413 C C . ILE A 1 307 ? 0.809 -1.368 7.790 1.00 98.69 307 ILE A C 1
ATOM 2415 O O . ILE A 1 307 ? 1.702 -0.995 7.028 1.00 98.69 307 ILE A O 1
ATOM 2419 N N . THR A 1 308 ? 0.616 -0.798 8.979 1.00 98.38 308 THR A N 1
ATOM 2420 C CA . THR A 1 308 ? 1.400 0.368 9.414 1.00 98.38 308 THR A CA 1
ATOM 2421 C C . THR A 1 308 ? 2.865 0.032 9.679 1.00 98.38 308 THR A C 1
ATOM 2423 O O . THR A 1 308 ? 3.191 -1.077 10.102 1.00 98.38 308 THR A O 1
ATOM 2426 N N . THR A 1 309 ? 3.756 1.015 9.522 1.00 96.94 309 THR A N 1
ATOM 2427 C CA . THR A 1 309 ? 5.178 0.832 9.875 1.00 96.94 309 THR A CA 1
ATOM 2428 C C . THR A 1 309 ? 5.377 0.468 11.349 1.00 96.94 309 THR A C 1
ATOM 2430 O O . THR A 1 309 ? 6.284 -0.293 11.664 1.00 96.94 309 THR A O 1
ATOM 2433 N N . MET A 1 310 ? 4.484 0.916 12.242 1.00 96.62 310 MET A N 1
ATOM 2434 C CA . MET A 1 310 ? 4.487 0.536 13.660 1.00 96.62 310 MET A CA 1
ATOM 2435 C C . MET A 1 310 ? 4.228 -0.963 13.870 1.00 96.62 310 MET A C 1
ATOM 2437 O O . MET A 1 310 ? 4.840 -1.566 14.745 1.00 96.62 310 MET A O 1
ATOM 2441 N N . ALA A 1 311 ? 3.344 -1.575 13.075 1.00 96.25 311 ALA A N 1
ATOM 2442 C CA . ALA A 1 311 ? 3.090 -3.018 13.128 1.00 96.25 311 ALA A CA 1
ATOM 2443 C C . ALA A 1 311 ? 4.256 -3.833 12.541 1.00 96.25 311 ALA A C 1
ATOM 2445 O O . ALA A 1 311 ? 4.515 -4.959 12.967 1.00 96.25 311 ALA A O 1
ATOM 2446 N N . LEU A 1 312 ? 4.972 -3.248 11.577 1.00 96.12 312 LEU A N 1
ATOM 2447 C CA . LEU A 1 312 ? 6.094 -3.886 10.894 1.00 96.12 312 LEU A CA 1
ATOM 2448 C C . LEU A 1 312 ? 7.428 -3.769 11.639 1.00 96.12 312 LEU A C 1
ATOM 2450 O O . LEU A 1 312 ? 8.373 -4.460 11.274 1.00 96.12 312 LEU A O 1
ATOM 2454 N N . GLU A 1 313 ? 7.523 -2.941 12.682 1.00 94.12 313 GLU A N 1
ATOM 2455 C CA . GLU A 1 313 ? 8.794 -2.642 13.359 1.00 94.12 313 GLU A CA 1
ATOM 2456 C C . GLU A 1 313 ? 9.512 -3.904 13.865 1.00 94.12 313 GLU A C 1
ATOM 2458 O O . GLU A 1 313 ? 10.722 -4.033 13.698 1.00 94.12 313 GLU A O 1
ATOM 2463 N N . LYS A 1 314 ? 8.769 -4.890 14.388 1.00 91.94 314 LYS A N 1
ATOM 2464 C CA . LYS A 1 314 ? 9.339 -6.172 14.847 1.00 91.94 314 LYS A CA 1
ATOM 2465 C C . LYS A 1 314 ? 9.915 -7.048 13.727 1.00 91.94 314 LYS A C 1
ATOM 2467 O O . LYS A 1 314 ? 10.639 -7.993 14.013 1.00 91.94 314 LYS A O 1
ATOM 2472 N N . TYR A 1 315 ? 9.590 -6.744 12.473 1.00 95.94 315 TYR A N 1
ATOM 2473 C CA . TYR A 1 315 ? 10.103 -7.424 11.283 1.00 95.94 315 TYR A CA 1
ATOM 2474 C C . TYR A 1 315 ? 11.185 -6.605 10.570 1.00 95.94 315 TYR A C 1
ATOM 2476 O O . TYR A 1 315 ? 11.622 -6.991 9.487 1.00 95.94 315 TYR A O 1
ATOM 2484 N N . LYS A 1 316 ? 11.614 -5.464 11.129 1.00 96.19 316 LYS A N 1
ATOM 2485 C CA . LYS A 1 316 ? 12.687 -4.652 10.548 1.00 96.19 316 LYS A CA 1
ATOM 2486 C C . LYS A 1 316 ? 13.983 -5.467 10.495 1.00 96.19 316 LYS A C 1
ATOM 2488 O O . LYS A 1 316 ? 14.400 -6.061 11.487 1.00 96.19 316 LYS A O 1
ATOM 2493 N N . CYS A 1 317 ? 14.633 -5.480 9.338 1.00 95.94 317 CYS A N 1
ATOM 2494 C CA . CYS A 1 317 ? 15.866 -6.223 9.091 1.00 95.94 317 CYS A CA 1
ATOM 2495 C C . CYS A 1 317 ? 16.818 -5.429 8.182 1.00 95.94 317 CYS A C 1
ATOM 2497 O O . CYS A 1 317 ? 16.451 -4.393 7.627 1.00 95.94 317 CYS A O 1
ATOM 2499 N N . ALA A 1 318 ? 18.048 -5.911 8.002 1.00 95.00 318 ALA A N 1
ATOM 2500 C CA . ALA A 1 318 ? 18.926 -5.396 6.950 1.00 95.00 318 ALA A CA 1
ATOM 2501 C C . ALA A 1 318 ? 18.367 -5.752 5.559 1.00 95.00 318 ALA A C 1
ATOM 2503 O O . ALA A 1 318 ? 17.653 -6.749 5.406 1.00 95.00 318 ALA A O 1
ATOM 2504 N N . THR A 1 319 ? 18.696 -4.961 4.534 1.00 95.69 319 THR A N 1
ATOM 2505 C CA . THR A 1 319 ? 18.468 -5.406 3.148 1.00 95.69 319 THR A CA 1
ATOM 2506 C C . THR A 1 319 ? 19.354 -6.614 2.820 1.00 95.69 319 THR A C 1
ATOM 2508 O O . THR A 1 319 ? 20.400 -6.819 3.438 1.00 95.69 319 THR A O 1
ATOM 2511 N N . SER A 1 320 ? 18.988 -7.393 1.801 1.00 95.56 320 SER A N 1
ATOM 2512 C CA . SER A 1 320 ? 19.781 -8.549 1.359 1.00 95.56 320 SER A CA 1
ATOM 2513 C C . SER A 1 320 ? 21.139 -8.187 0.749 1.00 95.56 320 SER A C 1
ATOM 2515 O O . SER A 1 320 ? 21.953 -9.079 0.529 1.00 95.56 320 SER A O 1
ATOM 2517 N N . TYR A 1 321 ? 21.373 -6.915 0.414 1.00 93.12 321 TYR A N 1
ATOM 2518 C CA . TYR A 1 321 ? 22.628 -6.469 -0.194 1.00 93.12 321 TYR A CA 1
ATOM 2519 C C . TYR A 1 321 ? 23.670 -6.028 0.830 1.00 93.12 321 TYR A C 1
ATOM 2521 O O . TYR A 1 321 ? 24.827 -5.909 0.444 1.00 93.12 321 TYR A O 1
ATOM 2529 N N . GLU A 1 322 ? 23.274 -5.793 2.089 1.00 86.81 322 GLU A N 1
ATOM 2530 C CA . GLU A 1 322 ? 24.077 -5.260 3.210 1.00 86.81 322 GLU A CA 1
ATOM 2531 C C . GLU A 1 322 ? 24.688 -3.864 2.971 1.00 86.81 322 GLU A C 1
ATOM 2533 O O . GLU A 1 322 ? 24.609 -3.001 3.840 1.00 86.81 322 GLU A O 1
ATOM 2538 N N . ILE A 1 323 ? 25.263 -3.613 1.794 1.00 92.38 323 ILE A N 1
ATOM 2539 C CA . ILE A 1 323 ? 25.889 -2.369 1.349 1.00 92.38 323 ILE A CA 1
ATOM 2540 C C . ILE A 1 323 ? 25.483 -2.102 -0.109 1.00 92.38 323 ILE A C 1
ATOM 2542 O O . ILE A 1 323 ? 25.359 -3.014 -0.927 1.00 92.38 323 ILE A O 1
ATOM 2546 N N . GLN A 1 324 ? 25.294 -0.828 -0.455 1.00 96.19 324 GLN A N 1
ATOM 2547 C CA . GLN A 1 324 ? 25.088 -0.401 -1.839 1.00 96.19 324 GLN A CA 1
ATOM 2548 C C . GLN A 1 324 ? 26.425 -0.096 -2.517 1.00 96.19 324 GLN A C 1
ATOM 2550 O O . GLN A 1 324 ? 27.218 0.707 -2.020 1.00 96.19 324 GLN A O 1
ATOM 2555 N N . GLU A 1 325 ? 26.650 -0.702 -3.683 1.00 94.12 325 GLU A N 1
ATOM 2556 C CA . GLU A 1 325 ? 27.827 -0.464 -4.512 1.00 94.12 325 GLU A CA 1
ATOM 2557 C C . GLU A 1 325 ? 27.433 0.021 -5.915 1.00 94.12 325 GLU A C 1
ATOM 2559 O O . GLU A 1 325 ? 26.767 -0.700 -6.667 1.00 94.12 325 GLU A O 1
ATOM 2564 N N . PRO A 1 326 ? 27.874 1.226 -6.320 1.00 95.88 326 PRO A N 1
ATOM 2565 C CA . PRO A 1 326 ? 28.659 2.195 -5.549 1.00 95.88 326 PRO A CA 1
ATOM 2566 C C . PRO A 1 326 ? 27.844 2.842 -4.417 1.00 95.88 326 PRO A C 1
ATOM 2568 O O . PRO A 1 326 ? 26.617 2.879 -4.481 1.00 95.88 326 PRO A O 1
ATOM 2571 N N . ILE A 1 327 ? 28.542 3.414 -3.428 1.00 96.75 327 ILE A N 1
ATOM 2572 C CA . ILE A 1 327 ? 27.903 4.180 -2.348 1.00 96.75 327 ILE A CA 1
ATOM 2573 C C . ILE A 1 327 ? 27.069 5.320 -2.973 1.00 96.75 327 ILE A C 1
ATOM 2575 O O . ILE A 1 327 ? 27.613 6.084 -3.786 1.00 96.75 327 ILE A O 1
ATOM 2579 N N . PRO A 1 328 ? 25.772 5.454 -2.629 1.00 97.69 328 PRO A N 1
ATOM 2580 C CA . PRO A 1 328 ? 24.928 6.533 -3.130 1.00 97.69 328 PRO A CA 1
ATOM 2581 C C . PRO A 1 328 ? 25.433 7.917 -2.715 1.00 97.69 328 PRO A C 1
ATOM 2583 O O . PRO A 1 328 ? 26.205 8.074 -1.768 1.00 97.69 328 PRO A O 1
ATOM 2586 N N . LEU A 1 329 ? 24.946 8.955 -3.395 1.00 98.19 329 LEU A N 1
ATOM 2587 C CA . LEU A 1 329 ? 25.161 10.332 -2.945 1.00 98.19 329 LEU A CA 1
ATOM 2588 C C . LEU A 1 329 ? 24.537 10.555 -1.560 1.00 98.19 329 LEU A C 1
ATOM 2590 O O . LEU A 1 329 ? 23.544 9.918 -1.224 1.00 98.19 329 LEU A O 1
ATOM 2594 N N . GLU A 1 330 ? 25.095 11.493 -0.791 1.00 97.12 330 GLU A N 1
ATOM 2595 C CA . GLU A 1 330 ? 24.762 11.734 0.624 1.00 97.12 330 GLU A CA 1
ATOM 2596 C C . GLU A 1 330 ? 23.252 11.822 0.902 1.00 97.12 330 GLU A C 1
ATOM 2598 O O . GLU A 1 330 ? 22.767 11.223 1.854 1.00 97.12 330 GLU A O 1
ATOM 2603 N N . TYR A 1 331 ? 22.482 12.476 0.025 1.00 97.06 331 TYR A N 1
ATOM 2604 C CA . TYR A 1 331 ? 21.033 12.631 0.205 1.00 97.06 331 TYR A CA 1
ATOM 2605 C C . TYR A 1 331 ? 20.231 11.314 0.141 1.00 97.06 331 TYR A C 1
ATOM 2607 O O . TYR A 1 331 ? 19.086 11.287 0.587 1.00 97.06 331 TYR A O 1
ATOM 2615 N N . LEU A 1 332 ? 20.814 10.243 -0.409 1.00 97.88 332 LEU A N 1
ATOM 2616 C CA . LEU A 1 332 ? 20.232 8.899 -0.497 1.00 97.88 332 LEU A CA 1
ATOM 2617 C C . LEU A 1 332 ? 20.837 7.922 0.519 1.00 97.88 332 LEU A C 1
ATOM 2619 O O . LEU A 1 332 ? 20.460 6.753 0.525 1.00 97.88 332 LEU A O 1
ATOM 2623 N N . GLN A 1 333 ? 21.782 8.340 1.359 1.00 96.75 333 GLN A N 1
ATOM 2624 C CA . GLN A 1 333 ? 22.422 7.422 2.299 1.00 96.75 333 GLN A CA 1
ATOM 2625 C C . GLN A 1 333 ? 21.538 7.192 3.525 1.00 96.75 333 GLN A C 1
ATOM 2627 O O . GLN A 1 333 ? 21.487 8.013 4.440 1.00 96.75 333 GLN A O 1
ATOM 2632 N N . ASP A 1 334 ? 20.863 6.045 3.563 1.00 95.06 334 ASP A N 1
ATOM 2633 C CA . ASP A 1 334 ? 20.190 5.561 4.763 1.00 95.06 334 ASP A CA 1
ATOM 2634 C C . ASP A 1 334 ? 21.211 4.916 5.709 1.00 95.06 334 ASP A C 1
ATOM 2636 O O . ASP A 1 334 ? 21.772 3.869 5.394 1.00 95.06 334 ASP A O 1
ATOM 2640 N N . LYS A 1 335 ? 21.433 5.518 6.884 1.00 92.12 335 LYS A N 1
ATOM 2641 C CA . LYS A 1 335 ? 22.375 5.000 7.895 1.00 92.12 335 LYS A CA 1
ATOM 2642 C C . LYS A 1 335 ? 22.027 3.593 8.373 1.00 92.12 335 LYS A C 1
ATOM 2644 O O . LYS A 1 335 ? 22.931 2.839 8.715 1.00 92.12 335 LYS A O 1
ATOM 2649 N N . ASP A 1 336 ? 20.737 3.264 8.396 1.00 91.81 336 ASP A N 1
ATOM 2650 C CA . ASP A 1 336 ? 20.266 1.952 8.835 1.00 91.81 336 ASP A CA 1
ATOM 2651 C C . ASP A 1 336 ? 20.269 0.932 7.691 1.00 91.81 336 ASP A C 1
ATOM 2653 O O . ASP A 1 336 ? 20.168 -0.260 7.967 1.00 91.81 336 ASP A O 1
ATOM 2657 N N . TYR A 1 337 ? 20.294 1.412 6.436 1.00 95.62 337 TYR A N 1
ATOM 2658 C CA . TYR A 1 337 ? 20.056 0.673 5.189 1.00 95.62 337 TYR A CA 1
ATOM 2659 C C . TYR A 1 337 ? 19.234 -0.606 5.402 1.00 95.62 337 TYR A C 1
ATOM 2661 O O . TYR A 1 337 ? 19.705 -1.743 5.298 1.00 95.62 337 TYR A O 1
ATOM 2669 N N . SER A 1 338 ? 17.978 -0.381 5.782 1.00 94.94 338 SER A N 1
ATOM 2670 C CA . SER A 1 338 ? 17.094 -1.415 6.319 1.00 94.94 338 SER A CA 1
ATOM 2671 C C . SER A 1 338 ? 15.882 -1.658 5.427 1.00 94.94 338 SER A C 1
ATOM 2673 O O . SER A 1 338 ? 15.557 -0.859 4.544 1.00 94.94 338 SER A O 1
ATOM 2675 N N . SER A 1 339 ? 15.227 -2.787 5.661 1.00 96.69 339 SER A N 1
ATOM 2676 C CA . SER A 1 339 ? 13.962 -3.192 5.058 1.00 96.69 339 SER A CA 1
ATOM 2677 C C . SER A 1 339 ? 13.121 -3.942 6.100 1.00 96.69 339 SER A C 1
ATOM 2679 O O . SER A 1 339 ? 13.401 -3.875 7.299 1.00 96.69 339 SER A O 1
ATOM 2681 N N . TYR A 1 340 ? 12.092 -4.650 5.648 1.00 97.12 340 TYR A N 1
ATOM 2682 C CA . TYR A 1 340 ? 11.280 -5.541 6.465 1.00 97.12 340 TYR A CA 1
ATOM 2683 C C . TYR A 1 340 ? 11.347 -6.966 5.918 1.00 97.12 340 TYR A C 1
ATOM 2685 O O . TYR A 1 340 ? 11.287 -7.175 4.703 1.00 97.12 340 TYR A O 1
ATOM 2693 N N . ASP A 1 341 ? 11.435 -7.942 6.818 1.00 97.75 341 ASP A N 1
ATOM 2694 C CA . ASP A 1 341 ? 11.371 -9.361 6.486 1.00 97.75 341 ASP A CA 1
ATOM 2695 C C . ASP A 1 341 ? 9.913 -9.769 6.254 1.00 97.75 341 ASP A C 1
ATOM 2697 O O . ASP A 1 341 ? 9.211 -10.238 7.151 1.00 97.75 341 ASP A O 1
ATOM 2701 N N . ILE A 1 342 ? 9.436 -9.502 5.040 1.00 97.31 342 ILE A N 1
ATOM 2702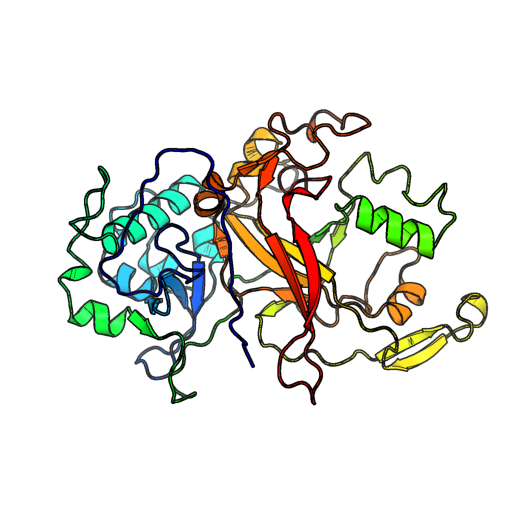 C CA . ILE A 1 342 ? 8.069 -9.794 4.611 1.00 97.31 342 ILE A CA 1
ATOM 2703 C C . ILE A 1 342 ? 8.160 -10.783 3.463 1.00 97.31 342 ILE A C 1
ATOM 2705 O O . ILE A 1 342 ? 8.576 -10.423 2.359 1.00 97.31 342 ILE A O 1
ATOM 2709 N N . GLU A 1 343 ? 7.772 -12.029 3.724 1.00 97.75 343 GLU A N 1
ATOM 2710 C CA . GLU A 1 343 ? 7.648 -13.038 2.678 1.00 97.75 343 GLU A CA 1
ATOM 2711 C C . GLU A 1 343 ? 6.508 -12.670 1.725 1.00 97.75 343 GLU A C 1
ATOM 2713 O O . GLU A 1 343 ? 5.400 -12.337 2.144 1.00 97.75 343 GLU A O 1
ATOM 2718 N N . LEU A 1 344 ? 6.791 -12.741 0.427 1.00 98.19 344 LEU A N 1
ATOM 2719 C CA . LEU A 1 344 ? 5.848 -12.408 -0.632 1.00 98.19 344 LEU A CA 1
ATOM 2720 C C . LEU A 1 344 ? 5.668 -13.624 -1.530 1.00 98.19 344 LEU A C 1
ATOM 2722 O O . LEU A 1 344 ? 6.648 -14.248 -1.940 1.00 98.19 344 LEU A O 1
ATOM 2726 N N . GLU A 1 345 ? 4.428 -13.953 -1.867 1.00 97.88 345 GLU A N 1
ATOM 2727 C CA . GLU A 1 345 ? 4.113 -15.105 -2.705 1.00 97.88 345 GLU A CA 1
ATOM 2728 C C . GLU A 1 345 ? 3.090 -14.738 -3.773 1.00 97.88 345 GLU A C 1
ATOM 2730 O O . GLU A 1 345 ? 2.192 -13.930 -3.546 1.00 97.88 345 GLU A O 1
ATOM 2735 N N . ILE A 1 346 ? 3.209 -15.376 -4.936 1.00 97.75 346 ILE A N 1
ATOM 2736 C CA . ILE A 1 346 ? 2.183 -15.335 -5.977 1.00 97.75 346 ILE A CA 1
ATOM 2737 C C . ILE A 1 346 ? 1.730 -16.747 -6.269 1.00 97.75 346 ILE A C 1
ATOM 2739 O O . ILE A 1 346 ? 2.544 -17.653 -6.473 1.00 97.75 346 ILE A O 1
ATOM 2743 N N . ALA A 1 347 ? 0.415 -16.905 -6.351 1.00 97.88 347 ALA A N 1
ATOM 2744 C CA . ALA A 1 347 ? -0.215 -18.111 -6.834 1.00 97.88 347 ALA A CA 1
ATOM 2745 C C . ALA A 1 347 ? -1.175 -17.797 -7.985 1.00 97.88 347 ALA A C 1
ATOM 2747 O O . ALA A 1 347 ? -1.803 -16.741 -8.019 1.00 97.88 347 ALA A O 1
ATOM 2748 N N . ILE A 1 348 ? -1.280 -18.728 -8.930 1.00 97.38 348 ILE A N 1
ATOM 2749 C CA . ILE A 1 348 ? -2.150 -18.625 -10.103 1.00 97.38 348 ILE A CA 1
ATOM 2750 C C . ILE A 1 348 ? -3.178 -19.749 -10.053 1.00 97.38 348 ILE A C 1
ATOM 2752 O O . ILE A 1 348 ? -2.840 -20.907 -9.801 1.00 97.38 348 ILE A O 1
ATOM 2756 N N . MET A 1 349 ? -4.433 -19.407 -10.332 1.00 97.00 349 MET A N 1
ATOM 2757 C CA . MET A 1 349 ? -5.539 -20.351 -10.455 1.00 97.00 349 MET A CA 1
ATOM 2758 C C . MET A 1 349 ? -6.218 -20.152 -11.809 1.00 97.00 349 MET A C 1
ATOM 2760 O O . MET A 1 349 ? -6.847 -19.126 -12.050 1.00 97.00 349 MET A O 1
ATOM 2764 N N . GLY A 1 350 ? -6.071 -21.127 -12.702 1.00 96.25 350 GLY A N 1
ATOM 2765 C CA . GLY A 1 350 ? -6.833 -21.181 -13.946 1.00 96.25 350 GLY A CA 1
ATOM 2766 C C . GLY A 1 350 ? -8.283 -21.605 -13.700 1.00 96.25 350 GLY A C 1
ATOM 2767 O O . GLY A 1 350 ? -8.585 -22.238 -12.692 1.00 96.25 350 GLY A O 1
ATOM 2768 N N . GLU A 1 351 ? -9.170 -21.319 -14.652 1.00 95.38 351 GLU A N 1
ATOM 2769 C CA . GLU A 1 351 ? -10.626 -21.536 -14.532 1.00 95.38 351 GLU A CA 1
ATOM 2770 C C . GLU A 1 351 ? -11.022 -22.968 -14.134 1.00 95.38 351 GLU A C 1
ATOM 2772 O O . GLU A 1 351 ? -11.971 -23.169 -13.383 1.00 95.38 351 GLU A O 1
ATOM 2777 N N . ASN A 1 352 ? -10.271 -23.965 -14.614 1.00 96.25 352 ASN A N 1
ATOM 2778 C CA . ASN A 1 352 ? -10.538 -25.385 -14.368 1.00 96.25 352 ASN A CA 1
ATOM 2779 C C . ASN A 1 352 ? -9.684 -25.984 -13.235 1.00 96.25 352 ASN A C 1
ATOM 2781 O O . ASN A 1 352 ? -9.716 -27.197 -13.010 1.00 96.25 352 ASN A O 1
ATOM 2785 N N . MET A 1 353 ? -8.874 -25.171 -12.549 1.00 96.06 353 MET A N 1
ATOM 2786 C CA . MET A 1 353 ? -8.054 -25.627 -11.426 1.00 96.06 353 MET A CA 1
ATOM 2787 C C . MET A 1 353 ? -8.899 -25.695 -10.153 1.00 96.06 353 MET A C 1
ATOM 2789 O O . MET A 1 353 ? -9.783 -24.875 -9.935 1.00 96.06 353 MET A O 1
ATOM 2793 N N . LYS A 1 354 ? -8.625 -26.689 -9.301 1.00 95.81 354 LYS A N 1
ATOM 2794 C CA . LYS A 1 354 ? -9.301 -26.828 -7.998 1.00 95.81 354 LYS A CA 1
ATOM 2795 C C . LYS A 1 354 ? -8.658 -25.971 -6.917 1.00 95.81 354 LYS A C 1
ATOM 2797 O O . LYS A 1 354 ? -9.364 -25.434 -6.081 1.00 95.81 354 LYS A O 1
ATOM 2802 N N . GLU A 1 355 ? -7.337 -25.847 -6.982 1.00 96.25 355 GLU A N 1
ATOM 2803 C CA . GLU A 1 355 ? -6.522 -25.093 -6.039 1.00 96.25 355 GLU A CA 1
ATOM 2804 C C . GLU A 1 355 ? -5.528 -24.217 -6.814 1.00 96.25 355 GLU A C 1
ATOM 2806 O O . GLU A 1 355 ? -5.061 -24.630 -7.885 1.00 96.25 355 GLU A O 1
ATOM 2811 N N . PRO A 1 356 ? -5.191 -23.026 -6.303 1.00 97.06 356 PRO A N 1
ATOM 2812 C CA . PRO A 1 356 ? -4.132 -22.187 -6.854 1.00 97.06 356 PRO A CA 1
ATOM 2813 C C . PRO A 1 356 ? -2.751 -22.862 -6.748 1.00 97.06 356 PRO A C 1
ATOM 2815 O O . PRO A 1 356 ? -2.451 -23.574 -5.791 1.00 97.06 356 PRO A O 1
ATOM 2818 N N . VAL A 1 357 ? -1.869 -22.597 -7.714 1.00 97.56 357 VAL A N 1
ATOM 2819 C CA . VAL A 1 357 ? -0.472 -23.064 -7.711 1.00 97.56 357 VAL A CA 1
ATOM 2820 C C . VAL A 1 357 ? 0.455 -21.892 -7.440 1.00 97.56 357 VAL A C 1
ATOM 2822 O O . VAL A 1 357 ? 0.419 -20.897 -8.160 1.00 97.56 357 VAL A O 1
ATOM 2825 N N . LYS A 1 358 ? 1.311 -22.021 -6.424 1.00 97.69 358 LYS A N 1
ATOM 2826 C CA . LYS A 1 358 ? 2.354 -21.038 -6.113 1.00 97.69 358 LYS A CA 1
ATOM 2827 C C . LYS A 1 358 ? 3.407 -21.029 -7.221 1.00 97.69 358 LYS A C 1
ATOM 2829 O O . LYS A 1 358 ? 4.029 -22.056 -7.482 1.00 97.69 358 LYS A O 1
ATOM 2834 N N . VAL A 1 359 ? 3.595 -19.881 -7.863 1.00 97.81 359 VAL A N 1
ATOM 2835 C CA . VAL A 1 359 ? 4.522 -19.697 -8.996 1.00 97.81 359 VAL A CA 1
ATOM 2836 C C . VAL A 1 359 ? 5.728 -18.833 -8.646 1.00 97.81 359 VAL A C 1
ATOM 2838 O O . VAL A 1 359 ? 6.727 -18.872 -9.356 1.00 97.81 359 VAL A O 1
ATOM 2841 N N . SER A 1 360 ? 5.657 -18.069 -7.555 1.00 96.44 360 SER A N 1
ATOM 2842 C CA . SER A 1 360 ? 6.765 -17.245 -7.080 1.00 96.44 360 SER A CA 1
ATOM 2843 C C . SER A 1 360 ? 6.749 -17.138 -5.559 1.00 96.44 360 SER A C 1
ATOM 2845 O O . SER A 1 360 ? 5.680 -17.075 -4.948 1.00 96.44 360 SER A O 1
ATOM 2847 N N . LYS A 1 361 ? 7.946 -17.106 -4.969 1.00 97.56 361 LYS A N 1
ATOM 2848 C CA . LYS A 1 361 ? 8.203 -16.725 -3.580 1.00 97.56 361 LYS A CA 1
ATOM 2849 C C . LYS A 1 361 ? 9.388 -15.763 -3.572 1.00 97.56 361 LYS A C 1
ATOM 2851 O O . LYS A 1 361 ? 10.409 -16.038 -4.199 1.00 97.56 361 LYS A O 1
ATOM 2856 N N . SER A 1 362 ? 9.247 -14.649 -2.872 1.00 98.06 362 SER A N 1
ATOM 2857 C CA . SER A 1 362 ? 10.268 -13.617 -2.713 1.00 98.06 362 SER A CA 1
ATOM 2858 C C . SER A 1 362 ? 10.158 -12.986 -1.322 1.00 98.06 362 SER A C 1
ATOM 2860 O O . SER A 1 362 ? 9.474 -13.512 -0.441 1.00 98.06 362 SER A O 1
ATOM 2862 N N . ASN A 1 363 ? 10.861 -11.880 -1.104 1.00 98.50 363 ASN A N 1
ATOM 2863 C CA . ASN A 1 363 ? 10.834 -11.139 0.145 1.00 98.50 363 ASN A CA 1
ATOM 2864 C C . ASN A 1 363 ? 11.096 -9.645 -0.091 1.00 98.50 363 ASN A C 1
ATOM 2866 O O . ASN A 1 363 ? 11.924 -9.294 -0.937 1.00 98.50 363 ASN A O 1
ATOM 2870 N N . LEU A 1 364 ? 10.437 -8.775 0.677 1.00 98.12 364 LEU A N 1
ATOM 2871 C CA . LEU A 1 364 ? 10.627 -7.322 0.597 1.00 98.12 364 LEU A CA 1
ATOM 2872 C C . LEU A 1 364 ? 12.070 -6.883 0.899 1.00 98.12 364 LEU A C 1
ATOM 2874 O O . LEU A 1 364 ? 12.568 -5.909 0.327 1.00 98.12 364 LEU A O 1
ATOM 2878 N N . ARG A 1 365 ? 12.798 -7.623 1.740 1.00 97.44 365 ARG A N 1
ATOM 2879 C CA . ARG A 1 365 ? 14.205 -7.327 2.049 1.00 97.44 365 ARG A CA 1
ATOM 2880 C C . ARG A 1 365 ? 15.151 -7.416 0.848 1.00 97.44 365 ARG A C 1
ATOM 2882 O O . ARG A 1 365 ? 16.283 -6.955 0.954 1.00 97.44 365 ARG A O 1
ATOM 2889 N N . ASN A 1 366 ? 14.688 -7.971 -0.276 1.00 98.06 366 ASN A N 1
ATOM 2890 C CA . ASN A 1 366 ? 15.463 -8.111 -1.508 1.00 98.06 366 ASN A CA 1
ATOM 2891 C C . ASN A 1 366 ? 15.443 -6.854 -2.402 1.00 98.06 366 ASN A C 1
ATOM 2893 O O . ASN A 1 366 ? 16.041 -6.859 -3.476 1.00 98.06 366 ASN A O 1
ATOM 2897 N N . LEU A 1 367 ? 14.752 -5.775 -2.015 1.00 97.81 367 LEU A N 1
ATOM 2898 C CA . LEU A 1 367 ? 14.858 -4.502 -2.735 1.00 97.81 367 LEU A CA 1
ATOM 2899 C C . LEU A 1 367 ? 16.231 -3.854 -2.505 1.00 97.81 367 LEU A C 1
ATOM 2901 O O . LEU A 1 367 ? 16.719 -3.790 -1.378 1.00 97.81 367 LEU A O 1
ATOM 2905 N N . TYR A 1 368 ? 16.838 -3.345 -3.583 1.00 98.38 368 TYR A N 1
ATOM 2906 C CA . TYR A 1 368 ? 18.130 -2.650 -3.536 1.00 98.38 368 TYR A CA 1
ATOM 2907 C C . TYR A 1 368 ? 17.985 -1.189 -3.109 1.00 98.38 368 TYR A C 1
ATOM 2909 O O . TYR A 1 368 ? 18.840 -0.655 -2.412 1.00 98.38 368 TYR A O 1
ATOM 2917 N N . TRP A 1 369 ? 16.911 -0.528 -3.541 1.00 98.50 369 TRP A N 1
ATOM 2918 C CA . TRP A 1 369 ? 16.523 0.780 -3.020 1.00 98.50 369 TRP A CA 1
ATOM 2919 C C . TRP A 1 369 ? 15.340 0.593 -2.081 1.00 98.50 369 TRP A C 1
ATOM 2921 O O . TRP A 1 369 ? 14.326 0.017 -2.481 1.00 98.50 369 TRP A O 1
ATOM 2931 N N . ASN A 1 370 ? 15.471 1.048 -0.836 1.00 97.31 370 ASN A N 1
ATOM 2932 C CA . ASN A 1 370 ? 14.399 0.930 0.147 1.00 97.31 370 ASN A CA 1
ATOM 2933 C C . ASN A 1 370 ? 13.410 2.107 0.055 1.00 97.31 370 ASN A C 1
ATOM 2935 O O . ASN A 1 370 ? 13.691 3.140 -0.553 1.00 97.31 370 ASN A O 1
ATOM 2939 N N . ALA A 1 371 ? 12.255 1.970 0.709 1.00 97.06 371 ALA A N 1
ATOM 2940 C CA . ALA A 1 371 ? 11.189 2.976 0.689 1.00 97.06 371 ALA A CA 1
ATOM 2941 C C . ALA A 1 371 ? 11.583 4.339 1.294 1.00 97.06 371 ALA A C 1
ATOM 2943 O O . ALA A 1 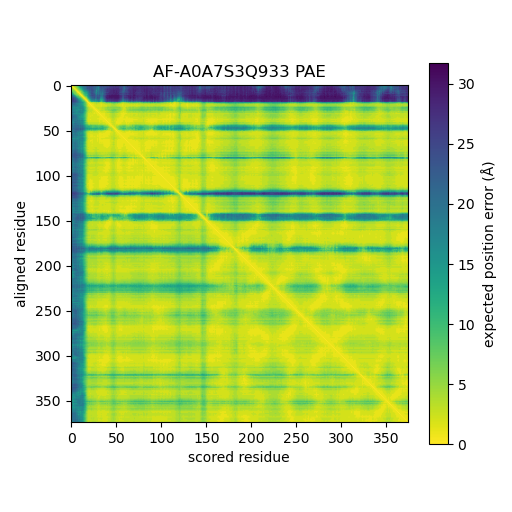371 ? 10.876 5.317 1.105 1.00 97.06 371 ALA A O 1
ATOM 2944 N N . LYS A 1 372 ? 12.684 4.417 2.058 1.00 96.94 372 LYS A N 1
ATOM 2945 C CA . LYS A 1 372 ? 13.204 5.688 2.586 1.00 96.94 372 LYS A CA 1
ATOM 2946 C C . LYS A 1 372 ? 13.996 6.474 1.539 1.00 96.94 372 LYS A C 1
ATOM 2948 O O . LYS A 1 372 ? 14.123 7.689 1.681 1.00 96.94 372 LYS A O 1
ATOM 2953 N N . GLN A 1 373 ? 14.597 5.766 0.580 1.00 97.75 373 GLN A N 1
ATOM 2954 C CA . GLN A 1 373 ? 15.383 6.319 -0.525 1.00 97.75 373 GLN A CA 1
ATOM 2955 C C . GLN A 1 373 ? 14.520 6.710 -1.723 1.00 97.75 373 GLN A C 1
ATOM 2957 O O . GLN A 1 373 ? 14.861 7.673 -2.410 1.00 97.75 373 GLN A O 1
ATOM 2962 N N . GLN A 1 374 ? 13.462 5.938 -1.970 1.00 97.25 374 GLN A N 1
ATOM 2963 C CA . GLN A 1 374 ? 12.372 6.256 -2.896 1.00 97.25 374 GLN A CA 1
ATOM 2964 C C . GLN A 1 374 ? 11.617 7.499 -2.414 1.00 97.25 374 GLN A C 1
ATOM 2966 O O . GLN A 1 374 ? 11.344 8.378 -3.264 1.00 97.25 374 GLN A O 1
#